Protein AF-0000000079748696 (afdb_homodimer)

Organism: Coffea canephora (NCBI:txid49390)

Radius of gyration: 29.3 Å; Cα contacts (8 Å, |Δi|>4): 399; chains: 2; bounding box: 88×90×46 Å

Foldseek 3Di:
DVVVVVVVVVVVVVVVVVVVVVVVVVVVVVVVVVQVVLFVVLVVVVVPPPDPDPDQKDKDWALQFDLVLLLVQLVVPDDPVVSVVRSVVVSVVLLVVLQDPVDDQWDWDDDPNDTDIAGNCPDPVLVVCCVPRHDVNSCRSRRSSVRCCVPPVPRSGIDIFIARPVVGGGDDSVRSVVRVVVVVVVPDDDPPPD/DVVVVVVVVVVVVVVVVVVVVVVVVVVVVVVVVVQVVLQVVLVVVVVPPPPPDDDLKDKDWALQFDLVLLLVQQVVPDDPVVSVVRSVVVSVVLLVVLQDPVDDQWDWDDDPNDTDIAGNCPDPVLVVCCVPRHDVNSVRSRRSSVRCCVPPVPRSGIDIFIARPVVGGGDHSVRSVVVVVVVVVVPDDDPPPD

pLDDT: mean 88.08, std 11.52, range [34.28, 98.06]

Solvent-accessible surface area (backbone atoms only — not comparable to full-atom values): 21493 Å² total; per-residue (Å²): 112,69,62,59,53,50,49,51,53,48,50,51,50,48,52,52,50,49,53,52,47,50,53,50,52,53,51,40,50,54,52,49,49,50,52,52,50,22,49,53,44,48,53,55,47,56,70,67,52,86,66,83,70,97,59,69,59,42,82,40,54,42,32,50,63,59,58,60,45,38,42,57,60,23,61,78,74,40,57,77,78,51,15,57,55,50,19,50,52,53,50,50,54,49,53,52,50,62,38,33,87,88,55,74,60,57,41,77,42,78,53,92,91,36,80,41,79,41,77,37,82,79,32,65,71,57,42,50,44,30,72,75,63,30,67,61,40,37,48,27,51,51,51,13,43,51,34,16,56,68,76,24,63,86,75,34,50,60,44,79,40,52,25,23,68,87,76,70,41,73,53,50,64,31,57,51,52,51,50,56,43,50,55,36,57,68,64,45,77,73,76,74,79,122,112,70,61,56,53,50,48,51,51,51,51,50,50,49,51,52,50,49,54,53,47,51,53,50,51,53,51,40,51,54,52,49,49,52,50,52,50,22,50,54,44,47,51,54,46,55,70,68,52,83,62,91,62,92,57,64,56,42,81,38,56,41,32,51,62,59,61,61,45,38,41,58,60,23,60,77,74,42,58,76,76,52,16,55,56,51,20,49,51,54,51,49,53,49,52,51,49,64,37,33,89,87,56,74,60,57,41,76,44,77,54,94,90,36,80,40,79,42,78,35,79,80,31,66,70,58,42,50,43,31,71,74,62,30,68,61,40,38,49,28,50,52,51,14,44,52,34,17,56,69,77,23,62,86,74,35,52,61,44,79,39,53,24,22,66,85,78,71,41,73,53,51,65,32,59,50,50,50,51,55,43,53,54,35,58,70,64,45,79,74,78,74,80,123

Structure (mmCIF, N/CA/C/O backbone):
data_AF-0000000079748696-model_v1
#
loop_
_entity.id
_entity.type
_entity.pdbx_description
1 polymer 'Factor of DNA methylation 1-5/IDN2 domain-containing protein'
#
loop_
_atom_site.group_PDB
_atom_site.id
_atom_site.type_symbol
_atom_site.label_atom_id
_atom_site.label_alt_id
_atom_site.label_comp_id
_atom_site.label_asym_id
_atom_site.label_entity_id
_atom_site.label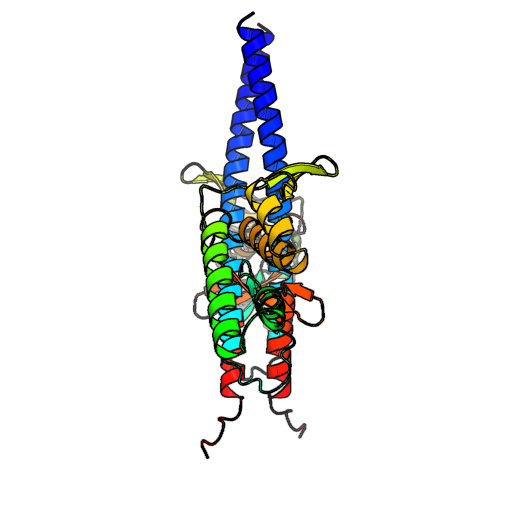_seq_id
_atom_site.pdbx_PDB_ins_code
_atom_site.Cartn_x
_atom_site.Cartn_y
_atom_site.Cartn_z
_atom_site.occupancy
_atom_site.B_iso_or_equiv
_atom_site.auth_seq_id
_atom_site.auth_comp_id
_atom_site.auth_asym_id
_atom_site.auth_atom_id
_atom_site.pdbx_PDB_model_num
ATOM 1 N N . MET A 1 1 ? 48.281 11.656 -5.027 1 63.5 1 MET A N 1
ATOM 2 C CA . MET A 1 1 ? 47.5 12.594 -4.227 1 63.5 1 MET A CA 1
ATOM 3 C C . MET A 1 1 ? 46.062 12.68 -4.738 1 63.5 1 MET A C 1
ATOM 5 O O . MET A 1 1 ? 45.094 12.453 -3.982 1 63.5 1 MET A O 1
ATOM 9 N N . GLN A 1 2 ? 45.875 12.711 -6.09 1 83.38 2 GLN A N 1
ATOM 10 C CA . GLN A 1 2 ? 44.625 12.906 -6.766 1 83.38 2 GLN A CA 1
ATOM 11 C C . GLN A 1 2 ? 43.75 11.648 -6.68 1 83.38 2 GLN A C 1
ATOM 13 O O . GLN A 1 2 ? 42.531 11.727 -6.434 1 83.38 2 GLN A O 1
ATOM 18 N N . LEU A 1 3 ? 44.531 10.578 -6.539 1 82.56 3 LEU A N 1
ATOM 19 C CA . LEU A 1 3 ? 43.812 9.312 -6.523 1 82.56 3 LEU A CA 1
ATOM 20 C C . LEU A 1 3 ? 43.219 9.047 -5.148 1 82.56 3 LEU A C 1
ATOM 22 O O . LEU A 1 3 ? 42.094 8.547 -5.047 1 82.56 3 LEU A O 1
ATOM 26 N N . LYS A 1 4 ? 43.906 9.461 -4.148 1 82.75 4 LYS A N 1
ATOM 27 C CA . LYS A 1 4 ? 43.406 9.281 -2.787 1 82.75 4 LYS A CA 1
ATOM 28 C C . LYS A 1 4 ? 42.188 10.148 -2.521 1 82.75 4 LYS A C 1
ATOM 30 O O . LYS A 1 4 ? 41.25 9.734 -1.826 1 82.75 4 LYS A O 1
ATOM 35 N N . VAL A 1 5 ? 42.281 11.297 -3.023 1 87.94 5 VAL A N 1
ATOM 36 C CA . VAL A 1 5 ? 41.125 12.211 -2.895 1 87.94 5 VAL A CA 1
ATOM 37 C C . VAL A 1 5 ? 39.906 11.625 -3.609 1 87.94 5 VAL A C 1
ATOM 39 O O . VAL A 1 5 ? 38.812 11.656 -3.08 1 87.94 5 VAL A O 1
ATOM 42 N N . TYR A 1 6 ? 40.188 11.164 -4.766 1 87.88 6 TYR A N 1
ATOM 43 C CA . TYR A 1 6 ? 39.125 10.555 -5.543 1 87.88 6 TYR A CA 1
ATOM 44 C C . TYR A 1 6 ? 38.562 9.336 -4.828 1 87.88 6 TYR A C 1
ATOM 46 O O . TYR A 1 6 ? 37.344 9.141 -4.789 1 87.88 6 TYR A O 1
ATOM 54 N N . LEU A 1 7 ? 39.406 8.602 -4.25 1 87 7 LEU A N 1
ATOM 55 C CA . LEU A 1 7 ? 38.969 7.418 -3.506 1 87 7 LEU A CA 1
ATOM 56 C C . LEU A 1 7 ? 38.094 7.805 -2.324 1 87 7 LEU A C 1
ATOM 58 O O . LEU A 1 7 ? 37.062 7.176 -2.086 1 87 7 LEU A O 1
ATOM 62 N N . LYS A 1 8 ? 38.531 8.742 -1.666 1 89.06 8 LYS A N 1
ATOM 63 C CA . LYS A 1 8 ? 37.75 9.195 -0.517 1 89.06 8 LYS A CA 1
ATOM 64 C C . LYS A 1 8 ? 36.375 9.719 -0.95 1 89.06 8 LYS A C 1
ATOM 66 O O . LYS A 1 8 ? 35.375 9.484 -0.273 1 89.06 8 LYS A O 1
ATOM 71 N N . ALA A 1 9 ? 36.344 10.406 -2.035 1 90 9 ALA A N 1
ATOM 72 C CA . ALA A 1 9 ? 35.094 10.898 -2.574 1 90 9 ALA A CA 1
ATOM 73 C C . ALA A 1 9 ? 34.156 9.75 -2.912 1 90 9 ALA A C 1
ATOM 75 O O . ALA A 1 9 ? 32.938 9.844 -2.674 1 90 9 ALA A O 1
ATOM 76 N N . LEU A 1 10 ? 34.656 8.695 -3.432 1 89.31 10 LEU A N 1
ATOM 77 C CA . LEU A 1 10 ? 33.844 7.535 -3.789 1 89.31 10 LEU A CA 1
ATOM 78 C C . LEU A 1 10 ? 33.344 6.828 -2.541 1 89.31 10 LEU A C 1
ATOM 80 O O . LEU A 1 10 ? 32.188 6.387 -2.506 1 89.31 10 LEU A O 1
ATOM 84 N N . GLU A 1 11 ? 34.125 6.742 -1.602 1 89.75 11 GLU A N 1
ATOM 85 C CA . GLU A 1 11 ? 33.719 6.129 -0.338 1 89.75 11 GLU A CA 1
ATOM 86 C C . GLU A 1 11 ? 32.594 6.914 0.323 1 89.75 11 GLU A C 1
ATOM 88 O O . GLU A 1 11 ? 31.672 6.328 0.884 1 89.75 11 GLU A O 1
ATOM 93 N N . ASP A 1 12 ? 32.75 8.164 0.249 1 89.81 12 ASP A N 1
ATOM 94 C CA . ASP A 1 12 ? 31.703 9.008 0.796 1 89.81 12 ASP A CA 1
ATOM 95 C C . ASP A 1 12 ? 30.406 8.828 0.03 1 89.81 12 ASP A C 1
ATOM 97 O O . ASP A 1 12 ? 29.328 8.773 0.629 1 89.81 12 ASP A O 1
ATOM 101 N N . LYS A 1 13 ? 30.562 8.797 -1.211 1 90.19 13 LYS A N 1
ATOM 102 C CA . LYS A 1 13 ? 29.391 8.57 -2.045 1 90.19 13 LYS A CA 1
ATOM 103 C C . LYS A 1 13 ? 28.719 7.254 -1.693 1 90.19 13 LYS A C 1
ATOM 105 O O . LYS A 1 13 ? 27.484 7.184 -1.598 1 90.19 13 LYS A O 1
ATOM 110 N N . ILE A 1 14 ? 29.453 6.258 -1.547 1 90.62 14 ILE A N 1
ATOM 111 C CA . ILE A 1 14 ? 28.938 4.938 -1.211 1 90.62 14 ILE A CA 1
ATOM 112 C C . ILE A 1 14 ? 28.219 4.988 0.135 1 90.62 14 ILE A C 1
ATOM 114 O O . ILE A 1 14 ? 27.125 4.441 0.284 1 90.62 14 ILE A O 1
ATOM 118 N N . SER A 1 15 ? 28.781 5.637 1.047 1 89.12 15 SER A N 1
ATOM 119 C CA . SER A 1 15 ? 28.188 5.766 2.371 1 89.12 15 SER A CA 1
ATOM 120 C C . SER A 1 15 ? 26.844 6.473 2.303 1 89.12 15 SER A C 1
ATOM 122 O O . SER A 1 15 ? 25.875 6.043 2.93 1 89.12 15 SER A O 1
ATOM 124 N N . ASP A 1 16 ? 26.844 7.516 1.519 1 87.56 16 ASP A N 1
ATOM 125 C CA . ASP A 1 16 ? 25.594 8.266 1.33 1 87.56 16 ASP A CA 1
ATOM 126 C C . ASP A 1 16 ? 24.516 7.391 0.683 1 87.56 16 ASP A C 1
ATOM 128 O O . ASP A 1 16 ? 23.359 7.41 1.101 1 87.56 16 ASP A O 1
ATOM 132 N N . MET A 1 17 ? 24.891 6.707 -0.214 1 89.06 17 MET A N 1
ATOM 133 C CA . MET A 1 17 ? 23.969 5.84 -0.935 1 89.06 17 MET A CA 1
ATOM 134 C C . MET A 1 17 ? 23.438 4.734 -0.03 1 89.06 17 MET A C 1
ATOM 136 O O . MET A 1 17 ? 22.266 4.363 -0.11 1 89.06 17 MET A O 1
ATOM 140 N N . GLU A 1 18 ? 24.266 4.25 0.772 1 89.38 18 GLU A N 1
ATOM 141 C CA . GLU A 1 18 ? 23.844 3.203 1.701 1 89.38 18 GLU A CA 1
ATOM 142 C C . GLU A 1 18 ? 22.797 3.721 2.68 1 89.38 18 GLU A C 1
ATOM 144 O O . GLU A 1 18 ? 21.812 3.029 2.973 1 89.38 18 GLU A O 1
ATOM 149 N N . ASP A 1 19 ? 23.031 4.871 3.18 1 86.44 19 ASP A N 1
ATOM 150 C CA . ASP A 1 19 ? 22.078 5.473 4.098 1 86.44 19 ASP A CA 1
ATOM 151 C C . ASP A 1 19 ? 20.719 5.684 3.422 1 86.44 19 ASP A C 1
ATOM 153 O O . ASP A 1 19 ? 19.688 5.348 3.988 1 86.44 19 ASP A O 1
ATOM 157 N N . GLU A 1 20 ? 20.797 6.234 2.297 1 86.81 20 GLU A N 1
ATOM 158 C CA . GLU A 1 20 ? 19.562 6.449 1.542 1 86.81 20 GLU A CA 1
ATOM 159 C C . GLU A 1 20 ? 18.875 5.129 1.226 1 86.81 20 GLU A C 1
ATOM 161 O O . GLU A 1 20 ? 17.641 5.031 1.303 1 86.81 20 GLU A O 1
ATOM 166 N N . HIS A 1 21 ? 19.688 4.242 0.895 1 89.06 21 HIS A N 1
ATOM 167 C CA . HIS A 1 21 ? 19.172 2.918 0.574 1 89.06 21 HIS A CA 1
ATOM 168 C C . HIS A 1 21 ? 18.469 2.293 1.776 1 89.06 21 HIS A C 1
ATOM 170 O O . HIS A 1 21 ? 17.391 1.729 1.642 1 89.06 21 HIS A O 1
ATOM 176 N N . GLN A 1 22 ? 19.016 2.457 2.852 1 88.81 22 GLN A N 1
ATOM 177 C CA . GLN A 1 22 ? 18.422 1.901 4.066 1 88.81 22 GLN A CA 1
ATOM 178 C C . GLN A 1 22 ? 17.109 2.588 4.406 1 88.81 22 GLN A C 1
ATOM 180 O O . GLN A 1 22 ? 16.156 1.934 4.82 1 88.81 22 GLN A O 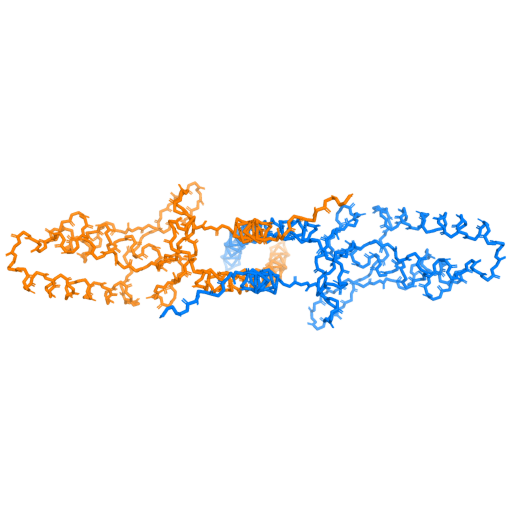1
ATOM 185 N N . ALA A 1 23 ? 17.062 3.867 4.242 1 87 23 ALA A N 1
ATOM 186 C CA . ALA A 1 23 ? 15.828 4.613 4.473 1 87 23 ALA A CA 1
ATOM 187 C C . ALA A 1 23 ? 14.727 4.164 3.518 1 87 23 ALA A C 1
ATOM 189 O O . ALA A 1 23 ? 13.57 3.994 3.922 1 87 23 ALA A O 1
ATOM 190 N N . LEU A 1 24 ? 15.125 3.959 2.305 1 89.56 24 LEU A N 1
ATOM 191 C CA . LEU A 1 24 ? 14.188 3.525 1.28 1 89.56 24 LEU A CA 1
ATOM 192 C C . LEU A 1 24 ? 13.664 2.125 1.58 1 89.56 24 LEU A C 1
ATOM 194 O O . LEU A 1 24 ? 12.469 1.858 1.433 1 89.56 24 LEU A O 1
ATOM 198 N N . ILE A 1 25 ? 14.508 1.269 2.016 1 91.19 25 ILE A N 1
ATOM 199 C CA . ILE A 1 25 ? 14.117 -0.091 2.375 1 91.19 25 ILE A CA 1
ATOM 200 C C . ILE A 1 25 ? 13.102 -0.055 3.512 1 91.19 25 ILE A C 1
ATOM 202 O O . ILE A 1 25 ? 12.094 -0.767 3.475 1 91.19 25 ILE A O 1
ATOM 206 N N . THR A 1 26 ? 13.328 0.753 4.512 1 90.56 26 THR A N 1
ATOM 207 C CA . THR A 1 26 ? 12.43 0.875 5.652 1 90.56 26 THR A CA 1
ATOM 208 C C . THR A 1 26 ? 11.055 1.368 5.211 1 90.56 26 THR A C 1
ATOM 210 O O . THR A 1 26 ? 10.031 0.821 5.621 1 90.56 26 THR A O 1
ATOM 213 N N . LYS A 1 27 ? 11.094 2.344 4.41 1 90.12 27 LYS A N 1
ATOM 214 C CA . LYS A 1 27 ? 9.844 2.896 3.887 1 90.12 27 LYS A CA 1
ATOM 215 C C . LYS A 1 27 ? 9.07 1.848 3.094 1 90.12 27 LYS A C 1
ATOM 217 O O . LYS A 1 27 ? 7.855 1.71 3.258 1 90.12 27 LYS A O 1
ATOM 222 N N . GLU A 1 28 ? 9.727 1.201 2.254 1 91.38 28 GLU A N 1
ATOM 223 C CA . GLU A 1 28 ? 9.148 0.134 1.448 1 91.38 28 GLU A CA 1
ATOM 224 C C . GLU A 1 28 ? 8.523 -0.947 2.33 1 91.38 28 GLU A C 1
ATOM 226 O O . GLU A 1 28 ? 7.422 -1.423 2.055 1 91.38 28 GLU A O 1
ATOM 231 N N . ARG A 1 29 ? 9.227 -1.319 3.293 1 91.5 29 ARG A N 1
ATOM 232 C CA . ARG A 1 29 ? 8.734 -2.35 4.203 1 91.5 29 ARG A CA 1
ATOM 233 C C . ARG A 1 29 ? 7.465 -1.896 4.914 1 91.5 29 ARG A C 1
ATOM 235 O O . ARG A 1 29 ? 6.508 -2.664 5.035 1 91.5 29 ARG A O 1
ATOM 242 N N . MET A 1 30 ? 7.422 -0.702 5.371 1 93.69 30 MET A N 1
ATOM 243 C CA . MET A 1 30 ? 6.246 -0.165 6.055 1 93.69 30 MET A CA 1
ATOM 244 C C . MET A 1 30 ? 5.043 -0.127 5.117 1 93.69 30 MET A C 1
ATOM 246 O O . MET A 1 30 ? 3.939 -0.521 5.496 1 93.69 30 MET A O 1
ATOM 250 N N . MET A 1 31 ? 5.238 0.296 3.924 1 94.06 31 MET A N 1
ATOM 251 C CA . MET A 1 31 ? 4.18 0.347 2.922 1 94.06 31 MET A CA 1
ATOM 252 C C . MET A 1 31 ? 3.684 -1.055 2.58 1 94.06 31 MET A C 1
ATOM 254 O O . MET A 1 31 ? 2.477 -1.288 2.496 1 94.06 31 MET A O 1
ATOM 258 N N . ASN A 1 32 ? 4.617 -1.892 2.4 1 90.62 32 ASN A N 1
ATOM 259 C CA . ASN A 1 32 ? 4.262 -3.271 2.092 1 90.62 32 ASN A CA 1
ATOM 260 C C . ASN A 1 32 ? 3.453 -3.908 3.219 1 90.62 32 ASN A C 1
ATOM 262 O O . ASN A 1 32 ? 2.49 -4.633 2.963 1 90.62 32 ASN A O 1
ATOM 266 N N . ASP A 1 33 ? 3.791 -3.639 4.41 1 94.5 33 ASP A N 1
ATOM 267 C CA . ASP A 1 33 ? 3.043 -4.148 5.555 1 94.5 33 ASP A CA 1
ATOM 268 C C . ASP A 1 33 ? 1.608 -3.627 5.551 1 94.5 33 ASP A C 1
ATOM 270 O O . ASP A 1 33 ? 0.665 -4.387 5.777 1 94.5 33 ASP A O 1
ATOM 274 N N . GLU A 1 34 ? 1.455 -2.414 5.355 1 96.38 34 GLU A N 1
ATOM 275 C CA . GLU A 1 34 ? 0.11 -1.848 5.324 1 96.38 34 GLU A CA 1
ATOM 276 C C . GLU A 1 34 ? -0.722 -2.467 4.203 1 96.38 34 GLU A C 1
ATOM 278 O O . GLU A 1 34 ? -1.889 -2.811 4.406 1 96.38 34 GLU A O 1
ATOM 283 N N . LEU A 1 35 ? -0.113 -2.594 3.072 1 96.06 35 LEU A N 1
ATOM 284 C CA . LEU A 1 35 ? -0.802 -3.188 1.932 1 96.06 35 LEU A CA 1
ATOM 285 C C . LEU A 1 35 ? -1.226 -4.621 2.238 1 96.06 35 LEU A C 1
ATOM 287 O O . LEU A 1 35 ? -2.379 -4.992 2.008 1 96.06 35 LEU A O 1
ATOM 291 N N . GLN A 1 36 ? -0.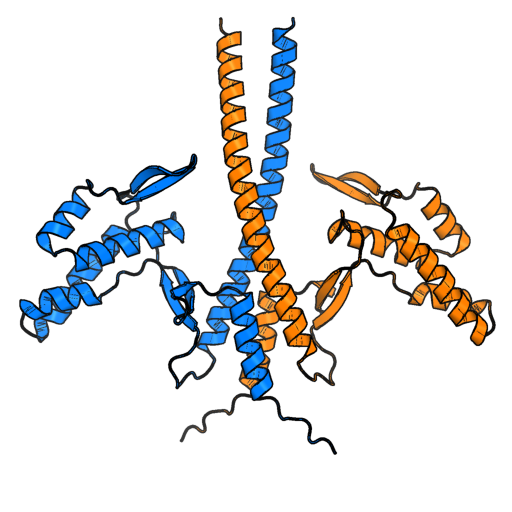31 -5.391 2.729 1 94.06 36 GLN A N 1
ATOM 292 C CA . GLN A 1 36 ? -0.588 -6.797 3.006 1 94.06 36 GLN A CA 1
ATOM 293 C C . GLN A 1 36 ? -1.646 -6.941 4.094 1 94.06 36 GLN A C 1
ATOM 295 O O . GLN A 1 36 ? -2.514 -7.816 4.012 1 94.06 36 GLN A O 1
ATOM 300 N N . ASP A 1 37 ? -1.565 -6.133 5.121 1 96.69 37 ASP A N 1
ATOM 301 C CA . ASP A 1 37 ? -2.586 -6.156 6.164 1 96.69 37 ASP A CA 1
ATOM 302 C C . ASP A 1 37 ? -3.963 -5.824 5.594 1 96.69 37 ASP A C 1
ATOM 304 O O . ASP A 1 37 ? -4.957 -6.473 5.938 1 96.69 37 ASP A O 1
ATOM 308 N N . ALA A 1 38 ? -3.984 -4.812 4.785 1 97.88 38 ALA A N 1
ATOM 309 C CA . ALA A 1 38 ? -5.238 -4.414 4.152 1 97.88 38 ALA A CA 1
ATOM 310 C C . ALA A 1 38 ? -5.789 -5.531 3.271 1 97.88 38 ALA A C 1
ATOM 312 O O . ALA A 1 38 ? -6.992 -5.801 3.283 1 97.88 38 ALA A O 1
ATOM 313 N N . ARG A 1 39 ? -4.945 -6.176 2.529 1 96.25 39 ARG A N 1
ATOM 314 C CA . ARG A 1 39 ? -5.348 -7.266 1.643 1 96.25 39 ARG A CA 1
ATOM 315 C C . ARG A 1 39 ? -5.898 -8.445 2.438 1 96.25 39 ARG A C 1
ATOM 317 O O . ARG A 1 39 ? -6.898 -9.047 2.049 1 96.25 39 ARG A O 1
ATOM 324 N N . LYS A 1 40 ? -5.211 -8.797 3.486 1 95.06 40 LYS A N 1
ATOM 325 C CA . LYS A 1 40 ? -5.695 -9.875 4.344 1 95.06 40 LYS A CA 1
ATOM 326 C C . LYS A 1 40 ? -7.086 -9.562 4.887 1 95.06 40 LYS A C 1
ATOM 328 O O . LYS A 1 40 ? -7.961 -10.43 4.906 1 95.06 40 LYS A O 1
ATOM 333 N N . GLU A 1 41 ? -7.301 -8.344 5.316 1 96.31 41 GLU A N 1
ATOM 334 C CA . GLU A 1 41 ? -8.609 -7.934 5.828 1 96.31 41 GLU A CA 1
ATOM 335 C C . GLU A 1 41 ? -9.664 -7.977 4.727 1 96.31 41 GLU A C 1
ATOM 337 O O . GLU A 1 41 ? -10.812 -8.359 4.973 1 96.31 41 GLU A O 1
ATOM 342 N N . ALA A 1 42 ? -9.289 -7.559 3.574 1 95.25 42 ALA A N 1
ATOM 343 C CA . ALA A 1 42 ? -10.203 -7.594 2.438 1 95.25 42 ALA A CA 1
ATOM 344 C C . ALA A 1 42 ? -10.648 -9.023 2.143 1 95.25 42 ALA A C 1
ATOM 346 O O . ALA A 1 42 ? -11.836 -9.273 1.896 1 95.25 42 ALA A O 1
ATOM 347 N N . ILE A 1 43 ? -9.688 -9.898 2.117 1 92.88 43 ILE A N 1
ATOM 348 C CA . ILE A 1 43 ? -10.008 -11.305 1.901 1 92.88 43 ILE A CA 1
ATOM 349 C C . ILE A 1 43 ? -10.969 -11.789 2.98 1 92.88 43 ILE A C 1
ATOM 351 O O . ILE A 1 43 ? -11.984 -12.414 2.676 1 92.88 43 ILE A O 1
ATOM 355 N N . ARG A 1 44 ? -10.695 -11.508 4.199 1 91.62 44 ARG A N 1
ATOM 356 C CA . ARG A 1 44 ? -11.57 -11.891 5.305 1 91.62 44 ARG A CA 1
ATOM 357 C C . ARG A 1 44 ? -12.969 -11.312 5.129 1 91.62 44 ARG A C 1
ATOM 359 O O . ARG A 1 44 ? -13.969 -12.008 5.328 1 91.62 44 ARG A O 1
ATOM 366 N N . ALA A 1 45 ? -13.055 -10.062 4.781 1 90 45 ALA A N 1
ATOM 367 C CA . ALA A 1 45 ? -14.32 -9.352 4.609 1 90 45 ALA A CA 1
ATOM 368 C C . ALA A 1 45 ? -15.164 -9.992 3.514 1 90 45 ALA A C 1
ATOM 370 O O . ALA A 1 45 ? -16.375 -10.188 3.684 1 90 45 ALA A O 1
ATOM 371 N N . LEU A 1 46 ? -14.578 -10.32 2.504 1 87.38 46 LEU A N 1
ATOM 372 C CA . LEU A 1 46 ? -15.312 -10.828 1.352 1 87.38 46 LEU A CA 1
ATOM 373 C C . LEU A 1 46 ? -15.703 -12.289 1.556 1 87.38 46 LEU A C 1
ATOM 375 O O . LEU A 1 46 ? -16.688 -12.758 0.982 1 87.38 46 LEU A O 1
ATOM 379 N N . GLN A 1 47 ? -14.852 -13 2.25 1 86 47 GLN A N 1
ATOM 380 C CA . GLN A 1 47 ? -15.227 -14.359 2.619 1 86 47 GLN A CA 1
ATOM 381 C C . GLN A 1 47 ? -16.516 -14.375 3.449 1 86 47 GLN A C 1
ATOM 383 O O . GLN A 1 47 ? -17.297 -15.32 3.377 1 86 47 GLN A O 1
ATOM 388 N N . GLY A 1 48 ? -16.828 -13.375 4.227 1 76.5 48 GLY A N 1
ATOM 389 C CA . GLY A 1 48 ? -17.984 -13.289 5.086 1 76.5 48 GLY A CA 1
ATOM 390 C C . GLY A 1 48 ? -19.234 -12.812 4.359 1 76.5 48 GLY A C 1
ATOM 391 O O . GLY A 1 48 ? -20.344 -12.945 4.871 1 76.5 48 GLY A O 1
ATOM 392 N N . LEU A 1 49 ? -19.109 -12.156 3.322 1 73.94 49 LEU A N 1
ATOM 393 C CA . LEU A 1 49 ? -20.25 -11.625 2.588 1 73.94 49 LEU A CA 1
ATOM 394 C C . LEU A 1 49 ? -20.922 -12.727 1.768 1 73.94 49 LEU A C 1
ATOM 396 O O . LEU A 1 49 ? -20.25 -13.609 1.236 1 73.94 49 LEU A O 1
ATOM 400 N N . SER A 1 50 ? -22.297 -13.383 2.121 1 59.72 50 SER A N 1
ATOM 401 C CA . SER A 1 50 ? -23.078 -14.469 1.554 1 59.72 50 SER A CA 1
ATOM 402 C C . SER A 1 50 ? -23.125 -14.383 0.031 1 59.72 50 SER A C 1
ATOM 404 O O . SER A 1 50 ? -23.578 -13.383 -0.527 1 59.72 50 SER A O 1
ATOM 406 N N . THR A 1 51 ? -22.297 -14.758 -0.752 1 52.53 51 THR A N 1
ATOM 407 C CA . THR A 1 51 ? -22.266 -14.562 -2.197 1 52.53 51 THR A CA 1
ATOM 408 C C . THR A 1 51 ? -23.109 -15.625 -2.896 1 52.53 51 THR A C 1
ATOM 410 O O . THR A 1 51 ? -22.75 -16.812 -2.92 1 52.53 51 THR A O 1
ATOM 413 N N . HIS A 1 52 ? -24.453 -15.906 -2.771 1 47.62 52 HIS A N 1
ATOM 414 C CA . HIS A 1 52 ? -24.969 -16.719 -3.867 1 47.62 52 HIS A CA 1
ATOM 415 C C . HIS A 1 52 ? -24.203 -16.453 -5.156 1 47.62 52 HIS A C 1
ATOM 417 O O . HIS A 1 52 ? -24 -17.359 -5.965 1 47.62 52 HIS A O 1
ATOM 423 N N . HIS A 1 53 ? -24.516 -15.359 -6.043 1 45.81 53 HIS A N 1
ATOM 424 C CA . HIS A 1 53 ? -24.078 -15.102 -7.41 1 45.81 53 HIS A CA 1
ATOM 425 C C . HIS A 1 53 ? -22.578 -14.852 -7.477 1 45.81 53 HIS A C 1
ATOM 427 O O . HIS A 1 53 ? -22.047 -14.062 -6.695 1 45.81 53 HIS A O 1
ATOM 433 N N . LEU A 1 54 ? -21.922 -15.805 -8.031 1 51.5 54 LEU A N 1
ATOM 434 C CA . LEU A 1 54 ? -20.531 -15.969 -8.477 1 51.5 54 LEU A CA 1
ATOM 435 C C . LEU A 1 54 ? -19.922 -14.617 -8.859 1 51.5 54 LEU A C 1
ATOM 437 O O . LEU A 1 54 ? -20.297 -14.047 -9.891 1 51.5 54 LEU A O 1
ATOM 441 N N . ARG A 1 55 ? -19.25 -13.594 -7.902 1 63.69 55 ARG A N 1
ATOM 442 C CA . ARG A 1 55 ? -18.844 -12.336 -7.277 1 63.69 55 ARG A CA 1
ATOM 443 C C . ARG A 1 55 ? -17.641 -11.734 -7.984 1 63.69 55 ARG A C 1
ATOM 445 O O . ARG A 1 55 ? -16.938 -12.438 -8.727 1 63.69 55 ARG A O 1
ATOM 452 N N . LYS A 1 56 ? -17.469 -10.547 -8.484 1 83.38 56 LYS A N 1
ATOM 453 C CA . LYS A 1 56 ? -16.438 -9.719 -9.102 1 83.38 56 LYS A CA 1
ATOM 454 C C . LYS A 1 56 ? -15.047 -10.117 -8.602 1 83.38 56 LYS A C 1
ATOM 456 O O . LYS A 1 56 ? -14.109 -10.242 -9.398 1 83.38 56 LYS A O 1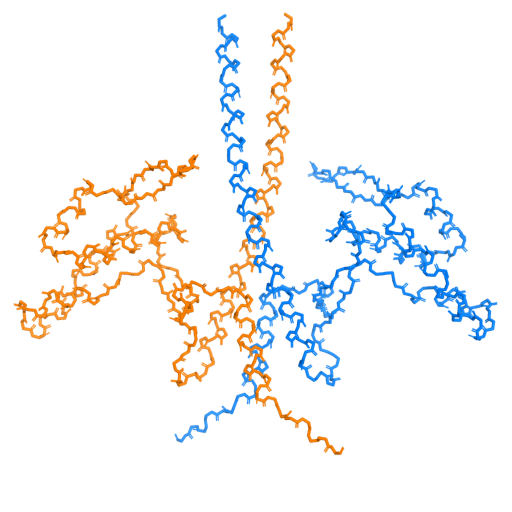
ATOM 461 N N . PHE A 1 57 ? -14.984 -10.578 -7.43 1 90.81 57 PHE A N 1
ATOM 462 C CA . PHE A 1 57 ? -13.703 -10.938 -6.828 1 90.81 57 PHE A CA 1
ATOM 463 C C . PHE A 1 57 ? -13.727 -12.367 -6.316 1 90.81 57 PHE A C 1
ATOM 465 O O . PHE A 1 57 ? -14.727 -12.82 -5.754 1 90.81 57 PHE A O 1
ATOM 472 N N . GLN A 1 58 ? -12.781 -13.172 -6.688 1 90.06 58 GLN A N 1
ATOM 473 C CA . GLN A 1 58 ? -12.586 -14.508 -6.148 1 90.06 58 GLN A CA 1
ATOM 474 C C . GLN A 1 58 ? -11.25 -14.625 -5.422 1 90.06 58 GLN A C 1
ATOM 476 O O . GLN A 1 58 ? -10.32 -13.867 -5.707 1 90.06 58 GLN A O 1
ATOM 481 N N . ILE A 1 59 ? -11.195 -15.445 -4.457 1 91.44 59 ILE A N 1
ATOM 482 C CA . ILE A 1 59 ? -9.93 -15.711 -3.787 1 91.44 59 ILE A CA 1
ATOM 483 C C . ILE A 1 59 ? -9.125 -16.734 -4.59 1 91.44 59 ILE A C 1
ATOM 485 O O . ILE A 1 59 ? -9.562 -17.875 -4.777 1 91.44 59 ILE A O 1
ATOM 489 N N . LYS A 1 60 ? -8.07 -16.344 -5.109 1 92 60 LYS A N 1
ATOM 490 C CA . LYS A 1 60 ? -7.184 -17.219 -5.875 1 92 60 LYS A CA 1
ATOM 491 C C . LYS A 1 60 ? -5.945 -17.594 -5.066 1 92 60 LYS A C 1
ATOM 493 O O . LYS A 1 60 ? -5.324 -16.734 -4.441 1 92 60 LYS A O 1
ATOM 498 N N . ARG A 1 61 ? -5.598 -18.812 -5.031 1 94.19 61 ARG A N 1
ATOM 499 C CA . ARG A 1 61 ? -4.391 -19.297 -4.367 1 94.19 61 ARG A CA 1
ATOM 500 C C . ARG A 1 61 ? -3.205 -19.312 -5.32 1 94.19 61 ARG A C 1
ATOM 502 O O . ARG A 1 61 ? -2.998 -20.281 -6.051 1 94.19 61 ARG A O 1
ATOM 509 N N . MET A 1 62 ? -2.424 -18.25 -5.219 1 93.94 62 MET A N 1
ATOM 510 C CA . MET A 1 62 ? -1.273 -18.109 -6.105 1 93.94 62 MET A CA 1
ATOM 511 C C . MET A 1 62 ? -0.202 -19.141 -5.777 1 93.94 62 MET A C 1
ATOM 513 O O . MET A 1 62 ? 0.252 -19.234 -4.637 1 93.94 62 MET A O 1
ATOM 517 N N . GLY A 1 63 ? 0.146 -19.906 -6.793 1 94.81 63 GLY A N 1
ATOM 518 C CA . GLY A 1 63 ? 1.153 -20.938 -6.586 1 94.81 63 GLY A CA 1
ATOM 519 C C . GLY A 1 63 ? 0.564 -22.312 -6.398 1 94.81 63 GLY A C 1
ATOM 520 O O . GLY A 1 63 ? 1.299 -23.297 -6.312 1 94.81 63 GLY A O 1
ATOM 521 N N . GLN A 1 64 ? -0.76 -22.344 -6.289 1 95.12 64 GLN A N 1
ATOM 522 C CA . GLN A 1 64 ? -1.419 -23.656 -6.238 1 95.12 64 GLN A CA 1
ATOM 523 C C . GLN A 1 64 ? -1.517 -24.281 -7.625 1 95.12 64 GLN A C 1
ATOM 525 O O . GLN A 1 64 ? -1.908 -23.609 -8.586 1 95.12 64 GLN A O 1
ATOM 530 N N . ILE A 1 65 ? -1.198 -25.516 -7.703 1 96.88 65 ILE A N 1
ATOM 531 C CA . ILE A 1 65 ? -1.26 -26.188 -8.992 1 96.88 65 ILE A CA 1
ATOM 532 C C . ILE A 1 65 ? -2.717 -26.422 -9.383 1 96.88 65 ILE A C 1
ATOM 534 O O . ILE A 1 65 ? -3.516 -26.891 -8.562 1 96.88 65 ILE A O 1
ATOM 538 N N . ASP A 1 66 ? -3.055 -26.031 -10.617 1 95.38 66 ASP A N 1
ATOM 539 C CA . ASP A 1 66 ? -4.363 -26.359 -11.172 1 95.38 66 ASP A CA 1
ATOM 540 C C . ASP A 1 66 ? -4.523 -27.875 -11.32 1 95.38 66 ASP A C 1
ATOM 542 O O . ASP A 1 66 ? -3.729 -28.531 -12 1 95.38 66 ASP A O 1
ATOM 546 N N . THR A 1 67 ? -5.551 -28.422 -10.766 1 94.56 67 THR A N 1
ATOM 547 C CA . THR A 1 67 ? -5.727 -29.875 -10.742 1 94.56 67 THR A CA 1
ATOM 548 C C . THR A 1 67 ? -6.426 -30.344 -12.016 1 94.56 67 THR A C 1
ATOM 550 O O . THR A 1 67 ? -6.379 -31.531 -12.344 1 94.56 67 THR A O 1
ATOM 553 N N . LYS A 1 68 ? -6.984 -29.453 -12.758 1 93.94 68 LYS A N 1
ATOM 554 C CA . LYS A 1 68 ? -7.832 -29.812 -13.891 1 93.94 68 LYS A CA 1
ATOM 555 C C . LYS A 1 68 ? -7.031 -30.547 -14.961 1 93.94 68 LYS A C 1
ATOM 557 O O . LYS A 1 68 ? -7.469 -31.594 -15.461 1 93.94 68 LYS A O 1
ATOM 562 N N . PRO A 1 69 ? -5.91 -30.031 -15.289 1 95.5 69 PRO A N 1
ATOM 563 C CA . PRO A 1 69 ? -5.125 -30.75 -16.297 1 95.5 69 PRO A CA 1
ATOM 564 C C . PRO A 1 69 ? -4.75 -32.156 -15.859 1 95.5 69 PRO A C 1
ATOM 566 O O . PRO A 1 69 ? -4.656 -33.062 -16.703 1 95.5 69 PRO A O 1
ATOM 569 N N . PHE A 1 70 ? -4.551 -32.438 -14.586 1 94.81 70 PHE A N 1
ATOM 570 C CA . PHE A 1 70 ? -4.215 -33.75 -14.055 1 94.81 70 PHE A CA 1
ATOM 571 C C . PHE A 1 70 ? -5.41 -34.688 -14.164 1 94.81 70 PHE A C 1
ATOM 573 O O . PHE A 1 70 ? -5.254 -35.844 -14.523 1 94.81 70 PHE A O 1
ATOM 580 N N . GLU A 1 71 ? -6.535 -34.156 -13.844 1 92.56 71 GLU A N 1
ATOM 581 C CA . GLU A 1 71 ? -7.754 -34.938 -13.969 1 92.56 71 GLU A CA 1
ATOM 582 C C . GLU A 1 71 ? -8.008 -35.312 -15.422 1 92.56 71 GLU A C 1
ATOM 584 O O . GLU A 1 71 ? -8.383 -36.469 -15.703 1 92.56 71 GLU A O 1
ATOM 589 N N . ALA A 1 72 ? -7.812 -34.375 -16.281 1 91.81 72 ALA A N 1
ATOM 590 C CA . ALA A 1 72 ? -8.016 -34.625 -17.719 1 91.81 72 ALA A CA 1
ATOM 591 C C . ALA A 1 72 ? -7.043 -35.688 -18.219 1 91.81 72 ALA A C 1
ATOM 593 O O . ALA A 1 72 ? -7.398 -36.5 -19.078 1 91.81 72 ALA A O 1
ATOM 594 N N . LEU A 1 73 ? -5.922 -35.688 -17.734 1 90.81 73 LEU A N 1
ATOM 595 C CA . LEU A 1 73 ? -4.887 -36.656 -18.125 1 90.81 73 LEU A CA 1
ATOM 596 C C . LEU A 1 73 ? -5.332 -38.094 -17.828 1 90.81 73 LEU A C 1
ATOM 598 O O . LEU A 1 73 ? -5.141 -38.969 -18.656 1 90.81 73 LEU A O 1
ATOM 602 N N . PHE A 1 74 ? -6 -38.344 -16.641 1 88.12 74 PHE A N 1
ATOM 603 C CA . PHE A 1 74 ? -6.336 -39.688 -16.234 1 88.12 74 PHE A CA 1
ATOM 604 C C . PHE A 1 74 ? -7.75 -40.062 -16.672 1 88.12 74 PHE A C 1
ATOM 606 O O . PHE A 1 74 ? -8.188 -41.188 -16.484 1 88.12 74 PHE A O 1
ATOM 613 N N . SER A 1 75 ? -8.398 -39 -17.062 1 82.88 75 SER A N 1
ATOM 614 C CA . SER A 1 75 ? -9.734 -39.344 -17.547 1 82.88 75 SER A CA 1
ATOM 615 C C . SER A 1 75 ? -9.68 -40.281 -18.734 1 82.88 75 SER A C 1
ATOM 617 O O . SER A 1 75 ? -10.578 -41.094 -18.922 1 82.88 75 SER A O 1
ATOM 619 N N . LYS A 1 76 ? -8.625 -40.25 -19.391 1 70.88 76 LYS A N 1
ATOM 620 C CA . LYS A 1 76 ? -8.508 -41.031 -20.609 1 70.88 76 LYS A CA 1
ATOM 621 C C . LYS A 1 76 ? -7.934 -42.406 -20.312 1 70.88 76 LYS A C 1
ATOM 623 O O . LYS A 1 76 ? -8.148 -43.344 -21.078 1 70.88 76 LYS A O 1
ATOM 628 N N . LYS A 1 77 ? -7.32 -42.562 -19.203 1 68 77 LYS A N 1
ATOM 629 C CA . LYS A 1 77 ? -6.457 -43.719 -19.047 1 68 77 LYS A CA 1
ATOM 630 C C . LYS A 1 77 ? -7.031 -44.719 -18.031 1 68 77 LYS A C 1
ATOM 632 O O . LYS A 1 77 ? -6.703 -45.906 -18.062 1 68 77 LYS A O 1
ATOM 637 N N . CYS A 1 78 ? -7.789 -44.219 -17.047 1 69.38 78 CYS A N 1
ATOM 638 C CA . CYS A 1 78 ? -8.086 -45.062 -15.891 1 69.38 78 CYS A CA 1
ATOM 639 C C . CYS A 1 78 ? -9.586 -45.125 -15.641 1 69.38 78 CYS A C 1
ATOM 641 O O . CYS A 1 78 ? -10.352 -44.344 -16.203 1 69.38 78 CYS A O 1
ATOM 643 N N . SER A 1 79 ? -9.867 -46.281 -14.938 1 71.75 79 SER A N 1
ATOM 644 C CA . SER A 1 79 ? -11.242 -46.312 -14.461 1 71.75 79 SER A CA 1
ATOM 645 C C . SER A 1 79 ? -11.586 -45.094 -13.625 1 71.75 79 SER A C 1
ATOM 647 O O . SER A 1 79 ? -10.695 -44.406 -13.141 1 71.75 79 SER A O 1
ATOM 649 N N . SER A 1 80 ? -12.859 -44.812 -13.539 1 69.75 80 SER A N 1
ATOM 650 C CA . SER A 1 80 ? -13.352 -43.594 -12.891 1 69.75 80 SER A CA 1
ATOM 651 C C . SER A 1 80 ? -12.828 -43.5 -11.461 1 69.75 80 SER A C 1
ATOM 653 O O . SER A 1 80 ? -12.422 -42.406 -11.031 1 69.75 80 SER A O 1
ATOM 655 N N . GLU A 1 81 ? -12.867 -44.688 -10.758 1 73.44 81 GLU A N 1
ATOM 656 C CA . GLU A 1 81 ? -12.5 -44.688 -9.344 1 73.44 81 GLU A CA 1
ATOM 657 C C . GLU A 1 81 ? -11.008 -44.438 -9.164 1 73.44 81 GLU A C 1
ATOM 659 O O . GLU A 1 81 ? -10.602 -43.688 -8.258 1 73.44 81 GLU A O 1
ATOM 664 N N . ASP A 1 82 ? -10.297 -44.938 -10.109 1 80.81 82 ASP A N 1
ATOM 665 C CA . ASP A 1 82 ? -8.844 -44.844 -10 1 80.81 82 ASP A CA 1
ATOM 666 C C . ASP A 1 82 ? -8.32 -43.531 -10.586 1 80.81 82 ASP A C 1
ATOM 668 O O . ASP A 1 82 ? -7.25 -43.062 -10.188 1 80.81 82 ASP A O 1
ATOM 672 N N . ARG A 1 83 ? -9.148 -42.906 -11.383 1 83.56 83 ARG A N 1
ATOM 673 C CA . ARG A 1 83 ? -8.734 -41.719 -12.109 1 83.56 83 ARG A CA 1
ATOM 674 C C . ARG A 1 83 ? -8.492 -40.562 -11.148 1 83.56 83 ARG A C 1
ATOM 676 O O . ARG A 1 83 ? -7.465 -39.875 -11.234 1 83.56 83 ARG A O 1
ATOM 683 N N . HIS A 1 84 ? -9.484 -40.5 -10.297 1 86.62 84 HIS A N 1
ATOM 684 C CA . HIS A 1 84 ? -9.406 -39.375 -9.344 1 86.62 84 HIS A CA 1
ATOM 685 C C . HIS A 1 84 ? -8.227 -39.562 -8.391 1 86.62 84 HIS A C 1
ATOM 687 O O . HIS A 1 84 ? -7.453 -38.625 -8.172 1 86.62 84 HIS A O 1
ATOM 693 N N . ALA A 1 85 ? -8.133 -40.75 -7.922 1 89.31 85 ALA A N 1
ATOM 694 C CA . ALA A 1 85 ? -7.074 -41.031 -6.961 1 89.31 85 ALA A CA 1
ATOM 695 C C . ALA A 1 85 ? -5.695 -40.875 -7.594 1 89.31 85 ALA A C 1
ATOM 697 O O . ALA A 1 85 ? -4.785 -40.312 -6.977 1 89.31 85 ALA A O 1
ATOM 698 N N . GLU A 1 86 ? -5.516 -41.344 -8.789 1 90.62 86 GLU A N 1
ATOM 699 C CA . GLU A 1 86 ? -4.238 -41.25 -9.492 1 90.62 86 GLU A CA 1
ATOM 700 C C . GLU A 1 86 ? -3.91 -39.781 -9.844 1 90.62 86 GLU A C 1
ATOM 702 O O . GLU A 1 86 ? -2.754 -39.375 -9.758 1 90.62 86 GLU A O 1
ATOM 707 N N . SER A 1 87 ? -4.902 -39.094 -10.281 1 93.44 87 SER A N 1
ATOM 708 C CA . SER A 1 87 ? -4.715 -37.688 -10.594 1 93.44 87 SER A CA 1
ATOM 709 C C . SER A 1 87 ? -4.25 -36.875 -9.375 1 93.44 87 SER A C 1
ATOM 711 O O . SER A 1 87 ? -3.307 -36.094 -9.461 1 93.44 87 SER A O 1
ATOM 713 N N . LEU A 1 88 ? -4.887 -37.125 -8.273 1 92.88 88 LEU A N 1
ATOM 714 C CA . LEU A 1 88 ? -4.543 -36.438 -7.031 1 92.88 88 LEU A CA 1
ATOM 715 C C . LEU A 1 88 ? -3.125 -36.781 -6.59 1 92.88 88 LEU A C 1
ATOM 717 O O . LEU A 1 88 ? -2.389 -35.938 -6.105 1 92.88 88 LEU A O 1
ATOM 721 N N . LYS A 1 89 ? -2.877 -38.031 -6.711 1 94.44 89 LYS A N 1
ATOM 722 C CA . LYS A 1 89 ? -1.549 -38.5 -6.316 1 94.44 89 LYS A CA 1
ATOM 723 C C . LYS A 1 89 ? -0.46 -37.812 -7.125 1 94.44 89 LYS A C 1
ATOM 725 O O . LYS A 1 89 ? 0.522 -37.312 -6.562 1 94.44 89 LYS A O 1
ATOM 730 N N . LEU A 1 90 ? -0.657 -37.781 -8.438 1 94.69 90 LEU A N 1
ATOM 731 C CA . LEU A 1 90 ? 0.322 -37.125 -9.305 1 94.69 90 LEU A CA 1
ATOM 732 C C . LEU A 1 90 ? 0.401 -35.625 -9.023 1 94.69 90 LEU A C 1
ATOM 734 O O . LEU A 1 90 ? 1.493 -35.062 -8.977 1 94.69 90 LEU A O 1
ATOM 738 N N . CYS A 1 91 ? -0.708 -35.031 -8.844 1 95.94 91 CYS A N 1
ATOM 739 C CA . CYS A 1 91 ? -0.745 -33.594 -8.539 1 95.94 91 CYS A CA 1
ATOM 740 C C . CYS A 1 91 ? -0.012 -33.312 -7.23 1 95.94 91 CYS A C 1
ATOM 742 O O . CYS A 1 91 ? 0.791 -32.375 -7.16 1 95.94 91 CYS A O 1
ATOM 744 N N . SER A 1 92 ? -0.224 -34.125 -6.238 1 95.44 92 SER A N 1
ATOM 745 C CA . SER A 1 92 ? 0.42 -33.969 -4.938 1 95.44 92 SER A CA 1
ATOM 746 C C . SER A 1 92 ? 1.935 -34.094 -5.051 1 95.44 92 SER A C 1
ATOM 748 O O . SER A 1 92 ? 2.68 -33.344 -4.406 1 95.44 92 SER A O 1
ATOM 750 N N . LEU A 1 93 ? 2.34 -35 -5.789 1 96.12 93 LEU A N 1
ATOM 751 C CA . LEU A 1 93 ? 3.766 -35.219 -6.023 1 96.12 93 LEU A CA 1
ATOM 752 C C . LEU A 1 93 ? 4.406 -33.938 -6.586 1 96.12 93 LEU A C 1
ATOM 754 O O . LEU A 1 93 ? 5.461 -33.5 -6.113 1 96.12 93 LEU A O 1
ATOM 758 N N . TRP A 1 94 ? 3.748 -33.375 -7.492 1 96.88 94 TRP A N 1
ATOM 759 C CA . TRP A 1 94 ? 4.328 -32.219 -8.141 1 96.88 94 TRP A CA 1
ATOM 760 C C . TRP A 1 94 ? 4.168 -30.969 -7.262 1 96.88 94 TRP A C 1
ATOM 762 O O . TRP A 1 94 ? 4.996 -30.062 -7.312 1 96.88 94 TRP A O 1
ATOM 772 N N . GLU A 1 95 ? 3.15 -30.906 -6.453 1 95.88 95 GLU A N 1
ATOM 773 C CA . GLU A 1 95 ? 3.057 -29.859 -5.441 1 95.88 95 GLU A CA 1
ATOM 774 C C . GLU A 1 95 ? 4.258 -29.891 -4.5 1 95.88 95 GLU A C 1
ATOM 776 O O . GLU A 1 95 ? 4.789 -28.844 -4.129 1 95.88 95 GLU A O 1
ATOM 781 N N . GLU A 1 96 ? 4.625 -31.047 -4.176 1 94.75 96 GLU A N 1
ATOM 782 C CA . GLU A 1 96 ? 5.801 -31.188 -3.32 1 94.75 96 GLU A CA 1
ATOM 783 C C . GLU A 1 96 ? 7.062 -30.719 -4.031 1 94.75 96 GLU A C 1
ATOM 785 O O . GLU A 1 96 ? 7.906 -30.047 -3.43 1 94.75 96 GLU A O 1
ATOM 790 N N . ASN A 1 97 ? 7.191 -31.047 -5.285 1 95.06 97 ASN A N 1
ATOM 791 C CA . ASN A 1 97 ? 8.336 -30.594 -6.07 1 95.06 97 ASN A CA 1
ATOM 792 C C . ASN A 1 97 ? 8.414 -29.078 -6.152 1 95.06 97 ASN A C 1
ATOM 794 O O . ASN A 1 97 ? 9.477 -28.484 -5.934 1 95.06 97 ASN A O 1
ATOM 798 N N . VAL A 1 98 ? 7.293 -28.516 -6.449 1 95.38 98 VAL A N 1
ATOM 799 C CA . VAL A 1 98 ? 7.215 -27.078 -6.656 1 95.38 98 VAL A CA 1
ATOM 800 C C . VAL A 1 98 ? 7.586 -26.344 -5.367 1 95.38 98 VAL A C 1
ATOM 802 O O . VAL A 1 98 ? 8.18 -25.266 -5.41 1 95.38 98 VAL A O 1
ATOM 805 N N . ARG A 1 99 ? 7.379 -26.938 -4.277 1 93.44 99 ARG A N 1
ATOM 806 C CA . ARG A 1 99 ? 7.629 -26.312 -2.988 1 93.44 99 ARG A CA 1
ATOM 807 C C . ARG A 1 99 ? 9.062 -26.562 -2.523 1 93.44 99 ARG A C 1
ATOM 809 O O . ARG A 1 99 ? 9.523 -25.938 -1.569 1 93.44 99 ARG A O 1
ATOM 816 N N . SER A 1 100 ? 9.703 -27.406 -3.211 1 92.5 100 SER A N 1
ATOM 817 C CA . SER A 1 100 ? 11.047 -27.781 -2.793 1 92.5 100 SER A CA 1
ATOM 818 C C . SER A 1 100 ? 12.023 -26.625 -2.959 1 92.5 100 SER A C 1
ATOM 820 O O . SER A 1 100 ? 12.117 -26.031 -4.039 1 92.5 100 SER A O 1
ATOM 822 N N . ALA A 1 101 ? 12.797 -26.344 -1.959 1 87.44 101 ALA A N 1
ATOM 823 C CA . ALA A 1 101 ? 13.797 -25.281 -1.996 1 87.44 101 ALA A CA 1
ATOM 824 C C . ALA A 1 101 ? 15 -25.688 -2.846 1 87.44 101 ALA A C 1
ATOM 826 O O . ALA A 1 101 ? 15.797 -24.828 -3.252 1 87.44 101 ALA A O 1
ATOM 827 N N . ASN A 1 102 ? 15.117 -26.969 -3.094 1 90.69 102 ASN A N 1
ATOM 828 C CA . ASN A 1 102 ? 16.281 -27.484 -3.807 1 90.69 102 ASN A CA 1
ATOM 829 C C . ASN A 1 102 ? 16.031 -27.531 -5.312 1 90.69 102 ASN A C 1
ATOM 831 O O . ASN A 1 102 ? 16.906 -27.969 -6.074 1 90.69 102 ASN A O 1
ATOM 835 N N . TRP A 1 103 ? 14.883 -27.203 -5.742 1 94.25 103 TRP A N 1
ATOM 836 C CA . TRP A 1 103 ? 14.547 -27.203 -7.16 1 94.25 103 TRP A CA 1
ATOM 837 C C . TRP A 1 103 ? 14.234 -25.797 -7.648 1 94.25 103 TRP A C 1
ATOM 839 O O . TRP A 1 103 ? 13.203 -25.234 -7.293 1 94.25 103 TRP A O 1
ATOM 849 N N . HIS A 1 104 ? 15.133 -25.297 -8.461 1 93.19 104 HIS A N 1
ATOM 850 C CA . HIS A 1 104 ? 15 -23.938 -8.953 1 93.19 104 HIS A CA 1
ATOM 851 C C . HIS A 1 104 ? 15.164 -23.875 -10.469 1 93.19 104 HIS A C 1
ATOM 853 O O . HIS A 1 104 ? 16.219 -23.484 -10.969 1 93.19 104 HIS A O 1
ATOM 859 N N . PRO A 1 105 ? 14.055 -24.203 -11.125 1 96.19 105 PRO A N 1
ATOM 860 C CA . PRO A 1 105 ? 14.117 -24.25 -12.586 1 96.19 105 PRO A CA 1
ATOM 861 C C . PRO A 1 105 ? 13.906 -22.891 -13.242 1 96.19 105 PRO A C 1
ATOM 863 O O . PRO A 1 105 ? 12.992 -22.734 -14.062 1 96.19 105 PRO A O 1
ATOM 866 N N . PHE A 1 106 ? 14.719 -21.938 -12.945 1 95.75 106 PHE A N 1
ATOM 867 C CA . PHE A 1 106 ? 14.602 -20.594 -13.492 1 95.75 106 PHE A CA 1
ATOM 868 C C . PHE A 1 106 ? 15.922 -20.141 -14.117 1 95.75 106 PHE A C 1
ATOM 870 O O . PHE A 1 106 ? 16.984 -20.641 -13.742 1 95.75 106 PHE A O 1
ATOM 877 N N . LYS A 1 107 ? 15.82 -19.344 -15.047 1 93.56 107 LYS A N 1
ATOM 878 C CA . LYS A 1 107 ? 16.984 -18.672 -15.625 1 93.56 107 LYS A CA 1
ATOM 879 C C . LYS A 1 107 ? 16.734 -17.172 -15.766 1 93.56 107 LYS A C 1
ATOM 881 O O . LYS A 1 107 ? 15.594 -16.719 -15.758 1 93.56 107 LYS A O 1
ATOM 886 N N . ARG A 1 108 ? 17.812 -16.406 -15.828 1 88.19 108 ARG A N 1
ATOM 887 C CA . ARG A 1 108 ? 17.719 -14.961 -15.953 1 88.19 108 ARG A CA 1
ATOM 888 C C . ARG A 1 108 ? 17.969 -14.516 -17.391 1 88.19 108 ARG A C 1
ATOM 890 O O . ARG A 1 108 ? 18.844 -15.047 -18.062 1 88.19 108 ARG A O 1
ATOM 897 N N . VAL A 1 109 ? 17.031 -13.742 -17.844 1 89.75 109 VAL A N 1
ATOM 898 C CA . VAL A 1 109 ? 17.172 -13.219 -19.203 1 89.75 109 VAL A CA 1
ATOM 899 C C . VAL A 1 109 ? 17.016 -11.703 -19.188 1 89.75 109 VAL A C 1
ATOM 901 O O . VAL A 1 109 ? 16.375 -11.148 -18.297 1 89.75 109 VAL A O 1
ATOM 904 N N . GLU A 1 110 ? 17.781 -11.039 -20.016 1 84.56 110 GLU A N 1
ATOM 905 C CA . GLU A 1 110 ? 17.703 -9.578 -20.109 1 84.56 110 GLU A CA 1
ATOM 906 C C . GLU A 1 110 ? 16.469 -9.141 -20.891 1 84.56 110 GLU A C 1
ATOM 908 O O . GLU A 1 110 ? 16.172 -9.672 -21.953 1 84.56 110 GLU A O 1
ATOM 913 N N . ASN A 1 111 ? 15.695 -8.445 -20.297 1 80.94 111 ASN A N 1
ATOM 914 C CA . ASN A 1 111 ? 14.539 -7.832 -20.938 1 80.94 111 ASN A CA 1
ATOM 915 C C . ASN A 1 111 ? 14.555 -6.312 -20.797 1 80.94 111 ASN A C 1
ATOM 917 O O . ASN A 1 111 ? 14.289 -5.785 -19.719 1 80.94 111 ASN A O 1
ATOM 921 N N . ARG A 1 112 ? 14.828 -5.648 -21.766 1 72 112 ARG A N 1
ATOM 922 C CA . ARG A 1 112 ? 14.859 -4.191 -21.812 1 72 112 ARG A CA 1
ATOM 923 C C . ARG A 1 112 ? 15.789 -3.629 -20.734 1 72 112 ARG A C 1
ATOM 925 O O . ARG A 1 112 ? 15.406 -2.732 -19.984 1 72 112 ARG A O 1
ATOM 932 N N . GLY A 1 113 ? 16.938 -4.242 -20.625 1 70.62 113 GLY A N 1
ATOM 933 C CA . GLY A 1 113 ? 17.953 -3.73 -19.734 1 70.62 113 GLY A CA 1
ATOM 934 C C . GLY A 1 113 ? 17.828 -4.258 -18.312 1 70.62 113 GLY A C 1
ATOM 935 O O . GLY A 1 113 ? 18.656 -3.953 -17.453 1 70.62 113 GLY A O 1
ATOM 936 N N . ARG A 1 114 ? 16.703 -5 -18.078 1 71.75 114 ARG A N 1
ATOM 937 C CA . ARG A 1 114 ? 16.516 -5.566 -16.75 1 71.75 114 ARG A CA 1
ATOM 938 C C . ARG A 1 114 ? 16.609 -7.09 -16.781 1 71.75 114 ARG A C 1
ATOM 940 O O . ARG A 1 114 ? 16.188 -7.719 -17.75 1 71.75 114 ARG A O 1
ATOM 947 N N . LEU A 1 115 ? 17.266 -7.523 -15.781 1 75.69 115 LEU A N 1
ATOM 948 C CA . LEU A 1 115 ? 17.312 -8.977 -15.641 1 75.69 115 LEU A CA 1
ATOM 949 C C . LEU A 1 115 ? 16.031 -9.516 -15.031 1 75.69 115 LEU A C 1
ATOM 951 O O . LEU A 1 115 ? 15.617 -9.07 -13.953 1 75.69 115 LEU A O 1
ATOM 955 N N . ILE A 1 116 ? 15.344 -10.477 -15.875 1 83 116 ILE A N 1
ATOM 956 C CA . ILE A 1 116 ? 14.125 -11.07 -15.344 1 83 116 ILE A CA 1
ATOM 957 C C . ILE A 1 116 ? 14.273 -12.586 -15.266 1 83 116 ILE A C 1
ATOM 959 O O . ILE A 1 116 ? 15.07 -13.18 -16 1 83 116 ILE A O 1
ATOM 963 N N . GLU A 1 117 ? 13.617 -13.102 -14.273 1 87.56 117 GLU A N 1
ATOM 964 C CA . GLU A 1 117 ? 13.656 -14.555 -14.086 1 87.56 117 GLU A CA 1
ATOM 965 C C . GLU A 1 117 ? 12.516 -15.234 -14.828 1 87.56 117 GLU A C 1
ATOM 967 O O . GLU A 1 117 ? 11.367 -14.812 -14.727 1 87.56 117 GLU A O 1
ATOM 972 N N . ILE A 1 118 ? 12.883 -16.203 -15.695 1 92.81 118 ILE A N 1
ATOM 973 C CA . ILE A 1 118 ? 11.875 -16.984 -16.422 1 92.81 118 ILE A CA 1
ATOM 974 C C . ILE A 1 118 ? 12.109 -18.469 -16.188 1 92.81 118 ILE A C 1
ATOM 976 O O . ILE A 1 118 ? 13.164 -18.875 -15.68 1 92.81 118 ILE A O 1
ATOM 980 N N . ILE A 1 119 ? 11.133 -19.25 -16.562 1 95.88 119 ILE A N 1
ATOM 981 C CA . ILE A 1 119 ? 11.25 -20.703 -16.453 1 95.88 119 ILE A CA 1
ATOM 982 C C . ILE A 1 119 ? 12.328 -21.203 -17.406 1 95.88 119 ILE A C 1
ATOM 984 O O . ILE A 1 119 ? 12.383 -20.781 -18.562 1 95.88 119 ILE A O 1
ATOM 988 N N . ASP A 1 120 ? 13.203 -22.062 -16.938 1 96.44 120 ASP A N 1
ATOM 989 C CA . ASP A 1 120 ? 14.195 -22.719 -17.781 1 96.44 120 ASP A CA 1
ATOM 990 C C . ASP A 1 120 ? 13.602 -23.953 -18.453 1 96.44 120 ASP A C 1
ATOM 992 O O . ASP A 1 120 ? 13.508 -25.016 -17.844 1 96.44 120 ASP A O 1
ATOM 996 N N . ALA A 1 121 ? 13.328 -23.875 -19.688 1 90.81 121 ALA A N 1
ATOM 997 C CA . ALA A 1 121 ? 12.703 -24.953 -20.453 1 90.81 121 ALA A CA 1
ATOM 998 C C . ALA A 1 121 ? 13.633 -26.156 -20.547 1 90.81 121 ALA A C 1
ATOM 1000 O O . ALA A 1 121 ? 13.188 -27.266 -20.875 1 90.81 121 ALA A O 1
ATOM 1001 N N . ASN A 1 122 ? 14.898 -25.922 -20.234 1 94.75 122 ASN A N 1
ATOM 1002 C CA . ASN A 1 122 ? 15.867 -27 -20.344 1 94.75 122 ASN A CA 1
ATOM 1003 C C . ASN A 1 122 ? 16.031 -27.75 -19.016 1 94.75 122 ASN A C 1
ATOM 1005 O O . ASN A 1 122 ? 16.812 -28.688 -18.922 1 94.75 122 ASN A O 1
ATOM 1009 N N . ASP A 1 123 ? 15.32 -27.375 -18.078 1 97.44 123 ASP A N 1
ATOM 1010 C CA . ASP A 1 123 ? 15.352 -28.109 -16.812 1 97.44 123 ASP A CA 1
ATOM 1011 C C . ASP A 1 123 ? 14.93 -29.562 -17 1 97.44 123 ASP A C 1
ATOM 1013 O O . ASP A 1 123 ? 13.906 -29.844 -17.625 1 97.44 123 ASP A O 1
ATOM 1017 N N . GLU A 1 124 ? 15.68 -30.469 -16.438 1 96.31 124 GLU A N 1
ATOM 1018 C CA . GLU A 1 124 ? 15.484 -31.906 -16.688 1 96.31 124 GLU A CA 1
ATOM 1019 C C . GLU A 1 124 ? 14.141 -32.375 -16.156 1 96.31 124 GLU A C 1
ATOM 1021 O O . GLU A 1 124 ? 13.43 -33.125 -16.812 1 96.31 124 GLU A O 1
ATOM 1026 N N . LYS A 1 125 ? 13.773 -31.938 -14.961 1 96.5 125 LYS A N 1
ATOM 1027 C CA . LYS A 1 125 ? 12.508 -32.344 -14.359 1 96.5 125 LYS A CA 1
ATOM 1028 C C . LYS A 1 125 ? 11.32 -31.844 -15.164 1 96.5 125 LYS A C 1
ATOM 1030 O O . LYS A 1 125 ? 10.352 -32.562 -15.375 1 96.5 125 LYS A O 1
ATOM 1035 N N . LEU A 1 126 ? 11.406 -30.688 -15.648 1 97.69 126 LEU A N 1
ATOM 1036 C CA . LEU A 1 126 ? 10.336 -30.078 -16.438 1 97.69 126 LEU A CA 1
ATOM 1037 C C . LEU A 1 126 ? 10.227 -30.734 -17.812 1 97.69 126 LEU A C 1
ATOM 1039 O O . LEU A 1 126 ? 9.125 -30.938 -18.328 1 97.69 126 LEU A O 1
ATOM 1043 N N . LYS A 1 127 ? 11.32 -31.094 -18.375 1 97.31 127 LYS A N 1
ATOM 1044 C CA . LYS A 1 127 ? 11.297 -31.812 -19.656 1 97.31 127 LYS A CA 1
ATOM 1045 C C . LYS A 1 127 ? 10.602 -33.156 -19.5 1 97.31 127 LYS A C 1
ATOM 1047 O O . LYS A 1 127 ? 9.789 -33.531 -20.359 1 97.31 127 LYS A O 1
ATOM 1052 N N . GLN A 1 128 ? 10.977 -33.844 -18.484 1 96.5 128 GLN A N 1
ATOM 1053 C CA . GLN A 1 128 ? 10.367 -35.125 -18.219 1 96.5 128 GLN A CA 1
ATOM 1054 C C . GLN A 1 128 ? 8.867 -35 -18 1 96.5 128 GLN A C 1
ATOM 1056 O O . GLN A 1 128 ? 8.078 -35.781 -18.531 1 96.5 128 GLN A O 1
ATOM 1061 N N . LEU A 1 129 ? 8.492 -34 -17.219 1 97.06 129 LEU A N 1
ATOM 1062 C CA . LEU A 1 129 ? 7.086 -33.75 -16.953 1 97.06 129 LEU A CA 1
ATOM 1063 C C . LEU A 1 129 ? 6.316 -33.5 -18.25 1 97.06 129 LEU A C 1
ATOM 1065 O O . LEU A 1 129 ? 5.266 -34.125 -18.469 1 97.06 129 LEU A O 1
ATOM 1069 N N . ARG A 1 130 ? 6.871 -32.719 -19.078 1 96.69 130 ARG A N 1
ATOM 1070 C CA . ARG A 1 130 ? 6.227 -32.375 -20.344 1 96.69 130 ARG A CA 1
ATOM 1071 C C . ARG A 1 130 ? 6.109 -33.594 -21.25 1 96.69 130 ARG A C 1
ATOM 1073 O O . ARG A 1 130 ? 5.059 -33.812 -21.859 1 96.69 130 ARG A O 1
ATOM 1080 N N . SER A 1 131 ? 7.125 -34.344 -21.344 1 96.69 131 SER A N 1
ATOM 1081 C CA . SER A 1 131 ? 7.16 -35.531 -22.203 1 96.69 131 SER A CA 1
ATOM 1082 C C . SER A 1 131 ? 6.195 -36.594 -21.703 1 96.69 131 SER A C 1
ATOM 1084 O O . SER A 1 131 ? 5.484 -37.219 -22.5 1 96.69 131 SER A O 1
ATOM 1086 N N . GLU A 1 132 ? 6.094 -36.719 -20.391 1 95.19 132 GLU A N 1
ATOM 1087 C CA . GLU A 1 132 ? 5.344 -37.844 -19.812 1 95.19 132 GLU A CA 1
ATOM 1088 C C . GLU A 1 132 ? 3.865 -37.5 -19.672 1 95.19 132 GLU A C 1
ATOM 1090 O O . GLU A 1 132 ? 3 -38.344 -19.844 1 95.19 132 GLU A O 1
ATOM 1095 N N . TYR A 1 133 ? 3.619 -36.281 -19.391 1 95.12 133 TYR A N 1
ATOM 1096 C CA . TYR A 1 133 ? 2.244 -36 -18.984 1 95.12 133 TYR A CA 1
ATOM 1097 C C . TYR A 1 133 ? 1.627 -34.938 -19.891 1 95.12 133 TYR A C 1
ATOM 1099 O O . TYR A 1 133 ? 0.454 -34.562 -19.734 1 95.12 133 TYR A O 1
ATOM 1107 N N . GLY A 1 134 ? 2.412 -34.312 -20.797 1 95.12 134 GLY A N 1
ATOM 1108 C CA . GLY A 1 134 ? 1.86 -33.438 -21.828 1 95.12 134 GLY A CA 1
ATOM 1109 C C . GLY A 1 134 ? 1.933 -31.984 -21.469 1 95.12 134 GLY A C 1
ATOM 1110 O O . GLY A 1 134 ? 2.338 -31.625 -20.359 1 95.12 134 GLY A O 1
ATOM 1111 N N . GLU A 1 135 ? 1.423 -31.109 -22.391 1 96.94 135 GLU A N 1
ATOM 1112 C CA . GLU A 1 135 ? 1.577 -29.656 -22.328 1 96.94 135 GLU A CA 1
ATOM 1113 C C . GLU A 1 135 ? 0.692 -29.047 -21.25 1 96.94 135 GLU A C 1
ATOM 1115 O O . GLU A 1 135 ? 1.113 -28.141 -20.531 1 96.94 135 GLU A O 1
ATOM 1120 N N . ASP A 1 136 ? -0.464 -29.562 -21.062 1 96.88 136 ASP A N 1
ATOM 1121 C CA . ASP A 1 136 ? -1.407 -28.969 -20.125 1 96.88 136 ASP A CA 1
ATOM 1122 C C . ASP A 1 136 ? -0.924 -29.141 -18.688 1 96.88 136 ASP A C 1
ATOM 1124 O O . ASP A 1 136 ? -0.988 -28.203 -17.891 1 96.88 136 ASP A O 1
ATOM 1128 N N . VAL A 1 137 ? -0.413 -30.25 -18.406 1 96.94 137 VAL A N 1
ATOM 1129 C CA . VAL A 1 137 ? 0.125 -30.516 -17.078 1 96.94 137 VAL A CA 1
ATOM 1130 C C . VAL A 1 137 ? 1.395 -29.703 -16.844 1 96.94 137 VAL A C 1
ATOM 1132 O O . VAL A 1 137 ? 1.585 -29.109 -15.781 1 96.94 137 VAL A O 1
ATOM 1135 N N . TYR A 1 138 ? 2.178 -29.672 -17.891 1 97.88 138 TYR A N 1
ATOM 1136 C CA . TYR A 1 138 ? 3.387 -28.859 -17.859 1 97.88 138 TYR A CA 1
ATOM 1137 C C . TYR A 1 138 ? 3.061 -27.406 -17.531 1 97.88 138 TYR A C 1
ATOM 1139 O O . TYR A 1 138 ? 3.684 -26.812 -16.656 1 97.88 138 TYR A O 1
ATOM 1147 N N . GLN A 1 139 ? 2.057 -26.875 -18.141 1 97.75 139 GLN A N 1
ATOM 1148 C CA . GLN A 1 139 ? 1.67 -25.484 -17.938 1 97.75 139 GLN A CA 1
ATOM 1149 C C . GLN A 1 139 ? 1.131 -25.266 -16.516 1 97.75 139 GLN A C 1
ATOM 1151 O O . GLN A 1 139 ? 1.41 -24.234 -15.898 1 97.75 139 GLN A O 1
ATOM 1156 N N . ALA A 1 140 ? 0.432 -26.188 -16.062 1 97.69 140 ALA A N 1
ATOM 1157 C CA . ALA A 1 140 ? -0.11 -26.078 -14.711 1 97.69 140 ALA A CA 1
ATOM 1158 C C . ALA A 1 140 ? 1.009 -25.984 -13.68 1 97.69 140 ALA A C 1
ATOM 1160 O O . ALA A 1 140 ? 0.958 -25.125 -12.781 1 97.69 140 ALA A O 1
ATOM 1161 N N . VAL A 1 141 ? 2.027 -26.75 -13.875 1 98 141 VAL A N 1
ATOM 1162 C CA . VAL A 1 141 ? 3.141 -26.797 -12.93 1 98 141 VAL A CA 1
ATOM 1163 C C . VAL A 1 141 ? 3.994 -25.547 -13.07 1 98 141 VAL A C 1
ATOM 1165 O O . VAL A 1 141 ? 4.34 -24.906 -12.07 1 98 141 VAL A O 1
ATOM 1168 N N . THR A 1 142 ? 4.293 -25.156 -14.273 1 97.62 142 THR A N 1
ATOM 1169 C CA . THR A 1 142 ? 5.156 -24 -14.5 1 97.62 142 THR A CA 1
ATOM 1170 C C . THR A 1 142 ? 4.465 -22.703 -14.07 1 97.62 142 THR A C 1
ATOM 1172 O O . THR A 1 142 ? 5.113 -21.797 -13.562 1 97.62 142 THR A O 1
ATOM 1175 N N . ASN A 1 143 ? 3.16 -22.625 -14.258 1 96.06 143 ASN A N 1
ATOM 1176 C CA . ASN A 1 143 ? 2.414 -21.484 -13.758 1 96.06 143 ASN A CA 1
ATOM 1177 C C . ASN A 1 143 ? 2.514 -21.359 -12.242 1 96.06 143 ASN A C 1
ATOM 1179 O O . ASN A 1 143 ? 2.738 -20.266 -11.711 1 96.06 143 ASN A O 1
ATOM 1183 N N . ALA A 1 144 ? 2.398 -22.484 -11.625 1 96.94 144 ALA A N 1
ATOM 1184 C CA . ALA A 1 144 ? 2.494 -22.5 -10.164 1 96.94 144 ALA A CA 1
ATOM 1185 C C . ALA A 1 144 ? 3.891 -22.078 -9.703 1 96.94 144 ALA A C 1
ATOM 1187 O O . ALA A 1 144 ? 4.031 -21.297 -8.766 1 96.94 144 ALA A O 1
ATOM 1188 N N . LEU A 1 145 ? 4.883 -22.562 -10.398 1 96.38 145 LEU A N 1
ATOM 1189 C CA . LEU A 1 145 ? 6.27 -22.234 -10.086 1 96.38 145 LEU A CA 1
ATOM 1190 C C . LEU A 1 145 ? 6.5 -20.719 -10.219 1 96.38 145 LEU A C 1
ATOM 1192 O O . LEU A 1 145 ? 7.09 -20.109 -9.328 1 96.38 145 LEU A O 1
ATOM 1196 N N . MET A 1 146 ? 5.973 -20.219 -11.25 1 94.31 146 MET A N 1
ATOM 1197 C CA . MET A 1 146 ? 6.145 -18.797 -11.508 1 94.31 146 MET A CA 1
ATOM 1198 C C . MET A 1 146 ? 5.426 -17.953 -10.453 1 94.31 146 MET A C 1
ATOM 1200 O O . MET A 1 146 ? 5.977 -16.969 -9.961 1 94.31 146 MET A O 1
ATOM 1204 N N . GLU A 1 147 ? 4.285 -18.359 -10.117 1 93.25 147 GLU A N 1
ATOM 1205 C CA . GLU A 1 147 ? 3.516 -17.641 -9.117 1 93.25 147 GLU A CA 1
ATOM 1206 C C . GLU A 1 147 ? 4.188 -17.703 -7.746 1 93.25 147 GLU A C 1
ATOM 1208 O O . GLU A 1 147 ? 4.27 -16.703 -7.035 1 93.25 147 GLU A O 1
ATOM 1213 N N . LEU A 1 148 ? 4.695 -18.875 -7.414 1 93.81 148 LEU A N 1
ATOM 1214 C CA . LEU A 1 148 ? 5.395 -19.016 -6.145 1 93.81 148 LEU A CA 1
ATOM 1215 C C . LEU A 1 148 ? 6.641 -18.141 -6.109 1 93.81 148 LEU A C 1
ATOM 1217 O O . LEU A 1 148 ? 6.914 -17.469 -5.105 1 93.81 148 LEU A O 1
ATOM 1221 N N . ASN A 1 149 ? 7.262 -18.141 -7.191 1 90.62 149 ASN A N 1
ATOM 1222 C CA . ASN A 1 149 ? 8.484 -17.344 -7.285 1 90.62 149 ASN A CA 1
ATOM 1223 C C . ASN A 1 149 ? 8.195 -15.852 -7.16 1 90.62 149 ASN A C 1
ATOM 1225 O O . ASN A 1 149 ? 9.023 -15.094 -6.652 1 90.62 149 ASN A O 1
ATOM 1229 N N . GLU A 1 150 ? 7.113 -15.523 -7.586 1 87 150 GLU A N 1
ATOM 1230 C CA . GLU A 1 150 ? 6.719 -14.117 -7.551 1 87 150 GLU A CA 1
ATOM 1231 C C . GLU A 1 150 ? 6.156 -13.734 -6.184 1 87 150 GLU A C 1
ATOM 1233 O O . GLU A 1 150 ? 6.492 -12.688 -5.637 1 87 150 GLU A O 1
ATOM 1238 N N . TYR A 1 151 ? 5.363 -14.5 -5.633 1 87.5 151 TYR A N 1
ATOM 1239 C CA . TYR A 1 151 ? 4.559 -14.117 -4.48 1 87.5 151 TYR A CA 1
ATOM 1240 C C . TYR A 1 151 ? 5.191 -14.602 -3.182 1 87.5 151 TYR A C 1
ATOM 1242 O O . TYR A 1 151 ? 4.977 -14.023 -2.117 1 87.5 151 TYR A O 1
ATOM 1250 N N . ASN A 1 152 ? 5.898 -15.625 -3.254 1 88.25 152 ASN A N 1
ATOM 1251 C CA . ASN A 1 152 ? 6.473 -16.219 -2.053 1 88.25 152 ASN A CA 1
ATOM 1252 C C . ASN A 1 152 ? 7.742 -17.016 -2.367 1 88.25 152 ASN A C 1
ATOM 1254 O O . ASN A 1 152 ? 7.793 -18.219 -2.162 1 88.25 152 ASN A O 1
ATOM 1258 N N . PRO A 1 153 ? 8.766 -16.312 -2.785 1 85.38 153 PRO A N 1
ATOM 1259 C CA . PRO A 1 153 ? 9.984 -16.984 -3.236 1 85.38 153 PRO A CA 1
ATOM 1260 C C . PRO A 1 153 ? 10.688 -17.75 -2.115 1 85.38 153 PRO A C 1
ATOM 1262 O O . PRO A 1 153 ? 11.305 -18.797 -2.361 1 85.38 153 PRO A O 1
ATOM 1265 N N . SER A 1 154 ? 10.594 -17.312 -0.916 1 82.56 154 SER A N 1
ATOM 1266 C CA . SER A 1 154 ? 11.328 -17.922 0.185 1 82.56 154 SER A CA 1
ATOM 1267 C C . SER A 1 154 ? 10.5 -19.016 0.858 1 82.56 154 SER A C 1
ATOM 1269 O O . SER A 1 154 ? 11.023 -20.078 1.211 1 82.56 154 SER A O 1
ATOM 1271 N N . GLY A 1 155 ? 9.25 -18.875 0.988 1 86.19 155 GLY A N 1
ATOM 1272 C CA . GLY A 1 155 ? 8.391 -19.828 1.687 1 86.19 155 GLY A CA 1
ATOM 1273 C C . GLY A 1 155 ? 7.891 -20.938 0.795 1 86.19 155 GLY A C 1
ATOM 1274 O O . GLY A 1 155 ? 7.695 -22.062 1.255 1 86.19 155 GLY A O 1
ATOM 1275 N N . ARG A 1 156 ? 7.699 -20.672 -0.424 1 91.44 156 ARG A N 1
ATOM 1276 C CA . ARG A 1 156 ? 7.297 -21.625 -1.455 1 91.44 156 ARG A CA 1
ATOM 1277 C C . ARG A 1 156 ? 5.961 -22.281 -1.104 1 91.44 156 ARG A C 1
ATOM 1279 O O . ARG A 1 156 ? 5.785 -23.484 -1.293 1 91.44 156 ARG A O 1
ATOM 1286 N N . TYR A 1 157 ? 5.113 -21.547 -0.484 1 93.38 157 TYR A N 1
ATOM 1287 C CA . TYR A 1 157 ? 3.736 -21.984 -0.293 1 93.38 157 TYR A CA 1
ATOM 1288 C C . TYR A 1 157 ? 2.758 -21.016 -0.949 1 93.38 157 TYR A C 1
ATOM 1290 O O . TYR A 1 157 ? 3.074 -19.844 -1.143 1 93.38 157 TYR A O 1
ATOM 1298 N N . PRO A 1 158 ? 1.636 -21.531 -1.317 1 94.19 158 PRO A N 1
ATOM 1299 C CA . PRO A 1 158 ? 0.646 -20.688 -1.988 1 94.19 158 PRO A CA 1
ATOM 1300 C C . PRO A 1 158 ? 0.147 -19.547 -1.103 1 94.19 158 PRO A C 1
ATOM 1302 O O . PRO A 1 158 ? 0.068 -19.688 0.119 1 94.19 158 PRO A O 1
ATOM 1305 N N . VAL A 1 159 ? -0.172 -18.422 -1.685 1 92.88 159 VAL A N 1
ATOM 1306 C CA . VAL A 1 159 ? -0.692 -17.234 -0.997 1 92.88 159 VAL A CA 1
ATOM 1307 C C . VAL A 1 159 ? -2.02 -16.828 -1.623 1 92.88 159 VAL A C 1
ATOM 1309 O O . VAL A 1 159 ? -2.17 -16.844 -2.848 1 92.88 159 VAL A O 1
ATOM 1312 N N . SER A 1 160 ? -2.896 -16.484 -0.754 1 93.06 160 SER A N 1
ATOM 1313 C CA . SER A 1 160 ? -4.211 -16.078 -1.244 1 93.06 160 SER A CA 1
ATOM 1314 C C . SER A 1 160 ? -4.211 -14.625 -1.704 1 93.06 160 SER A C 1
ATOM 1316 O O . SER A 1 160 ? -3.605 -13.766 -1.061 1 93.06 160 SER A O 1
ATOM 1318 N N . GLU A 1 161 ? -4.816 -14.398 -2.865 1 93.56 161 GLU A N 1
ATOM 1319 C CA . GLU A 1 161 ? -5.027 -13.055 -3.402 1 93.56 161 GLU A CA 1
ATOM 1320 C C . GLU A 1 161 ? -6.461 -12.883 -3.893 1 93.56 161 GLU A C 1
ATOM 1322 O O . GLU A 1 161 ? -7.105 -13.844 -4.309 1 93.56 161 GLU A O 1
ATOM 1327 N N . LEU A 1 162 ? -6.883 -11.648 -3.756 1 93 162 LEU A N 1
ATOM 1328 C CA . LEU A 1 162 ? -8.172 -11.336 -4.371 1 93 162 LEU A CA 1
ATOM 1329 C C . LEU A 1 162 ? -8.008 -11.086 -5.867 1 93 162 LEU A C 1
ATOM 1331 O O . LEU A 1 162 ? -7.211 -10.234 -6.273 1 93 162 LEU A O 1
ATOM 1335 N N . TRP A 1 163 ? -8.773 -11.906 -6.594 1 92.25 163 TRP A N 1
ATOM 1336 C CA . TRP A 1 163 ? -8.648 -11.922 -8.047 1 92.25 163 TRP A CA 1
ATOM 1337 C C . TRP A 1 163 ? -9.898 -11.344 -8.703 1 92.25 163 TRP A C 1
ATOM 1339 O O . TRP A 1 163 ? -11.023 -11.727 -8.359 1 92.25 163 TRP A O 1
ATOM 1349 N N . ASP A 1 164 ? -9.695 -10.359 -9.516 1 93.31 164 ASP A N 1
ATOM 1350 C CA . ASP A 1 164 ? -10.781 -9.844 -10.336 1 93.31 164 ASP A CA 1
ATOM 1351 C C . ASP A 1 164 ? -11.055 -10.766 -11.523 1 93.31 164 ASP A C 1
ATOM 1353 O O . ASP A 1 164 ? -10.273 -10.812 -12.477 1 93.31 164 ASP A O 1
ATOM 1357 N N . CYS A 1 165 ? -12.117 -11.461 -11.523 1 88.62 165 CYS A N 1
ATOM 1358 C CA . CYS A 1 165 ? -12.422 -12.5 -12.5 1 88.62 165 CYS A CA 1
ATOM 1359 C C . CYS A 1 165 ? -12.695 -11.898 -13.875 1 88.62 165 CYS A C 1
ATOM 1361 O O . CYS A 1 165 ? -12.414 -12.516 -14.898 1 88.62 165 CYS A O 1
ATOM 1363 N N . GLN A 1 166 ? -13.242 -10.727 -13.875 1 90.38 166 GLN A N 1
ATOM 1364 C CA . GLN A 1 166 ? -13.562 -10.07 -15.133 1 90.38 166 GLN A CA 1
ATOM 1365 C C . GLN A 1 166 ? -12.305 -9.547 -15.82 1 90.38 166 GLN A C 1
ATOM 1367 O O . GLN A 1 166 ? -12.156 -9.68 -17.031 1 90.38 166 GLN A O 1
ATOM 1372 N N . LYS A 1 167 ? -11.344 -9.039 -15.078 1 92.94 167 LYS A N 1
ATOM 1373 C CA . LYS A 1 167 ? -10.148 -8.43 -15.648 1 92.94 167 LYS A CA 1
ATOM 1374 C C . LYS A 1 167 ? -9.008 -9.438 -15.727 1 92.94 167 LYS A C 1
ATOM 1376 O O . LYS A 1 167 ? -8.008 -9.195 -16.406 1 92.94 167 LYS A O 1
ATOM 1381 N N . GLY A 1 168 ? -9.102 -10.477 -15 1 90.25 168 GLY A N 1
ATOM 1382 C CA . GLY A 1 168 ? -8.094 -11.523 -15.047 1 90.25 168 GLY A CA 1
ATOM 1383 C C . GLY A 1 168 ? -6.789 -11.125 -14.391 1 90.25 168 GLY A C 1
ATOM 1384 O O . GLY A 1 168 ? -5.711 -11.359 -14.945 1 90.25 168 GLY A O 1
ATOM 1385 N N . ARG A 1 169 ? -6.926 -10.422 -13.289 1 93.25 169 ARG A N 1
ATOM 1386 C CA . ARG A 1 169 ? -5.758 -9.953 -12.547 1 93.25 169 ARG A CA 1
ATOM 1387 C C . ARG A 1 169 ? -6.082 -9.789 -11.062 1 93.25 169 ARG A C 1
ATOM 1389 O O . ARG A 1 169 ? -7.242 -9.867 -10.664 1 93.25 169 ARG A O 1
ATOM 1396 N N . LYS A 1 170 ? -5.023 -9.648 -10.344 1 92.62 170 LYS A N 1
ATOM 1397 C CA . LYS A 1 170 ? -5.199 -9.336 -8.93 1 92.62 170 LYS A CA 1
ATOM 1398 C C . LYS A 1 170 ? -5.984 -8.047 -8.75 1 92.62 170 LYS A C 1
ATOM 1400 O O . LYS A 1 170 ? -5.73 -7.055 -9.438 1 92.62 170 LYS A O 1
ATOM 1405 N N . ALA A 1 171 ? -6.867 -8.008 -7.859 1 95.25 171 ALA A N 1
ATOM 1406 C CA . ALA A 1 171 ? -7.641 -6.797 -7.59 1 95.25 171 ALA A CA 1
ATOM 1407 C C . ALA A 1 171 ? -6.82 -5.785 -6.793 1 95.25 171 ALA A C 1
ATOM 1409 O O . ALA A 1 171 ? -6.078 -6.16 -5.883 1 95.25 171 ALA A O 1
ATOM 1410 N N . SER A 1 172 ? -6.945 -4.504 -7.145 1 96.75 172 SER A N 1
ATOM 1411 C CA . SER A 1 172 ? -6.336 -3.457 -6.332 1 96.75 172 SER A CA 1
ATOM 1412 C C . SER A 1 172 ? -7.18 -3.156 -5.098 1 96.75 172 SER A C 1
ATOM 1414 O O . SER A 1 172 ? -8.375 -3.441 -5.07 1 96.75 172 SER A O 1
ATOM 1416 N N . LEU A 1 173 ? -6.594 -2.598 -4.094 1 97 173 LEU A N 1
ATOM 1417 C CA . LEU A 1 173 ? -7.34 -2.229 -2.895 1 97 173 LEU A CA 1
ATOM 1418 C C . LEU A 1 173 ? -8.414 -1.193 -3.217 1 97 173 LEU A C 1
ATOM 1420 O O . LEU A 1 173 ? -9.484 -1.197 -2.611 1 97 173 LEU A O 1
ATOM 1424 N N . LYS A 1 174 ? -8.07 -0.315 -4.133 1 97.56 174 LYS A N 1
ATOM 1425 C CA . LYS A 1 174 ? -9.062 0.655 -4.582 1 97.56 174 LYS A CA 1
ATOM 1426 C C . LYS A 1 174 ? -10.32 -0.042 -5.09 1 97.56 174 LYS A C 1
ATOM 1428 O O . LYS A 1 174 ? -11.438 0.314 -4.699 1 97.56 174 LYS A O 1
ATOM 1433 N N . GLU A 1 175 ? -10.164 -0.987 -5.945 1 96.19 175 GLU A N 1
ATOM 1434 C CA . GLU A 1 175 ? -11.281 -1.725 -6.527 1 96.19 175 GLU A CA 1
ATOM 1435 C C . GLU A 1 175 ? -12.078 -2.455 -5.453 1 96.19 175 GLU A C 1
ATOM 1437 O O . GLU A 1 175 ? -13.312 -2.529 -5.531 1 96.19 175 GLU A O 1
ATOM 1442 N N . ILE A 1 176 ? -11.445 -2.994 -4.52 1 94.44 176 ILE A N 1
ATOM 1443 C CA . ILE A 1 176 ? -12.086 -3.744 -3.447 1 94.44 176 ILE A CA 1
ATOM 1444 C C . ILE A 1 176 ? -12.922 -2.797 -2.584 1 94.44 176 ILE A C 1
ATOM 1446 O O . ILE A 1 176 ? -14.086 -3.078 -2.289 1 94.44 176 ILE A O 1
ATOM 1450 N N . ILE A 1 177 ? -12.359 -1.705 -2.166 1 95.06 177 ILE A N 1
ATOM 1451 C CA . ILE A 1 177 ? -13.062 -0.714 -1.357 1 95.06 177 ILE A CA 1
ATOM 1452 C C . ILE A 1 177 ? -14.273 -0.189 -2.123 1 95.06 177 ILE A C 1
ATOM 1454 O O . ILE A 1 177 ? -15.359 -0.055 -1.559 1 95.06 177 ILE A O 1
ATOM 1458 N N . GLU A 1 178 ? -14.062 0.1 -3.363 1 94.19 178 GLU A N 1
ATOM 1459 C CA . GLU A 1 178 ? -15.164 0.544 -4.211 1 94.19 178 GLU A CA 1
ATOM 1460 C C . GLU A 1 178 ? -16.297 -0.484 -4.23 1 94.19 178 GLU A C 1
ATOM 1462 O O . GLU A 1 178 ? -17.469 -0.127 -4.113 1 94.19 178 GLU A O 1
ATOM 1467 N N . TYR A 1 179 ? -15.938 -1.67 -4.414 1 92.38 179 TYR A N 1
ATOM 1468 C CA . TYR A 1 179 ? -16.906 -2.754 -4.488 1 92.38 179 TYR A CA 1
ATOM 1469 C C . TYR A 1 179 ? -17.719 -2.85 -3.197 1 92.38 179 TYR A C 1
ATOM 1471 O O . TYR A 1 179 ? -18.953 -2.867 -3.227 1 92.38 179 TYR A O 1
ATOM 1479 N N . ILE A 1 180 ? -17.062 -2.955 -2.062 1 90.69 180 ILE A N 1
ATOM 1480 C CA . ILE A 1 180 ? -17.719 -3.121 -0.773 1 90.69 180 ILE A CA 1
ATOM 1481 C C . ILE A 1 180 ? -18.594 -1.899 -0.475 1 90.69 180 ILE A C 1
ATOM 1483 O O . ILE A 1 180 ? -19.719 -2.031 0.008 1 90.69 180 ILE A O 1
ATOM 1487 N N . SER A 1 181 ? -18.062 -0.752 -0.747 1 91.69 181 SER A N 1
ATOM 1488 C CA . SER A 1 181 ? -18.812 0.476 -0.474 1 91.69 181 SER A CA 1
ATOM 1489 C C . SER A 1 181 ? -20.062 0.568 -1.334 1 91.69 181 SER A C 1
ATOM 1491 O O . SER A 1 181 ? -21.094 1.059 -0.879 1 91.69 181 SER A O 1
ATOM 1493 N N . ASN A 1 182 ? -19.938 0.171 -2.57 1 89.62 182 ASN A N 1
ATOM 1494 C CA . ASN A 1 182 ? -21.109 0.169 -3.445 1 89.62 182 ASN A CA 1
ATOM 1495 C C . ASN A 1 182 ? -22.188 -0.787 -2.941 1 89.62 182 ASN A C 1
ATOM 1497 O O . ASN A 1 182 ? -23.375 -0.484 -3.023 1 89.62 182 ASN A O 1
ATOM 1501 N N . LYS A 1 183 ? -21.844 -1.896 -2.455 1 87 183 LYS A N 1
ATOM 1502 C CA . LYS A 1 183 ? -22.781 -2.836 -1.86 1 87 183 LYS A CA 1
ATOM 1503 C C . LYS A 1 183 ? -23.469 -2.229 -0.641 1 87 183 LYS A C 1
ATOM 1505 O O . LYS A 1 183 ? -24.672 -2.406 -0.447 1 87 183 LYS A O 1
ATOM 1510 N N . LEU A 1 184 ? -22.688 -1.605 0.082 1 86.5 184 LEU A N 1
ATOM 1511 C CA . LEU A 1 184 ? -23.203 -0.946 1.272 1 86.5 184 LEU A CA 1
ATOM 1512 C C . LEU A 1 184 ? -24.234 0.118 0.896 1 86.5 184 LEU A C 1
ATOM 1514 O O . LEU A 1 184 ? -25.297 0.213 1.519 1 86.5 184 LEU A O 1
ATOM 1518 N N . LYS A 1 185 ? -23.875 0.901 -0.081 1 84.81 185 LYS A N 1
ATOM 1519 C CA . LYS A 1 185 ? -24.766 1.967 -0.535 1 84.81 185 LYS A CA 1
ATOM 1520 C C . LYS A 1 185 ? -26.109 1.402 -1.015 1 84.81 185 LYS A C 1
ATOM 1522 O O . LYS A 1 185 ? -27.156 2.012 -0.801 1 84.81 185 LYS A O 1
ATOM 1527 N N . THR A 1 186 ? -26.047 0.312 -1.625 1 84.31 186 THR A N 1
ATOM 1528 C CA . THR A 1 186 ? -27.25 -0.302 -2.162 1 84.31 186 THR A CA 1
ATOM 1529 C C . THR A 1 186 ? -28.141 -0.813 -1.036 1 84.31 186 THR A C 1
ATOM 1531 O O . THR A 1 186 ? -29.359 -0.89 -1.192 1 84.31 186 THR A O 1
ATOM 1534 N N . LEU A 1 187 ? -27.562 -1.202 -0.008 1 81.62 187 LEU A N 1
ATOM 1535 C CA . LEU A 1 187 ? -28.312 -1.782 1.1 1 81.62 187 LEU A CA 1
ATOM 1536 C C . LEU A 1 187 ? -28.828 -0.694 2.037 1 81.62 187 LEU A C 1
ATOM 1538 O O . LEU A 1 187 ? -29.766 -0.925 2.811 1 81.62 187 LEU A O 1
ATOM 1542 N N . GLN A 1 188 ? -28.156 0.356 1.964 1 76.31 188 GLN A N 1
ATOM 1543 C CA . GLN A 1 188 ? -28.578 1.454 2.828 1 76.31 188 GLN A CA 1
ATOM 1544 C C . GLN A 1 188 ? -29.906 2.051 2.359 1 76.31 188 GLN A C 1
ATOM 1546 O O . GLN A 1 188 ? -30.109 2.246 1.16 1 76.31 188 GLN A O 1
ATOM 1551 N N . PRO A 1 189 ? -30.859 2.039 3.344 1 69.19 189 PRO A N 1
ATOM 1552 C CA . PRO A 1 189 ? -32.188 2.582 2.996 1 69.19 189 PRO A CA 1
ATOM 1553 C C . PRO A 1 189 ? -32.094 4.004 2.441 1 69.19 189 PRO A C 1
ATOM 1555 O O . PRO A 1 189 ? -31.234 4.785 2.855 1 69.19 189 PRO A O 1
ATOM 1558 N N . LYS A 1 190 ? -32.719 4.195 1.273 1 61.72 190 LYS A N 1
ATOM 1559 C CA . LYS A 1 190 ? -32.812 5.535 0.707 1 61.72 190 LYS A CA 1
ATOM 1560 C C . LYS A 1 190 ? -33.562 6.477 1.628 1 61.72 190 LYS A C 1
ATOM 1562 O O . LYS A 1 190 ? -34.562 6.074 2.236 1 61.72 190 LYS A O 1
ATOM 1567 N N . ARG A 1 191 ? -33 7.422 2.236 1 50.66 191 ARG A N 1
ATOM 1568 C CA . ARG A 1 191 ? -33.781 8.383 2.992 1 50.66 191 ARG A CA 1
ATOM 1569 C C . ARG A 1 191 ? -35 8.844 2.191 1 50.66 191 ARG A C 1
ATOM 1571 O O . ARG A 1 191 ? -34.875 9.258 1.039 1 50.66 191 ARG A O 1
ATOM 1578 N N . LYS A 1 192 ? -36.281 8.359 2.588 1 47.09 192 LYS A N 1
ATOM 1579 C CA . LYS A 1 192 ? -37.5 8.969 2.049 1 47.09 192 LYS A CA 1
ATOM 1580 C C . LYS A 1 192 ? -37.438 10.492 2.131 1 47.09 192 LYS A C 1
ATOM 1582 O O . LYS A 1 192 ? -37.062 11.047 3.17 1 47.09 192 LYS A O 1
ATOM 1587 N N . ARG A 1 193 ? -37.031 11.125 1.01 1 44.66 193 ARG A N 1
ATOM 1588 C CA . ARG A 1 193 ? -37.375 12.547 1.001 1 44.66 193 ARG A CA 1
ATOM 1589 C C . ARG A 1 193 ? -38.75 12.789 1.58 1 44.66 193 ARG A C 1
ATOM 1591 O O . ARG A 1 193 ? -39.75 12.211 1.113 1 44.66 193 ARG A O 1
ATOM 1598 N N . SER A 1 194 ? -38.844 12.969 2.936 1 34.75 194 SER A N 1
ATOM 1599 C CA . SER A 1 194 ? -40.094 13.672 3.191 1 34.75 194 SER A CA 1
ATOM 1600 C C . SER A 1 194 ? -40.188 14.953 2.367 1 34.75 194 SER A C 1
ATOM 1602 O O . SER A 1 194 ? -39.188 15.641 2.166 1 34.75 194 SER A O 1
ATOM 1604 N N . MET B 1 1 ? 49.156 -0.127 -8.625 1 63.38 1 MET B N 1
ATOM 1605 C CA . MET B 1 1 ? 48.438 -1.245 -9.203 1 63.38 1 MET B CA 1
ATOM 1606 C C . MET B 1 1 ? 47.25 -1.629 -8.312 1 63.38 1 MET B C 1
ATOM 1608 O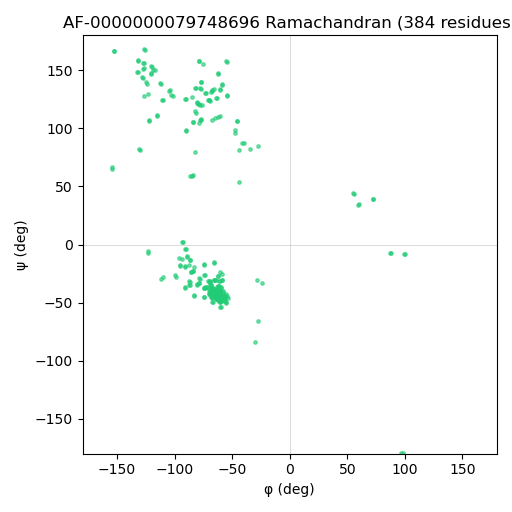 O . MET B 1 1 ? 46.094 -1.67 -8.773 1 63.38 1 MET B O 1
ATOM 1612 N N . GLN B 1 2 ? 47.469 -1.615 -6.957 1 83.19 2 GLN B N 1
ATOM 1613 C CA . GLN B 1 2 ? 46.5 -2.051 -5.953 1 83.19 2 GLN B CA 1
ATOM 1614 C C . GLN B 1 2 ? 45.375 -1.025 -5.777 1 83.19 2 GLN B C 1
ATOM 1616 O O . GLN B 1 2 ? 44.219 -1.389 -5.672 1 83.19 2 GLN B O 1
ATOM 1621 N N . LEU B 1 3 ? 45.844 0.184 -6.121 1 82.19 3 LEU B N 1
ATOM 1622 C CA . LEU B 1 3 ? 44.875 1.248 -5.914 1 82.19 3 LEU B CA 1
ATOM 1623 C C . LEU B 1 3 ? 43.875 1.297 -7.062 1 82.19 3 LEU B C 1
ATOM 1625 O O . LEU B 1 3 ? 42.688 1.525 -6.844 1 82.19 3 LEU B O 1
ATOM 1629 N N . LYS B 1 4 ? 44.344 0.978 -8.219 1 82.12 4 LYS B N 1
ATOM 1630 C CA . LYS B 1 4 ? 43.469 0.98 -9.383 1 82.12 4 LYS B CA 1
ATOM 1631 C C . LYS B 1 4 ? 42.438 -0.155 -9.312 1 82.12 4 LYS B C 1
ATOM 1633 O O . LYS B 1 4 ? 41.281 0.01 -9.719 1 82.12 4 LYS B O 1
ATOM 1638 N N . VAL B 1 5 ? 42.906 -1.216 -8.883 1 87.94 5 VAL B N 1
ATOM 1639 C CA . VAL B 1 5 ? 42.031 -2.361 -8.703 1 87.94 5 VAL B CA 1
ATOM 1640 C C . VAL B 1 5 ? 40.969 -2.029 -7.668 1 87.94 5 VAL B C 1
ATOM 1642 O O . VAL B 1 5 ? 39.781 -2.334 -7.863 1 87.94 5 VAL B O 1
ATOM 1645 N N . TYR B 1 6 ? 41.406 -1.451 -6.637 1 88 6 TYR B N 1
ATOM 1646 C CA . TYR B 1 6 ? 40.5 -1.061 -5.582 1 88 6 TYR B CA 1
ATOM 1647 C C . TYR B 1 6 ? 39.5 -0.028 -6.086 1 88 6 TYR B C 1
ATOM 1649 O O . TYR B 1 6 ? 38.312 -0.108 -5.781 1 88 6 TYR B O 1
ATOM 1657 N N . LEU B 1 7 ? 39.938 0.846 -6.875 1 87.06 7 LEU B N 1
ATOM 1658 C CA . LEU B 1 7 ? 39.062 1.867 -7.453 1 87.06 7 LEU B CA 1
ATOM 1659 C C . LEU B 1 7 ? 38 1.235 -8.344 1 87.06 7 LEU B C 1
ATOM 1661 O O . LEU B 1 7 ? 36.844 1.604 -8.273 1 87.06 7 LEU B O 1
ATOM 1665 N N . LYS B 1 8 ? 38.438 0.392 -9.117 1 89.31 8 LYS B N 1
ATOM 1666 C CA . LYS B 1 8 ? 37.5 -0.282 -10.008 1 89.31 8 LYS B CA 1
ATOM 1667 C C . LYS B 1 8 ? 36.469 -1.073 -9.219 1 89.31 8 LYS B C 1
ATOM 1669 O O . LYS B 1 8 ? 35.281 -1.099 -9.586 1 89.31 8 LYS B O 1
ATOM 1674 N N . ALA B 1 9 ? 36.906 -1.692 -8.188 1 90.06 9 ALA B N 1
ATOM 1675 C CA . ALA B 1 9 ? 36 -2.436 -7.328 1 90.06 9 ALA B CA 1
ATOM 1676 C C . ALA B 1 9 ? 34.938 -1.511 -6.719 1 90.06 9 ALA B C 1
ATOM 1678 O O . ALA B 1 9 ? 33.781 -1.876 -6.613 1 90.06 9 ALA B O 1
ATOM 1679 N N . LEU B 1 10 ? 35.312 -0.353 -6.328 1 89.31 10 LEU B N 1
ATOM 1680 C CA . LEU B 1 10 ? 34.406 0.614 -5.738 1 89.31 10 LEU B CA 1
ATOM 1681 C C . LEU B 1 10 ? 33.406 1.13 -6.781 1 89.31 10 LEU B C 1
ATOM 1683 O O . LEU B 1 10 ? 32.219 1.296 -6.488 1 89.31 10 LEU B O 1
ATOM 1687 N N . GLU B 1 11 ? 33.875 1.356 -7.906 1 89.69 11 GLU B N 1
ATOM 1688 C CA . GLU B 1 11 ? 33.031 1.811 -8.992 1 89.69 11 GLU B CA 1
ATOM 1689 C C . GLU B 1 11 ? 31.969 0.764 -9.336 1 89.69 11 GLU B C 1
ATOM 1691 O O . GLU B 1 11 ? 30.812 1.104 -9.609 1 89.69 11 GLU B O 1
ATOM 1696 N N . ASP B 1 12 ? 32.438 -0.402 -9.344 1 89.88 12 ASP B N 1
ATOM 1697 C CA . ASP B 1 12 ? 31.484 -1.489 -9.602 1 89.88 12 ASP B CA 1
ATOM 1698 C C . ASP B 1 12 ? 30.438 -1.575 -8.5 1 89.88 12 ASP B C 1
ATOM 1700 O O . ASP B 1 12 ? 29.25 -1.791 -8.773 1 89.88 12 ASP B O 1
ATOM 1704 N N . LYS B 1 13 ? 30.906 -1.466 -7.355 1 90.31 13 LYS B N 1
ATOM 1705 C CA . LYS B 1 13 ? 29.984 -1.479 -6.227 1 90.31 13 LYS B CA 1
ATOM 1706 C C . LYS B 1 13 ? 28.953 -0.358 -6.344 1 90.31 13 LYS B C 1
ATOM 1708 O O . LYS B 1 13 ? 27.766 -0.568 -6.09 1 90.31 13 LYS B O 1
ATOM 1713 N N . ILE B 1 14 ? 29.391 0.773 -6.66 1 90.62 14 ILE B N 1
ATOM 1714 C CA . ILE B 1 14 ? 28.516 1.932 -6.809 1 90.62 14 ILE B CA 1
ATOM 1715 C C . ILE B 1 14 ? 27.484 1.663 -7.902 1 90.62 14 ILE B C 1
ATOM 1717 O O . ILE B 1 14 ? 26.297 1.942 -7.727 1 90.62 14 ILE B O 1
ATOM 1721 N N . SER B 1 15 ? 27.906 1.133 -8.945 1 89.06 15 SER B N 1
ATOM 1722 C CA . SER B 1 15 ? 27.016 0.821 -10.055 1 89.06 15 SER B CA 1
ATOM 1723 C C . SER B 1 15 ? 25.938 -0.172 -9.633 1 89.06 15 SER B C 1
ATOM 1725 O O . SER B 1 15 ? 24.766 0.007 -9.953 1 89.06 15 SER B O 1
ATOM 1727 N N . ASP B 1 16 ? 26.391 -1.165 -8.922 1 87.81 16 ASP B N 1
ATOM 1728 C CA . ASP B 1 16 ? 25.453 -2.166 -8.414 1 87.81 16 ASP B CA 1
ATOM 1729 C C . ASP B 1 16 ? 24.422 -1.534 -7.473 1 87.81 16 ASP B C 1
ATOM 1731 O O . ASP B 1 16 ? 23.234 -1.836 -7.551 1 87.81 16 ASP B O 1
ATOM 1735 N N . MET B 1 17 ? 24.859 -0.741 -6.688 1 89.31 17 MET B N 1
ATOM 1736 C CA . MET B 1 17 ? 24 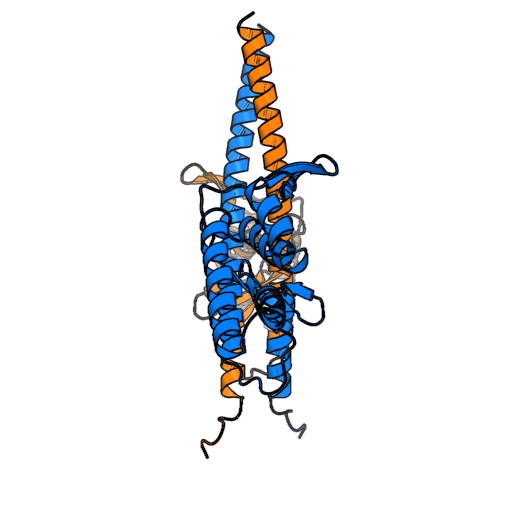-0.081 -5.715 1 89.31 17 MET B CA 1
ATOM 1737 C C . MET B 1 17 ? 23 0.842 -6.414 1 89.31 17 MET B C 1
ATOM 1739 O O . MET B 1 17 ? 21.844 0.937 -6.004 1 89.31 17 MET B O 1
ATOM 1743 N N . GLU B 1 18 ? 23.438 1.466 -7.402 1 89.31 18 GLU B N 1
ATOM 1744 C CA . GLU B 1 18 ? 22.547 2.355 -8.156 1 89.31 18 GLU B CA 1
ATOM 1745 C C . GLU B 1 18 ? 21.422 1.577 -8.82 1 89.31 18 GLU B C 1
ATOM 1747 O O . GLU B 1 18 ? 20.266 2.018 -8.82 1 89.31 18 GLU B O 1
ATOM 1752 N N . ASP B 1 19 ? 21.766 0.503 -9.391 1 86.44 19 ASP B N 1
ATOM 1753 C CA . ASP B 1 19 ? 20.766 -0.336 -10.031 1 86.44 19 ASP B CA 1
ATOM 1754 C C . ASP B 1 19 ? 19.734 -0.821 -9.016 1 86.44 19 ASP B C 1
ATOM 1756 O O . ASP B 1 19 ? 18.531 -0.746 -9.266 1 86.44 19 ASP B O 1
ATOM 1760 N N . GLU B 1 20 ? 20.219 -1.304 -7.965 1 87.06 20 GLU B N 1
ATOM 1761 C CA . GLU B 1 20 ? 19.328 -1.769 -6.91 1 87.06 20 GLU B CA 1
ATOM 1762 C C . GLU B 1 20 ? 18.469 -0.627 -6.375 1 87.06 20 GLU B C 1
ATOM 1764 O O . GLU B 1 20 ? 17.281 -0.812 -6.109 1 87.06 20 GLU B O 1
ATOM 1769 N N . HIS B 1 21 ? 19.141 0.438 -6.258 1 89.12 21 HIS B N 1
ATOM 1770 C CA . HIS B 1 21 ? 18.438 1.622 -5.766 1 89.12 21 HIS B CA 1
ATOM 1771 C C . HIS B 1 21 ? 17.312 2.029 -6.711 1 89.12 21 HIS B C 1
ATOM 1773 O O . HIS B 1 21 ? 16.203 2.34 -6.266 1 89.12 21 HIS B O 1
ATOM 1779 N N . GLN B 1 22 ? 17.562 1.956 -7.895 1 88.94 22 GLN B N 1
ATOM 1780 C CA . GLN B 1 22 ? 16.562 2.324 -8.883 1 88.94 22 GLN B CA 1
ATOM 1781 C C . GLN B 1 22 ? 15.383 1.347 -8.867 1 88.94 22 GLN B C 1
ATOM 1783 O O . GLN B 1 22 ? 14.227 1.755 -8.977 1 88.94 22 GLN B O 1
ATOM 1788 N N . ALA B 1 23 ? 15.664 0.094 -8.734 1 87.19 23 ALA B N 1
ATOM 1789 C CA . ALA B 1 23 ? 14.617 -0.918 -8.641 1 87.19 23 ALA B CA 1
ATOM 1790 C C . ALA B 1 23 ? 13.75 -0.696 -7.402 1 87.19 23 ALA B C 1
ATOM 1792 O O . ALA B 1 23 ? 12.523 -0.809 -7.469 1 87.19 23 ALA B O 1
ATOM 1793 N N . LEU B 1 24 ? 14.406 -0.364 -6.344 1 89.62 24 LEU B N 1
ATOM 1794 C CA . LEU B 1 24 ? 13.711 -0.12 -5.086 1 89.62 24 LEU B CA 1
ATOM 1795 C C . LEU B 1 24 ? 12.828 1.117 -5.188 1 89.62 24 LEU B C 1
ATOM 1797 O O . LEU B 1 24 ? 11.688 1.112 -4.711 1 89.62 24 LEU B O 1
ATOM 1801 N N . ILE B 1 25 ? 13.305 2.131 -5.805 1 91.25 25 ILE B N 1
ATOM 1802 C CA . ILE B 1 25 ? 12.539 3.355 -6 1 91.25 25 ILE B CA 1
ATOM 1803 C C . ILE B 1 25 ? 11.289 3.055 -6.816 1 91.25 25 ILE B C 1
ATOM 1805 O O . ILE B 1 25 ? 10.195 3.521 -6.484 1 91.25 25 ILE B O 1
ATOM 1809 N N . THR B 1 26 ? 11.414 2.293 -7.863 1 90.69 26 THR B N 1
ATOM 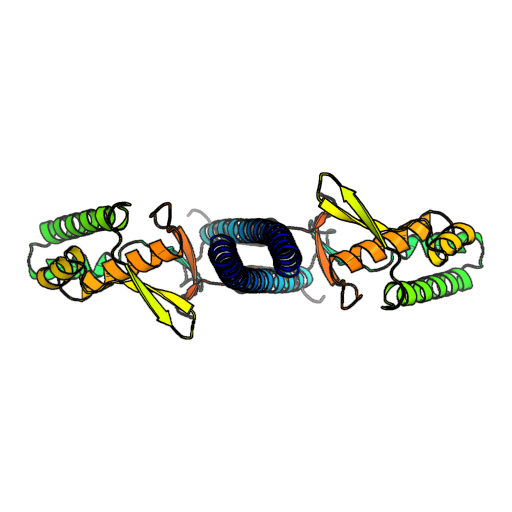1810 C CA . THR B 1 26 ? 10.289 1.936 -8.719 1 90.69 26 THR B CA 1
ATOM 1811 C C . THR B 1 26 ? 9.234 1.16 -7.93 1 90.69 26 THR B C 1
ATOM 1813 O O . THR B 1 26 ? 8.039 1.454 -8.023 1 90.69 26 THR B O 1
ATOM 1816 N N . LYS B 1 27 ? 9.703 0.238 -7.211 1 90.19 27 LYS B N 1
ATOM 1817 C CA . LYS B 1 27 ? 8.805 -0.564 -6.387 1 90.19 27 LYS B CA 1
ATOM 1818 C C . LYS B 1 27 ? 8.062 0.305 -5.375 1 90.19 27 LYS B C 1
ATOM 1820 O O . LYS B 1 27 ? 6.852 0.161 -5.195 1 90.19 27 LYS B O 1
ATOM 1825 N N . GLU B 1 28 ? 8.766 1.114 -4.723 1 91.38 28 GLU B N 1
ATOM 1826 C CA . GLU B 1 28 ? 8.195 2.047 -3.75 1 91.38 28 GLU B CA 1
ATOM 1827 C C . GLU B 1 28 ? 7.137 2.934 -4.391 1 91.38 28 GLU B C 1
ATOM 1829 O O . GLU B 1 28 ? 6.074 3.16 -3.809 1 91.38 28 GLU B O 1
ATOM 1834 N N . ARG B 1 29 ? 7.438 3.426 -5.496 1 91.38 29 ARG B N 1
ATOM 1835 C CA . ARG B 1 29 ? 6.5 4.293 -6.207 1 91.38 29 ARG B CA 1
ATOM 1836 C C . ARG B 1 29 ? 5.219 3.545 -6.555 1 91.38 29 ARG B C 1
ATOM 1838 O O . ARG B 1 29 ? 4.121 4.078 -6.383 1 91.38 29 ARG B O 1
ATOM 1845 N N . MET B 1 30 ? 5.316 2.354 -7.016 1 93.81 30 MET B N 1
ATOM 1846 C CA . MET B 1 30 ? 4.152 1.547 -7.367 1 93.81 30 MET B CA 1
ATOM 1847 C C . MET B 1 30 ? 3.295 1.266 -6.141 1 93.81 30 MET B C 1
ATOM 1849 O O . MET B 1 30 ? 2.07 1.394 -6.191 1 93.81 30 MET B O 1
ATOM 1853 N N . MET B 1 31 ? 3.902 0.929 -5.062 1 94.06 31 MET B N 1
ATOM 1854 C CA . MET B 1 31 ? 3.199 0.669 -3.809 1 94.06 31 MET B CA 1
ATOM 1855 C C . MET B 1 31 ? 2.52 1.933 -3.295 1 94.06 31 MET B C 1
ATOM 1857 O O . MET B 1 31 ? 1.362 1.892 -2.871 1 94.06 31 MET B O 1
ATOM 1861 N N . ASN B 1 32 ? 3.252 2.965 -3.361 1 90.12 32 ASN B N 1
ATOM 1862 C CA . ASN B 1 32 ? 2.695 4.238 -2.918 1 90.12 32 ASN B CA 1
ATOM 1863 C C . ASN B 1 32 ? 1.487 4.645 -3.758 1 90.12 32 ASN B C 1
ATOM 1865 O O . ASN B 1 32 ? 0.496 5.145 -3.223 1 90.12 32 ASN B O 1
ATOM 1869 N N . ASP B 1 33 ? 1.527 4.422 -5 1 94.25 33 ASP B N 1
ATOM 1870 C CA . ASP B 1 33 ? 0.398 4.719 -5.875 1 94.25 33 ASP B CA 1
ATOM 1871 C C . ASP B 1 33 ? -0.826 3.891 -5.492 1 94.25 33 ASP B C 1
ATOM 1873 O O . ASP B 1 33 ? -1.94 4.414 -5.426 1 94.25 33 ASP B O 1
ATOM 1877 N N . GLU B 1 34 ? -0.637 2.68 -5.312 1 96.25 34 GLU B N 1
ATOM 1878 C CA . GLU B 1 34 ? -1.759 1.829 -4.93 1 96.25 34 GLU B CA 1
ATOM 1879 C C . GLU B 1 34 ? -2.365 2.281 -3.604 1 96.25 34 GLU B C 1
ATOM 1881 O O . GLU B 1 34 ? -3.588 2.348 -3.465 1 96.25 34 GLU B O 1
ATOM 1886 N N . LEU B 1 35 ? -1.52 2.572 -2.668 1 95.94 35 LEU B N 1
ATOM 1887 C CA . LEU B 1 35 ? -1.979 3.031 -1.362 1 95.94 35 LEU B CA 1
ATOM 1888 C C . LEU B 1 35 ? -2.781 4.324 -1.492 1 95.94 35 LEU B C 1
ATOM 1890 O O . LEU B 1 35 ? -3.877 4.438 -0.938 1 95.94 35 LEU B O 1
ATOM 1894 N N . GLN B 1 36 ? -2.234 5.254 -2.195 1 93.88 36 GLN B N 1
ATOM 1895 C CA . GLN B 1 36 ? -2.885 6.555 -2.338 1 93.88 36 GLN B CA 1
ATOM 1896 C C . GLN B 1 36 ? -4.207 6.426 -3.088 1 93.88 36 GLN B C 1
ATOM 1898 O O . GLN B 1 36 ? -5.191 7.082 -2.738 1 93.88 36 GLN B O 1
ATOM 1903 N N . ASP B 1 37 ? -4.23 5.621 -4.121 1 96.62 37 ASP B N 1
ATOM 1904 C CA . ASP B 1 37 ? -5.48 5.383 -4.84 1 96.62 37 ASP B CA 1
ATOM 1905 C C . ASP B 1 37 ? -6.535 4.77 -3.922 1 96.62 37 ASP B C 1
ATOM 1907 O O . ASP B 1 37 ? -7.703 5.168 -3.957 1 96.62 37 ASP B O 1
ATOM 1911 N N . ALA B 1 38 ? -6.105 3.812 -3.168 1 97.81 38 ALA B N 1
ATOM 1912 C CA . ALA B 1 38 ? -7.016 3.162 -2.227 1 97.81 38 ALA B CA 1
ATOM 1913 C C . ALA B 1 38 ? -7.535 4.156 -1.192 1 97.81 38 ALA B C 1
ATOM 1915 O O . ALA B 1 38 ? -8.727 4.148 -0.859 1 97.81 38 ALA B O 1
ATOM 1916 N N . ARG B 1 39 ? -6.68 4.996 -0.692 1 96.12 39 ARG B N 1
ATOM 1917 C CA . ARG B 1 39 ? -7.051 5.996 0.305 1 96.12 39 ARG B CA 1
ATOM 1918 C C . ARG B 1 39 ? -8.047 6.996 -0.268 1 96.12 39 ARG B C 1
ATOM 1920 O O . ARG B 1 39 ? -9.016 7.375 0.403 1 96.12 39 ARG B O 1
ATOM 1927 N N . LYS B 1 40 ? -7.781 7.453 -1.449 1 94.88 40 LYS B N 1
ATOM 1928 C CA . LYS B 1 40 ? -8.711 8.367 -2.104 1 94.88 40 LYS B CA 1
ATOM 1929 C C . LYS B 1 40 ? -10.094 7.734 -2.248 1 94.88 40 LYS B C 1
ATOM 1931 O O . LYS B 1 40 ? -11.109 8.391 -1.998 1 94.88 40 LYS B O 1
ATOM 1936 N N . GLU B 1 41 ? -10.141 6.492 -2.65 1 96.31 41 GLU B N 1
ATOM 1937 C CA . GLU B 1 41 ? -11.406 5.789 -2.791 1 96.31 41 GLU B CA 1
ATOM 1938 C C . GLU B 1 41 ? -12.102 5.621 -1.441 1 96.31 41 GLU B C 1
ATOM 1940 O O . GLU B 1 41 ? -13.32 5.734 -1.348 1 96.31 41 GLU B O 1
ATOM 1945 N N . ALA B 1 42 ? -11.328 5.336 -0.452 1 95.44 42 ALA B N 1
ATOM 1946 C CA . ALA B 1 42 ? -11.883 5.203 0.894 1 95.44 42 ALA B CA 1
ATOM 1947 C C . ALA B 1 42 ? -12.539 6.504 1.347 1 95.44 42 ALA B C 1
ATOM 1949 O O . ALA B 1 42 ? -13.625 6.488 1.92 1 95.44 42 ALA B O 1
ATOM 1950 N N . ILE B 1 43 ? -11.836 7.57 1.137 1 93 43 ILE B N 1
ATOM 1951 C CA . ILE B 1 43 ? -12.383 8.883 1.475 1 93 43 ILE B CA 1
ATOM 1952 C C . ILE B 1 43 ? -13.688 9.102 0.72 1 93 43 ILE B C 1
ATOM 1954 O O . ILE B 1 43 ? -14.695 9.492 1.315 1 93 43 ILE B O 1
ATOM 1958 N N . ARG B 1 44 ? -13.711 8.844 -0.532 1 91.62 44 ARG B N 1
ATOM 1959 C CA . ARG B 1 44 ? -14.922 8.984 -1.34 1 91.62 44 ARG B CA 1
ATOM 1960 C C . ARG B 1 44 ? -16.047 8.109 -0.8 1 91.62 44 ARG B C 1
ATOM 1962 O O . ARG B 1 44 ? -17.188 8.555 -0.692 1 91.62 44 ARG B O 1
ATOM 1969 N N . ALA B 1 45 ? -15.742 6.883 -0.489 1 90.12 45 ALA B N 1
ATOM 1970 C CA . ALA B 1 45 ? -16.719 5.91 0.005 1 90.12 45 ALA B CA 1
ATOM 1971 C C . ALA B 1 45 ? -17.344 6.383 1.311 1 90.12 45 ALA B C 1
ATOM 1973 O O . ALA B 1 45 ? -18.562 6.293 1.487 1 90.12 45 ALA B O 1
ATOM 1974 N N . LEU B 1 46 ? -16.578 6.875 2.123 1 87.56 46 LEU B N 1
ATOM 1975 C CA . LEU B 1 46 ? -17.062 7.246 3.447 1 87.56 46 LEU B CA 1
ATOM 1976 C C . LEU B 1 46 ? -17.812 8.57 3.398 1 87.56 46 LEU B C 1
ATOM 1978 O O . LEU B 1 46 ? -18.688 8.828 4.234 1 87.56 46 LEU B O 1
ATOM 1982 N N . GLN B 1 47 ? -17.375 9.438 2.514 1 86.31 47 GLN B N 1
ATOM 1983 C CA . GLN B 1 47 ? -18.125 10.664 2.305 1 86.31 47 GLN B CA 1
ATOM 1984 C C . GLN B 1 47 ? -19.562 10.367 1.869 1 86.31 47 GLN B C 1
ATOM 1986 O O . GLN B 1 47 ? -20.484 11.117 2.191 1 86.31 47 GLN B O 1
ATOM 1991 N N . GLY B 1 48 ? -19.828 9.297 1.176 1 76.5 48 GLY B N 1
ATOM 1992 C CA . GLY B 1 48 ? -21.141 8.922 0.669 1 76.5 48 GLY B CA 1
ATOM 1993 C C . GLY B 1 48 ? -21.984 8.203 1.696 1 76.5 48 GLY B C 1
ATOM 1994 O O . GLY B 1 48 ? -23.203 8.062 1.513 1 76.5 48 GLY B O 1
ATOM 1995 N N . LEU B 1 49 ? -21.438 7.645 2.621 1 74.06 49 LEU B N 1
ATOM 1996 C CA . LEU B 1 49 ? -22.188 6.895 3.625 1 74.06 49 LEU B CA 1
ATOM 1997 C C . LEU B 1 49 ? -22.828 7.832 4.637 1 74.06 49 LEU B C 1
ATOM 1999 O O . LEU B 1 49 ? -22.234 8.836 5.027 1 74.06 49 LEU B O 1
ATOM 2003 N N . SER B 1 50 ? -24.297 8.141 4.613 1 60.09 50 SER B N 1
ATOM 2004 C CA . SER B 1 50 ? -25.125 9.039 5.414 1 60.09 50 SER B CA 1
ATOM 2005 C C . SER B 1 50 ? -24.781 8.938 6.898 1 60.09 50 SER B C 1
ATOM 2007 O O . SER B 1 50 ? -25.062 7.918 7.535 1 60.09 50 SER B O 1
ATOM 2009 N N . THR B 1 51 ? -23.766 9.055 7.402 1 52.41 51 THR B N 1
ATOM 2010 C CA . THR B 1 51 ? -23.641 8.742 8.82 1 52.41 51 THR B CA 1
ATOM 2011 C C . THR B 1 51 ? -24.094 9.922 9.68 1 52.41 51 THR B C 1
ATOM 2013 O O . THR B 1 51 ? -23.516 11.008 9.594 1 52.41 51 THR B O 1
ATOM 2016 N N . HIS B 1 52 ? -25.438 10.172 9.914 1 47.94 52 HIS B N 1
ATOM 2017 C CA . HIS B 1 52 ? -25.781 11.023 11.047 1 47.94 52 HIS B CA 1
ATOM 2018 C C . HIS B 1 52 ? -24.703 10.938 12.133 1 47.94 52 HIS B C 1
ATOM 2020 O O . HIS B 1 52 ? -24.516 11.891 12.891 1 47.94 52 HIS B O 1
ATOM 2026 N N . HIS B 1 53 ? -24.5 9.711 12.812 1 46.34 53 HIS B N 1
ATOM 2027 C CA . HIS B 1 53 ? -23.781 9.555 14.07 1 46.34 53 HIS B CA 1
ATOM 2028 C C . HIS B 1 53 ? -22.281 9.664 13.875 1 46.34 53 HIS B C 1
ATOM 2030 O O . HIS B 1 53 ? -21.781 9.422 12.773 1 46.34 53 HIS B O 1
ATOM 2036 N N . LEU B 1 54 ? -21.547 10.055 14.984 1 52.81 54 LEU B N 1
ATOM 2037 C CA . LEU B 1 54 ? -20.156 10.258 15.383 1 52.81 54 LEU B CA 1
ATOM 2038 C C . LEU B 1 54 ? -19.25 9.242 14.711 1 52.81 54 LEU B C 1
ATOM 2040 O O . LEU B 1 54 ? -19.25 8.062 15.07 1 52.81 54 LEU B O 1
ATOM 2044 N N . ARG B 1 55 ? -18.75 9.375 13.406 1 67.12 55 ARG B N 1
ATOM 2045 C CA . ARG B 1 55 ? -18.062 8.477 12.492 1 67.12 55 ARG B CA 1
ATOM 2046 C C . ARG B 1 55 ? -16.656 8.133 13.008 1 67.12 55 ARG B C 1
ATOM 2048 O O . ARG B 1 55 ? -16 8.977 13.617 1 67.12 55 ARG B O 1
ATOM 2055 N N . LYS B 1 56 ? -16.375 6.922 13.516 1 84.38 56 LYS B N 1
ATOM 2056 C CA . LYS B 1 56 ? -15.055 6.359 13.805 1 84.38 56 LYS B CA 1
ATOM 2057 C C . LYS B 1 56 ? -13.969 7.027 12.961 1 84.38 56 LYS B C 1
ATOM 2059 O O . LYS B 1 56 ? -12.898 7.359 13.469 1 84.38 56 LYS B O 1
ATOM 2064 N N . PHE B 1 57 ? -14.336 7.402 11.805 1 91.25 57 PHE B N 1
ATOM 2065 C CA . PHE B 1 57 ? -13.391 8.008 10.883 1 91.25 57 PHE B CA 1
ATOM 2066 C C . PHE B 1 57 ? -13.867 9.391 10.438 1 91.25 57 PHE B C 1
ATOM 2068 O O . PHE B 1 57 ? -15.062 9.586 10.188 1 91.25 57 PHE B O 1
ATOM 2075 N N . GLN B 1 58 ? -13.062 10.352 10.531 1 90.12 58 GLN B N 1
ATOM 2076 C CA . GLN B 1 58 ? -13.32 11.68 9.992 1 90.12 58 GLN B CA 1
ATOM 2077 C C . GLN B 1 58 ? -12.289 12.062 8.938 1 90.12 58 GLN B C 1
ATOM 2079 O O . GLN B 1 58 ? -11.172 11.547 8.938 1 90.12 58 GLN B O 1
ATOM 2084 N N . ILE B 1 59 ? -12.68 12.844 8.031 1 91.56 59 ILE B N 1
ATOM 2085 C CA . ILE B 1 59 ? -11.734 13.367 7.051 1 91.56 59 ILE B CA 1
ATOM 2086 C C . ILE B 1 59 ? -11 14.562 7.641 1 91.56 59 ILE B C 1
ATOM 2088 O O . ILE B 1 59 ? -11.617 15.578 7.969 1 91.56 59 ILE B O 1
ATOM 2092 N N . LYS B 1 60 ? -9.789 14.445 7.828 1 92 60 LYS B N 1
ATOM 2093 C CA . LYS B 1 60 ? -8.945 15.516 8.359 1 92 60 LYS B CA 1
ATOM 2094 C C . LYS B 1 60 ? -8.094 16.141 7.254 1 92 60 LYS B C 1
ATOM 2096 O O . LYS B 1 60 ? -7.48 15.422 6.453 1 92 60 LYS B O 1
ATOM 2101 N N . ARG B 1 61 ? -8.055 17.406 7.172 1 94.12 61 ARG B N 1
ATOM 2102 C CA . ARG B 1 61 ? -7.211 18.125 6.223 1 94.12 61 ARG B CA 1
ATOM 2103 C C . ARG B 1 61 ? -5.84 18.422 6.82 1 94.12 61 ARG B C 1
ATOM 2105 O O . ARG B 1 61 ? -5.672 19.422 7.52 1 94.12 61 ARG B O 1
ATOM 2112 N N . MET B 1 62 ? -4.918 17.578 6.457 1 93.81 62 MET B N 1
ATOM 2113 C CA . MET B 1 62 ? -3.564 17.719 6.988 1 93.81 62 MET B CA 1
ATOM 2114 C C . MET B 1 62 ? -2.881 18.953 6.414 1 93.81 62 MET B C 1
ATOM 2116 O O . MET B 1 62 ? -2.787 19.109 5.195 1 93.81 62 MET B O 1
ATOM 2120 N N . GLY B 1 63 ? -2.438 19.781 7.324 1 94.81 63 GLY B N 1
ATOM 2121 C CA . GLY B 1 63 ? -1.772 21 6.879 1 94.81 63 GLY B CA 1
ATOM 2122 C C . GLY B 1 63 ? -2.678 22.219 6.906 1 94.81 63 GLY B C 1
ATOM 2123 O O . GLY B 1 63 ? -2.225 23.344 6.664 1 94.81 63 GLY B O 1
ATOM 2124 N N . GLN B 1 64 ? -3.955 21.953 7.16 1 95.12 64 GLN B N 1
ATOM 2125 C CA . GLN B 1 64 ? -4.871 23.078 7.328 1 95.12 64 GLN B CA 1
ATOM 2126 C C . GLN B 1 64 ? -4.715 23.719 8.711 1 95.12 64 GLN B C 1
ATOM 2128 O O . GLN B 1 64 ? -4.676 23.016 9.719 1 95.12 64 GLN B O 1
ATOM 2133 N N . ILE B 1 65 ? -4.652 25 8.734 1 96.88 65 ILE B N 1
ATOM 2134 C CA . ILE B 1 65 ? -4.496 25.672 10.016 1 96.88 65 ILE B CA 1
ATOM 2135 C C . ILE B 1 65 ? -5.809 25.609 10.797 1 96.88 65 ILE B C 1
ATOM 2137 O O . ILE B 1 65 ? -6.879 25.859 10.242 1 96.88 65 ILE B O 1
ATOM 2141 N N . ASP B 1 66 ? -5.703 25.188 12.055 1 95.44 66 ASP B N 1
ATOM 2142 C CA . ASP B 1 66 ? -6.848 25.25 12.953 1 95.44 66 ASP B CA 1
ATOM 2143 C C . ASP B 1 66 ? -7.281 26.703 13.188 1 95.44 66 ASP B C 1
ATOM 2145 O O . ASP B 1 66 ? -6.488 27.531 13.641 1 95.44 66 ASP B O 1
ATOM 2149 N N . THR B 1 67 ? -8.516 27 12.961 1 94.69 67 THR B N 1
ATOM 2150 C CA . THR B 1 67 ? -9 28.375 13.039 1 94.69 67 THR B CA 1
ATOM 2151 C C . THR B 1 67 ? -9.406 28.719 14.461 1 94.69 67 THR B C 1
ATOM 2153 O O . THR B 1 67 ? -9.531 29.906 14.805 1 94.69 67 THR B O 1
ATOM 2156 N N . LYS B 1 68 ? -9.531 27.75 15.305 1 94 68 LYS B N 1
ATOM 2157 C CA . LYS B 1 68 ? -10.094 27.969 16.641 1 94 68 LYS B CA 1
ATOM 2158 C C . LYS B 1 68 ? -9.211 28.891 17.469 1 94 68 LYS B C 1
ATOM 2160 O O . LYS B 1 68 ? -9.703 29.828 18.094 1 94 68 LYS B O 1
ATOM 2165 N N . PRO B 1 69 ? -7.953 28.641 17.453 1 95.5 69 PRO B N 1
ATOM 2166 C CA . PRO B 1 69 ? -7.098 29.531 18.234 1 95.5 69 PRO B CA 1
ATOM 2167 C C . PRO B 1 69 ? -7.168 30.984 17.75 1 95.5 69 PRO B C 1
ATOM 2169 O O . PRO B 1 69 ? -7.043 31.906 18.547 1 95.5 69 PRO B O 1
ATOM 2172 N N . PHE B 1 70 ? -7.391 31.219 16.484 1 94.81 70 PHE B N 1
ATOM 2173 C CA . PHE B 1 70 ? -7.504 32.562 15.922 1 94.81 70 PHE B CA 1
ATOM 2174 C C . PHE B 1 70 ? -8.797 33.25 16.375 1 94.81 70 PHE B C 1
ATOM 2176 O O . PHE B 1 70 ? -8.805 34.406 16.719 1 94.81 70 PHE B O 1
ATOM 2183 N N . GLU B 1 71 ? -9.82 32.469 16.375 1 92.62 71 GLU B N 1
ATOM 2184 C CA . GLU B 1 71 ? -11.102 32.969 16.859 1 92.62 71 GLU B CA 1
ATOM 2185 C C . GLU B 1 71 ? -11.023 33.344 18.328 1 92.62 71 GLU B C 1
ATOM 2187 O O . GLU B 1 71 ? -11.547 34.375 18.734 1 92.62 71 GLU B O 1
ATOM 2192 N N . ALA B 1 72 ? -10.398 32.469 19.078 1 91.88 72 ALA B N 1
ATOM 2193 C CA . ALA B 1 72 ? -10.25 32.719 20.516 1 91.88 72 ALA B CA 1
ATOM 2194 C C . ALA B 1 72 ? -9.438 34 20.766 1 91.88 72 ALA B C 1
ATOM 2196 O O . ALA B 1 72 ? -9.703 34.719 21.719 1 91.88 72 ALA B O 1
ATOM 2197 N N . LEU B 1 73 ? -8.523 34.25 20 1 90.88 73 LEU B N 1
ATOM 2198 C CA . LEU B 1 73 ? -7.652 35.406 20.109 1 90.88 73 LEU B CA 1
ATOM 2199 C C . LEU B 1 73 ? -8.461 36.688 20 1 90.88 73 LEU B C 1
ATOM 2201 O O . LEU B 1 73 ? -8.242 37.625 20.766 1 90.88 73 LEU B O 1
ATOM 2205 N N . PHE B 1 74 ? -9.477 36.75 19.062 1 88.12 74 PHE B N 1
ATOM 2206 C CA . PHE B 1 74 ? -10.203 38 18.812 1 88.12 74 PHE B CA 1
ATOM 2207 C C . PHE B 1 74 ? -11.492 38.031 19.625 1 88.12 74 PHE B C 1
ATOM 2209 O O . PHE B 1 74 ? -12.203 39.062 19.594 1 88.12 74 PHE B O 1
ATOM 2216 N N . SER B 1 75 ? -11.766 36.906 20.141 1 82.5 75 SER B N 1
ATOM 2217 C CA . SER B 1 75 ? -12.969 36.938 20.969 1 82.5 75 SER B CA 1
ATOM 2218 C C . SER B 1 75 ? -12.828 37.938 22.109 1 82.5 75 SER B C 1
ATOM 2220 O O . SER B 1 75 ? -13.812 38.562 22.547 1 82.5 75 SER B O 1
ATOM 2222 N N . LYS B 1 76 ? -11.672 38.188 22.484 1 70.44 76 LYS B N 1
ATOM 2223 C CA . LYS B 1 76 ? -11.453 39.031 23.641 1 70.44 76 LYS B CA 1
ATOM 2224 C C . LYS B 1 76 ? -11.32 40.5 23.234 1 70.44 76 LYS B C 1
ATOM 2226 O O . LYS B 1 76 ? -11.562 41.406 24.031 1 70.44 76 LYS B O 1
ATOM 2231 N N . LYS B 1 77 ? -11.039 40.719 22.016 1 67.75 77 LYS B N 1
ATOM 2232 C CA . LYS B 1 77 ? -10.547 42.062 21.672 1 67.75 77 LYS B CA 1
ATOM 2233 C C . LYS B 1 77 ? -11.586 42.812 20.859 1 67.75 77 LYS B C 1
ATOM 2235 O O . LYS B 1 77 ? -11.547 44.062 20.828 1 67.75 77 LYS B O 1
ATOM 2240 N N . CYS B 1 78 ? -12.445 42.156 20.109 1 68.75 78 CYS B N 1
ATOM 2241 C CA . CYS B 1 78 ? -13.227 42.844 19.094 1 68.75 78 CYS B CA 1
ATOM 2242 C C . CYS B 1 78 ? -14.711 42.562 19.234 1 68.75 78 CYS B C 1
ATOM 2244 O O . CYS B 1 78 ? -15.094 41.656 19.969 1 68.75 78 CYS B O 1
ATOM 2246 N N . SER B 1 79 ? -15.438 43.562 18.672 1 71.62 79 SER B N 1
ATOM 2247 C CA . SER B 1 79 ? -16.859 43.25 18.547 1 71.62 79 SER B CA 1
ATOM 2248 C C . SER B 1 79 ? -17.094 41.938 17.797 1 71.62 79 SER B C 1
ATOM 2250 O O . SER B 1 79 ? -16.188 41.469 17.094 1 71.62 79 SER B O 1
ATOM 2252 N N . SER B 1 80 ? -18.234 41.344 18.031 1 69.75 80 SER B N 1
ATOM 2253 C CA . SER B 1 80 ? -18.547 40.031 17.5 1 69.75 80 SER B CA 1
ATOM 2254 C C . SER B 1 80 ? -18.375 40 15.984 1 69.75 80 SER B C 1
ATOM 2256 O O . SER B 1 80 ? -17.812 39.031 15.445 1 69.75 80 SER B O 1
ATOM 2258 N N . GLU B 1 81 ? -18.891 41.094 15.32 1 73.31 81 GLU B N 1
ATOM 2259 C CA . GLU B 1 81 ? -18.875 41.125 13.859 1 73.31 81 GLU B CA 1
ATOM 2260 C C . GLU B 1 81 ? -17.438 41.25 13.336 1 73.31 81 GLU B C 1
ATOM 2262 O O . GLU B 1 81 ? -17.078 40.594 12.359 1 73.31 81 GLU B O 1
ATOM 2267 N N . ASP B 1 82 ? -16.719 42 14.094 1 80.94 82 ASP B N 1
ATOM 2268 C CA . ASP B 1 82 ? -15.352 42.281 13.656 1 80.94 82 ASP B CA 1
ATOM 2269 C C . ASP B 1 82 ? -14.398 41.156 14.047 1 80.94 82 ASP B C 1
ATOM 2271 O O . ASP B 1 82 ? -13.406 40.906 13.367 1 80.94 82 ASP B O 1
ATOM 2275 N N . ARG B 1 83 ? -14.844 40.375 15.016 1 83.75 83 ARG B N 1
ATOM 2276 C CA . ARG B 1 83 ? -14 39.312 15.562 1 83.75 83 ARG B CA 1
ATOM 2277 C C . ARG B 1 83 ? -13.789 38.219 14.539 1 83.75 83 ARG B C 1
ATOM 2279 O O . ARG B 1 83 ? -12.656 37.781 14.312 1 83.75 83 ARG B O 1
ATOM 2286 N N . HIS B 1 84 ? -14.93 37.906 13.961 1 86.69 84 HIS B N 1
ATOM 2287 C CA . HIS B 1 84 ? -14.875 36.812 12.984 1 86.69 84 HIS B CA 1
ATOM 2288 C C . HIS B 1 84 ? -14.078 37.219 11.758 1 86.69 84 HIS B C 1
ATOM 2290 O O . HIS B 1 84 ? -13.203 36.469 11.305 1 86.69 84 HIS B O 1
ATOM 2296 N N . ALA B 1 85 ? -14.375 38.375 11.328 1 89.56 85 ALA B N 1
ATOM 2297 C CA . ALA B 1 85 ? -13.703 38.875 10.125 1 89.56 85 ALA B CA 1
ATOM 2298 C C . ALA B 1 85 ? -12.203 39 10.352 1 89.56 85 ALA B C 1
ATOM 2300 O O . ALA B 1 85 ? -11.398 38.656 9.492 1 89.56 85 ALA B O 1
ATOM 2301 N N . GLU B 1 86 ? -11.812 39.531 11.469 1 90.69 86 GLU B N 1
ATOM 2302 C CA . GLU B 1 86 ? -10.398 39.719 11.789 1 90.69 86 GLU B CA 1
ATOM 2303 C C . GLU B 1 86 ? -9.68 38.406 11.992 1 90.69 86 GLU B C 1
ATOM 2305 O O . GLU B 1 86 ? -8.531 38.25 11.57 1 90.69 86 GLU B O 1
ATOM 2310 N N . SER B 1 87 ? -10.336 37.5 12.648 1 93.5 87 SER B N 1
ATOM 2311 C CA . SER B 1 87 ? -9.773 36.188 12.859 1 93.5 87 SER B CA 1
ATOM 2312 C C . SER B 1 87 ? -9.5 35.469 11.531 1 93.5 87 SER B C 1
ATOM 2314 O O . SER B 1 87 ? -8.422 34.938 11.328 1 93.5 87 SER B O 1
ATOM 2316 N N . LEU B 1 88 ? -10.453 35.562 10.648 1 93 88 LEU B N 1
ATOM 2317 C CA . LEU B 1 88 ? -10.32 34.906 9.344 1 93 88 LEU B CA 1
ATOM 2318 C C . LEU B 1 88 ? -9.188 35.562 8.539 1 93 88 LEU B C 1
ATOM 2320 O O . LEU B 1 88 ? -8.445 34.844 7.848 1 93 88 LEU B O 1
ATOM 2324 N N . LYS B 1 89 ? -9.203 36.844 8.625 1 94.56 89 LYS B N 1
ATOM 2325 C CA . LYS B 1 89 ? -8.164 37.562 7.895 1 94.56 89 LYS B CA 1
ATOM 2326 C C . LYS B 1 89 ? -6.77 37.125 8.352 1 94.56 89 LYS B C 1
ATOM 2328 O O . LYS B 1 89 ? -5.898 36.844 7.527 1 94.56 89 LYS B O 1
ATOM 2333 N N . LEU B 1 90 ? -6.586 37.094 9.672 1 94.81 90 LEU B N 1
ATOM 2334 C CA . LEU B 1 90 ? -5.289 36.719 10.211 1 94.81 90 LEU B CA 1
ATOM 2335 C C . LEU B 1 90 ? -4.973 35.25 9.875 1 94.81 90 LEU B C 1
ATOM 2337 O O . LEU B 1 90 ? -3.84 34.938 9.508 1 94.81 90 LEU B O 1
ATOM 2341 N N . CYS B 1 91 ? -5.93 34.438 9.992 1 96.06 91 CYS B N 1
ATOM 2342 C CA . CYS B 1 91 ? -5.738 33.031 9.656 1 96.06 91 CYS B CA 1
ATOM 2343 C C . CYS B 1 91 ? -5.348 32.844 8.195 1 96.06 91 CYS B C 1
ATOM 2345 O O . CYS B 1 91 ? -4.418 32.125 7.875 1 96.06 91 CYS B O 1
ATOM 2347 N N . SER B 1 92 ? -5.996 33.562 7.332 1 95.5 92 SER B N 1
ATOM 2348 C CA . SER B 1 92 ? -5.719 33.5 5.898 1 95.5 92 SER B CA 1
ATOM 2349 C C . SER B 1 92 ? -4.297 33.969 5.594 1 95.5 92 SER B C 1
ATOM 2351 O O . SER B 1 92 ? -3.617 33.406 4.75 1 95.5 92 SER B O 1
ATOM 2353 N N . LEU B 1 93 ? -3.922 34.969 6.219 1 96.12 93 LEU B N 1
ATOM 2354 C CA . LEU B 1 93 ? -2.564 35.469 6.059 1 96.12 93 LEU B CA 1
ATOM 2355 C C . LEU B 1 93 ? -1.538 34.406 6.383 1 96.12 93 LEU B C 1
ATOM 2357 O O . LEU B 1 93 ? -0.59 34.188 5.621 1 96.12 93 LEU B O 1
ATOM 2361 N N . TRP B 1 94 ? -1.776 33.75 7.414 1 96.88 94 TRP B N 1
ATOM 2362 C CA . TRP B 1 94 ? -0.802 32.75 7.84 1 96.88 94 TRP B CA 1
ATOM 2363 C C . TRP B 1 94 ? -0.922 31.484 7.004 1 96.88 94 TRP B C 1
ATOM 2365 O O . TRP B 1 94 ? 0.065 30.766 6.797 1 96.88 94 TRP B O 1
ATOM 2375 N N . GLU B 1 95 ? -2.084 31.172 6.504 1 95.94 95 GLU B N 1
ATOM 2376 C CA . GLU B 1 95 ? -2.223 30.094 5.523 1 95.94 95 GLU B CA 1
ATOM 2377 C C . GLU B 1 95 ? -1.364 30.359 4.293 1 95.94 95 GLU B C 1
ATOM 2379 O O . GLU B 1 95 ? -0.739 29.438 3.758 1 95.94 95 GLU B O 1
ATOM 2384 N N . GLU B 1 96 ? -1.369 31.562 3.908 1 94.75 96 GLU B N 1
ATOM 2385 C CA . GLU B 1 96 ? -0.539 31.922 2.766 1 94.75 96 GLU B CA 1
ATOM 2386 C C . GLU B 1 96 ? 0.944 31.766 3.084 1 94.75 96 GLU B C 1
ATOM 2388 O O . GLU B 1 96 ? 1.71 31.266 2.252 1 94.75 96 GLU B O 1
ATOM 2393 N N . ASN B 1 97 ? 1.338 32.125 4.258 1 95.06 97 ASN B N 1
ATOM 2394 C CA . ASN B 1 97 ? 2.727 31.969 4.68 1 95.06 97 ASN B CA 1
ATOM 2395 C C . ASN B 1 97 ? 3.145 30.5 4.691 1 95.06 97 ASN B C 1
ATOM 2397 O O . ASN B 1 97 ? 4.203 30.156 4.164 1 95.06 97 ASN B O 1
ATOM 2401 N N . VAL B 1 98 ? 2.314 29.719 5.27 1 95.38 98 VAL B N 1
ATOM 2402 C CA . VAL B 1 98 ? 2.611 28.297 5.449 1 95.38 98 VAL B CA 1
ATOM 2403 C C . VAL B 1 98 ? 2.762 27.625 4.086 1 95.38 98 VAL B C 1
ATOM 2405 O O . VAL B 1 98 ? 3.562 26.703 3.928 1 95.38 98 VAL B O 1
ATOM 2408 N N . ARG B 1 99 ? 2.131 28.141 3.129 1 93.44 99 ARG B N 1
ATOM 2409 C CA . ARG B 1 99 ? 2.143 27.531 1.8 1 93.44 99 ARG B CA 1
ATOM 2410 C C . ARG B 1 99 ? 3.305 28.062 0.968 1 93.44 99 ARG B C 1
ATOM 2412 O O . ARG B 1 99 ? 3.615 27.516 -0.093 1 93.44 99 ARG B O 1
ATOM 2419 N N . SER B 1 100 ? 3.908 29.062 1.459 1 92.56 100 SER B N 1
ATOM 2420 C CA . SER B 1 100 ? 4.973 29.703 0.697 1 92.56 100 SER B CA 1
ATOM 2421 C C . SER B 1 100 ? 6.184 28.781 0.553 1 92.56 100 SER B C 1
ATOM 2423 O O . SER B 1 100 ? 6.695 28.266 1.545 1 92.56 100 SER B O 1
ATOM 2425 N N . ALA B 1 101 ? 6.691 28.656 -0.628 1 87.38 101 ALA B N 1
ATOM 2426 C CA . ALA B 1 101 ? 7.867 27.828 -0.897 1 87.38 101 ALA B CA 1
ATOM 2427 C C . ALA B 1 101 ? 9.141 28.516 -0.398 1 87.38 101 ALA B C 1
ATOM 2429 O O . ALA B 1 101 ? 10.18 27.859 -0.24 1 87.38 101 ALA B O 1
ATOM 2430 N N . ASN B 1 102 ? 9.047 29.797 -0.172 1 90.69 102 ASN B N 1
ATOM 2431 C CA . ASN B 1 102 ? 10.219 30.578 0.207 1 90.69 102 ASN B CA 1
ATOM 2432 C C . ASN B 1 102 ? 10.398 30.625 1.722 1 90.69 102 ASN B C 1
ATOM 2434 O O . ASN B 1 102 ? 11.336 31.25 2.223 1 90.69 102 ASN B O 1
ATOM 2438 N N . TRP B 1 103 ? 9.508 30.078 2.441 1 94.31 103 TRP B N 1
ATOM 2439 C CA . TRP B 1 103 ? 9.586 30.047 3.898 1 94.31 103 TRP B CA 1
ATOM 2440 C C . TRP B 1 103 ? 9.734 28.625 4.414 1 94.31 103 TRP B C 1
ATOM 2442 O O . TRP B 1 103 ? 8.797 27.828 4.328 1 94.31 103 TRP B O 1
ATOM 2452 N N . HIS B 1 104 ? 10.898 28.359 4.941 1 93.19 104 HIS B N 1
ATOM 2453 C CA . HIS B 1 104 ? 11.203 27.016 5.41 1 93.19 104 HIS B CA 1
ATOM 2454 C C . HIS B 1 104 ? 11.789 27.047 6.82 1 93.19 104 HIS B C 1
ATOM 2456 O O . HIS B 1 104 ? 13 26.906 7 1 93.19 104 HIS B O 1
ATOM 2462 N N . PRO B 1 105 ? 10.852 27.125 7.773 1 96.25 105 PRO B N 1
ATOM 2463 C CA . PRO B 1 105 ? 11.305 27.25 9.164 1 96.25 105 PRO B CA 1
ATOM 2464 C C . PRO B 1 105 ? 11.578 25.891 9.812 1 96.25 105 PRO B C 1
ATOM 2466 O O . PRO B 1 105 ? 10.984 25.562 10.844 1 96.25 105 PRO B O 1
ATOM 2469 N N . PHE B 1 106 ? 12.461 25.125 9.266 1 95.69 106 PHE B N 1
ATOM 2470 C CA . PHE B 1 106 ? 12.797 23.812 9.789 1 95.69 106 PHE B CA 1
ATOM 2471 C C . PHE B 1 106 ? 14.305 23.688 10.008 1 95.69 106 PHE B C 1
ATOM 2473 O O . PHE B 1 106 ? 15.086 24.391 9.367 1 95.69 106 PHE B O 1
ATOM 2480 N N . LYS B 1 107 ? 14.633 22.906 10.906 1 93.44 107 LYS B N 1
ATOM 2481 C CA . LYS B 1 107 ? 16.031 22.516 11.117 1 93.44 107 LYS B CA 1
ATOM 2482 C C . LYS B 1 107 ? 16.156 21.016 11.266 1 93.44 107 LYS B C 1
ATOM 2484 O O . LYS B 1 107 ? 15.188 20.312 11.562 1 93.44 107 LYS B O 1
ATOM 2489 N N . ARG B 1 108 ? 17.359 20.484 11.023 1 87.94 108 ARG B N 1
ATOM 2490 C CA . ARG B 1 108 ? 17.609 19.047 11.109 1 87.94 108 ARG B CA 1
ATOM 2491 C C . ARG B 1 108 ? 18.344 18.703 12.406 1 87.94 108 ARG B C 1
ATOM 2493 O O . ARG B 1 108 ? 19.234 19.438 12.836 1 87.94 108 ARG B O 1
ATOM 2500 N N . VAL B 1 109 ? 17.75 17.75 13.062 1 89.56 109 VAL B N 1
ATOM 2501 C CA . VAL B 1 109 ? 18.375 17.312 14.305 1 89.56 109 VAL B CA 1
ATOM 2502 C C . VAL B 1 109 ? 18.547 15.789 14.281 1 89.56 109 VAL B C 1
ATOM 2504 O O . VAL B 1 109 ? 17.828 15.086 13.578 1 89.56 109 VAL B O 1
ATOM 2507 N N . GLU B 1 110 ? 19.625 15.328 14.859 1 84.19 110 GLU B N 1
ATOM 2508 C CA . GLU B 1 110 ? 19.891 13.898 14.906 1 84.19 110 GLU B CA 1
ATOM 2509 C C . GLU B 1 110 ? 19.062 13.219 15.984 1 84.19 110 GLU B C 1
ATOM 2511 O O . GLU B 1 110 ? 18.969 13.703 17.109 1 84.19 110 GLU B O 1
ATOM 2516 N N . ASN B 1 111 ? 18.312 12.359 15.602 1 80.06 111 ASN B N 1
ATOM 2517 C CA . ASN B 1 111 ? 17.547 11.531 16.531 1 80.06 111 ASN B CA 1
ATOM 2518 C C . ASN B 1 111 ? 17.859 10.047 16.328 1 80.06 111 ASN B C 1
ATOM 2520 O O . ASN B 1 111 ? 17.422 9.445 15.352 1 80.06 111 ASN B O 1
ATOM 2524 N N . ARG B 1 112 ? 18.516 9.484 17.141 1 70.88 112 ARG B N 1
ATOM 2525 C CA . ARG B 1 112 ? 18.859 8.062 17.125 1 70.88 112 ARG B CA 1
ATOM 2526 C C . ARG B 1 112 ? 19.562 7.691 15.812 1 70.88 112 ARG B C 1
ATOM 2528 O O . ARG B 1 112 ? 19.188 6.711 15.164 1 70.88 112 ARG B O 1
ATOM 2535 N N . GLY B 1 113 ? 20.484 8.555 15.414 1 70.25 113 GLY B N 1
ATOM 2536 C CA . GLY B 1 113 ? 21.297 8.258 14.25 1 70.25 113 GLY B CA 1
ATOM 2537 C C . GLY B 1 113 ? 20.672 8.703 12.945 1 70.25 113 GLY B C 1
ATOM 2538 O O . GLY B 1 113 ? 21.266 8.57 11.883 1 70.25 113 GLY B O 1
ATOM 2539 N N . ARG B 1 114 ? 19.391 9.164 13.062 1 71.44 114 ARG B N 1
ATOM 2540 C CA . ARG B 1 114 ? 18.719 9.641 11.859 1 71.44 114 ARG B CA 1
ATOM 2541 C C . ARG B 1 114 ? 18.484 11.141 11.922 1 71.44 114 ARG B C 1
ATOM 2543 O O . ARG B 1 114 ? 18.234 11.695 12.992 1 71.44 114 ARG B O 1
ATOM 2550 N N . LEU B 1 115 ? 18.734 11.688 10.789 1 75.5 115 LEU B N 1
ATOM 2551 C CA . LEU B 1 115 ? 18.438 13.109 10.68 1 75.5 115 LEU B CA 1
ATOM 2552 C C . LEU B 1 115 ? 16.953 13.344 10.469 1 75.5 115 LEU B C 1
ATOM 2554 O O . LEU B 1 115 ? 16.344 12.789 9.547 1 75.5 115 LEU B O 1
ATOM 2558 N N . ILE B 1 116 ? 16.344 14.164 11.516 1 82.56 116 ILE B N 1
ATOM 2559 C CA . ILE B 1 116 ? 14.922 14.461 11.367 1 82.56 116 ILE B CA 1
ATOM 2560 C C . ILE B 1 116 ? 14.719 15.977 11.297 1 82.56 116 ILE B C 1
ATOM 2562 O O . ILE B 1 116 ? 15.539 16.734 11.812 1 82.56 116 ILE B O 1
ATOM 2566 N N . GLU B 1 117 ? 13.734 16.312 10.539 1 87.31 117 GLU B N 1
ATOM 2567 C CA . GLU B 1 117 ? 13.406 17.719 10.398 1 87.31 117 GLU B CA 1
ATOM 2568 C C . GLU B 1 117 ? 12.391 18.172 11.453 1 87.31 117 GLU B C 1
ATOM 2570 O O . GLU B 1 117 ? 11.375 17.5 11.648 1 87.31 117 GLU B O 1
ATOM 2575 N N . ILE B 1 118 ? 12.742 19.219 12.203 1 92.88 118 ILE B N 1
ATOM 2576 C CA . ILE B 1 118 ? 11.836 19.781 13.203 1 92.88 118 ILE B CA 1
ATOM 2577 C C . ILE B 1 118 ? 11.672 21.281 12.969 1 92.88 118 ILE B C 1
ATOM 2579 O O . ILE B 1 118 ? 12.43 21.875 12.211 1 92.88 118 ILE B O 1
ATOM 2583 N N . ILE B 1 119 ? 10.703 21.844 13.641 1 95.88 119 ILE B N 1
ATOM 2584 C CA . ILE B 1 119 ? 10.469 23.281 13.555 1 95.88 119 ILE B CA 1
ATOM 2585 C C . ILE B 1 119 ? 11.633 24.031 14.195 1 95.88 119 ILE B C 1
ATOM 2587 O O . ILE B 1 119 ? 12.102 23.656 15.273 1 95.88 119 ILE B O 1
ATOM 2591 N N . ASP B 1 120 ? 12.125 25.031 13.531 1 96.5 120 ASP B N 1
ATOM 2592 C CA . ASP B 1 120 ? 13.141 25.906 14.086 1 96.5 120 ASP B CA 1
ATOM 2593 C C . ASP B 1 120 ? 12.516 27 14.945 1 96.5 120 ASP B C 1
ATOM 2595 O O . ASP B 1 120 ? 12.031 28.016 14.414 1 96.5 120 ASP B O 1
ATOM 2599 N N . ALA B 1 121 ? 12.617 26.906 16.188 1 90.81 121 ALA B N 1
ATOM 2600 C CA . ALA B 1 121 ? 12.016 27.844 17.141 1 90.81 121 ALA B CA 1
ATOM 2601 C C . ALA B 1 121 ? 12.648 29.219 17.016 1 90.81 121 ALA B C 1
ATOM 2603 O O . ALA B 1 121 ? 12.094 30.219 17.484 1 90.81 121 ALA B O 1
ATOM 2604 N N . ASN B 1 122 ? 13.797 29.266 16.344 1 94.69 122 ASN B N 1
ATOM 2605 C CA . ASN B 1 122 ? 14.5 30.531 16.219 1 94.69 122 ASN B CA 1
ATOM 2606 C C . ASN B 1 122 ? 14.117 31.25 14.922 1 94.69 122 ASN B C 1
ATOM 2608 O O . ASN B 1 122 ? 14.617 32.344 14.641 1 94.69 122 ASN B O 1
ATOM 2612 N N . ASP B 1 123 ? 13.281 30.719 14.211 1 97.44 123 ASP B N 1
ATOM 2613 C CA . ASP B 1 123 ? 12.797 31.391 13.008 1 97.44 123 ASP B CA 1
ATOM 2614 C C . ASP B 1 123 ? 12.141 32.719 13.352 1 97.44 123 ASP B C 1
ATOM 2616 O O . ASP B 1 123 ? 11.297 32.781 14.242 1 97.44 123 ASP B O 1
ATOM 2620 N N . GLU B 1 124 ? 12.477 33.75 12.625 1 96.31 124 GLU B N 1
ATOM 2621 C CA . GLU B 1 124 ? 12.047 35.125 12.961 1 96.31 124 GLU B CA 1
ATOM 2622 C C . GLU B 1 124 ? 10.539 35.281 12.836 1 96.31 124 GLU B C 1
ATOM 2624 O O . GLU B 1 124 ? 9.898 35.875 13.688 1 96.31 124 GLU B O 1
ATOM 2629 N N . LYS B 1 125 ? 9.977 34.719 11.773 1 96.56 125 LYS B N 1
ATOM 2630 C CA . LYS B 1 125 ? 8.539 34.844 11.562 1 96.56 125 LYS B CA 1
ATOM 2631 C C . LYS B 1 125 ? 7.758 34.094 12.648 1 96.56 125 LYS B C 1
ATOM 2633 O O . LYS B 1 125 ? 6.75 34.594 13.148 1 96.56 125 LYS B O 1
ATOM 2638 N N . LEU B 1 126 ? 8.219 33 13.047 1 97.75 126 LEU B N 1
ATOM 2639 C CA . LEU B 1 126 ? 7.562 32.219 14.078 1 97.75 126 LEU B CA 1
ATOM 2640 C C . LEU B 1 126 ? 7.699 32.875 15.445 1 97.75 126 LEU B C 1
ATOM 2642 O O . LEU B 1 126 ? 6.77 32.844 16.25 1 97.75 126 LEU B O 1
ATOM 2646 N N . LYS B 1 127 ? 8.797 33.469 15.711 1 97.31 127 LYS B N 1
ATOM 2647 C CA . LYS B 1 127 ? 8.977 34.219 16.953 1 97.31 127 LYS B CA 1
ATOM 2648 C C . LYS B 1 127 ? 7.988 35.375 17.047 1 97.31 127 LYS B C 1
ATOM 2650 O O . LYS B 1 127 ? 7.379 35.594 18.109 1 97.31 127 LYS B O 1
ATOM 2655 N N . GLN B 1 128 ? 7.922 36.094 16 1 96.5 128 GLN B N 1
ATOM 2656 C CA . GLN B 1 128 ? 7 37.219 15.953 1 96.5 128 GLN B CA 1
ATOM 2657 C C . GLN B 1 128 ? 5.559 36.75 16.156 1 96.5 128 GLN B C 1
ATOM 2659 O O . GLN B 1 128 ? 4.801 37.375 16.906 1 96.5 128 GLN B O 1
ATOM 2664 N N . LEU B 1 129 ? 5.211 35.688 15.477 1 97.12 129 LEU B N 1
ATOM 2665 C CA . LEU B 1 129 ? 3.873 35.094 15.602 1 97.12 129 LEU B CA 1
ATOM 2666 C C . LEU B 1 129 ? 3.564 34.75 17.047 1 97.12 129 LEU B C 1
ATOM 2668 O O . LEU B 1 129 ? 2.506 35.125 17.578 1 97.12 129 LEU B O 1
ATOM 2672 N N . ARG B 1 130 ? 4.484 34.094 17.656 1 96.69 130 ARG B N 1
ATOM 2673 C CA . ARG B 1 130 ? 4.305 33.656 19.047 1 96.69 130 ARG B CA 1
ATOM 2674 C C . ARG B 1 130 ? 4.18 34.844 19.984 1 96.69 130 ARG B C 1
ATOM 2676 O O . ARG B 1 130 ? 3.316 34.875 20.859 1 96.69 130 ARG B O 1
ATOM 2683 N N . SER B 1 131 ? 4.984 35.844 19.828 1 96.75 131 SER B N 1
ATOM 2684 C CA . SER B 1 131 ? 4.996 37.031 20.672 1 96.75 131 SER B CA 1
ATOM 2685 C C . SER B 1 131 ? 3.725 37.844 20.5 1 96.75 131 SER B C 1
ATOM 2687 O O . SER B 1 131 ? 3.148 38.312 21.469 1 96.75 131 SER B O 1
ATOM 2689 N N . GLU B 1 132 ? 3.244 37.906 19.266 1 95.25 132 GLU B N 1
ATOM 2690 C CA . GLU B 1 132 ? 2.141 38.812 18.953 1 95.25 132 GLU B CA 1
ATOM 2691 C C . GLU B 1 132 ? 0.792 38.156 19.219 1 95.25 132 GLU B C 1
ATOM 2693 O O . GLU B 1 132 ? -0.156 38.812 19.641 1 95.25 132 GLU B O 1
ATOM 2698 N N . TYR B 1 133 ? 0.748 36.906 18.969 1 95.06 133 TYR B N 1
ATOM 2699 C CA . TYR B 1 133 ? -0.587 36.312 18.969 1 95.06 133 TYR B CA 1
ATOM 2700 C C . TYR B 1 133 ? -0.687 35.156 19.969 1 95.06 133 TYR B C 1
ATOM 2702 O O . TYR B 1 133 ? -1.755 34.562 20.125 1 95.06 133 TYR B O 1
ATOM 2710 N N . GLY B 1 134 ? 0.437 34.781 20.594 1 95.25 134 GLY B N 1
ATOM 2711 C CA . GLY B 1 134 ? 0.393 33.844 21.703 1 95.25 134 GLY B CA 1
ATOM 2712 C C . GLY B 1 134 ? 0.678 32.406 21.297 1 95.25 134 GLY B C 1
ATOM 2713 O O . GLY B 1 134 ? 0.829 32.094 20.109 1 95.25 134 GLY B O 1
ATOM 2714 N N . GLU B 1 135 ? 0.64 31.484 22.281 1 97 135 GLU B N 1
ATOM 2715 C CA . GLU B 1 135 ? 1.082 30.094 22.141 1 97 135 GLU B CA 1
ATOM 2716 C C . GLU B 1 135 ? 0.083 29.281 21.328 1 97 135 GLU B C 1
ATOM 2718 O O . GLU B 1 135 ? 0.477 28.453 20.5 1 97 135 GLU B O 1
ATOM 2723 N N . ASP B 1 136 ? -1.162 29.531 21.5 1 96.88 136 ASP B N 1
ATOM 2724 C CA . ASP B 1 136 ? -2.178 28.719 20.828 1 96.88 136 ASP B CA 1
ATOM 2725 C C . ASP B 1 136 ? -2.156 28.953 19.312 1 96.88 136 ASP B C 1
ATOM 2727 O O . ASP B 1 136 ? -2.232 28 18.547 1 96.88 136 ASP B O 1
ATOM 2731 N N . VAL B 1 137 ? -2 30.125 18.938 1 96.94 137 VAL B N 1
ATOM 2732 C CA . VAL B 1 137 ? -1.921 30.469 17.516 1 96.94 137 VAL B CA 1
ATOM 2733 C C . VAL B 1 137 ? -0.618 29.922 16.938 1 96.94 137 VAL B C 1
ATOM 2735 O O . VAL B 1 137 ? -0.61 29.359 15.828 1 96.94 137 VAL B O 1
ATOM 2738 N N . TYR B 1 138 ? 0.406 30.109 17.703 1 97.88 138 TYR B N 1
ATOM 2739 C CA . TYR B 1 138 ? 1.706 29.562 17.328 1 97.88 138 TYR B CA 1
ATOM 2740 C C . TYR B 1 138 ? 1.619 28.062 17.047 1 97.88 138 TYR B C 1
ATOM 2742 O O . TYR B 1 138 ? 2.09 27.594 16.016 1 97.88 138 TYR B O 1
ATOM 2750 N N . GLN B 1 139 ? 0.965 27.344 17.906 1 97.75 139 GLN B N 1
ATOM 2751 C CA . GLN B 1 139 ? 0.848 25.906 17.766 1 97.75 139 GLN B CA 1
ATOM 2752 C C . GLN B 1 139 ? 0.002 25.531 16.562 1 97.75 139 GLN B C 1
ATOM 2754 O O . GLN B 1 139 ? 0.31 24.562 15.852 1 97.75 139 GLN B O 1
ATOM 2759 N N . ALA B 1 140 ? -0.974 26.266 16.328 1 97.69 140 ALA B N 1
ATOM 2760 C CA . ALA B 1 140 ? -1.828 26 15.18 1 97.69 140 ALA B CA 1
ATOM 2761 C C . ALA B 1 140 ? -1.041 26.109 13.875 1 97.69 140 ALA B C 1
ATOM 2763 O O . ALA B 1 140 ? -1.15 25.25 13 1 97.69 140 ALA B O 1
ATOM 2764 N N . VAL B 1 141 ? -0.199 27.094 13.805 1 98.06 141 VAL B N 1
ATOM 2765 C CA . VAL B 1 141 ? 0.573 27.359 12.594 1 98.06 141 VAL B CA 1
ATOM 2766 C C . VAL B 1 141 ? 1.682 26.312 12.453 1 98.06 141 VAL B C 1
ATOM 2768 O O . VAL B 1 141 ? 1.867 25.734 11.375 1 98.06 141 VAL B O 1
ATOM 2771 N N . THR B 1 142 ? 2.377 26.031 13.516 1 97.62 142 THR B N 1
ATOM 2772 C CA . THR B 1 142 ? 3.498 25.094 13.461 1 97.62 142 THR B CA 1
ATOM 2773 C C . THR B 1 142 ? 3.01 23.672 13.195 1 97.62 142 THR B C 1
ATOM 2775 O O . THR B 1 142 ? 3.672 22.906 12.508 1 97.62 142 THR B O 1
ATOM 2778 N N . ASN B 1 143 ? 1.854 23.328 13.734 1 96.06 143 ASN B N 1
ATOM 2779 C CA . ASN B 1 143 ? 1.269 22.016 13.422 1 96.06 143 ASN B CA 1
ATOM 2780 C C . ASN B 1 143 ? 0.972 21.875 11.93 1 96.06 143 ASN B C 1
ATOM 2782 O O . ASN B 1 143 ? 1.274 20.844 11.328 1 96.06 143 ASN B O 1
ATOM 2786 N N . ALA B 1 144 ? 0.441 22.938 11.414 1 96.94 144 ALA B N 1
ATOM 2787 C CA . ALA B 1 144 ? 0.131 22.922 9.984 1 96.94 144 ALA B CA 1
ATOM 2788 C C . ALA B 1 144 ? 1.402 22.812 9.148 1 96.94 144 ALA B C 1
ATOM 2790 O O . ALA B 1 144 ? 1.448 22.047 8.18 1 96.94 144 ALA B O 1
ATOM 2791 N N . LEU B 1 145 ? 2.414 23.516 9.547 1 96.44 145 LEU B N 1
ATOM 2792 C CA . LEU B 1 145 ? 3.699 23.469 8.859 1 96.44 145 LEU B CA 1
ATOM 2793 C C . LEU B 1 145 ? 4.273 22.062 8.875 1 96.44 145 LEU B C 1
ATOM 2795 O O . LEU B 1 145 ? 4.715 21.562 7.844 1 96.44 145 LEU B O 1
ATOM 2799 N N . MET B 1 146 ? 4.18 21.484 10 1 94.31 146 MET B N 1
ATOM 2800 C CA . MET B 1 146 ? 4.723 20.141 10.156 1 94.31 146 MET B CA 1
ATOM 2801 C C . MET B 1 146 ? 3.939 19.141 9.312 1 94.31 146 MET B C 1
ATOM 2803 O O . MET B 1 146 ? 4.531 18.281 8.656 1 94.31 146 MET B O 1
ATOM 2807 N N . GLU B 1 147 ? 2.688 19.281 9.32 1 93.31 147 GLU B N 1
ATOM 2808 C CA . GLU B 1 147 ? 1.848 18.375 8.547 1 93.31 147 GLU B CA 1
ATOM 2809 C C . GLU B 1 147 ? 2.088 18.547 7.047 1 93.31 147 GLU B C 1
ATOM 2811 O O . GLU B 1 147 ? 2.189 17.562 6.312 1 93.31 147 GLU B O 1
ATOM 2816 N N . LEU B 1 148 ? 2.213 19.781 6.625 1 93.81 148 LEU B N 1
ATOM 2817 C CA . LEU B 1 148 ? 2.49 20.031 5.215 1 93.81 148 LEU B CA 1
ATOM 2818 C C . LEU B 1 148 ? 3.838 19.438 4.812 1 93.81 148 LEU B C 1
ATOM 2820 O O . LEU B 1 148 ? 3.961 18.812 3.754 1 93.81 148 LEU B O 1
ATOM 2824 N N . ASN B 1 149 ? 4.715 19.609 5.688 1 90.5 149 ASN B N 1
ATOM 2825 C CA . ASN B 1 149 ? 6.055 19.109 5.418 1 90.5 149 ASN B CA 1
ATOM 2826 C C . ASN B 1 149 ? 6.074 17.578 5.336 1 90.5 149 ASN B C 1
ATOM 2828 O O . ASN B 1 149 ? 6.875 17 4.598 1 90.5 149 ASN B O 1
ATOM 2832 N N . GLU B 1 150 ? 5.262 17.031 6.023 1 86.81 150 GLU B N 1
ATOM 2833 C CA . GLU B 1 150 ? 5.188 15.578 6.059 1 86.81 150 GLU B CA 1
ATOM 2834 C C . GLU B 1 150 ? 4.367 15.039 4.891 1 86.81 150 GLU B C 1
ATOM 2836 O O . GLU B 1 150 ? 4.758 14.062 4.242 1 86.81 150 GLU B O 1
ATOM 2841 N N . TYR B 1 151 ? 3.307 15.602 4.602 1 87.31 151 TYR B N 1
ATOM 2842 C CA . TYR B 1 151 ? 2.32 15.008 3.705 1 87.31 151 TYR B CA 1
ATOM 2843 C C . TYR B 1 151 ? 2.443 15.586 2.299 1 87.31 151 TYR B C 1
ATOM 2845 O O . TYR B 1 151 ? 2.066 14.938 1.32 1 87.31 151 TYR B O 1
ATOM 2853 N N . ASN B 1 152 ? 2.914 16.734 2.199 1 88 152 ASN B N 1
ATOM 2854 C CA . ASN B 1 152 ? 2.986 17.406 0.903 1 88 152 ASN B CA 1
ATOM 2855 C C . ASN B 1 152 ? 4.098 18.453 0.875 1 88 152 ASN B C 1
ATOM 2857 O O . ASN B 1 152 ? 3.828 19.641 0.688 1 88 152 ASN B O 1
ATOM 2861 N N . PRO B 1 153 ? 5.316 18.016 0.994 1 85.31 153 PRO B N 1
ATOM 2862 C CA . PRO B 1 153 ? 6.441 18.938 1.109 1 85.31 153 PRO B CA 1
ATOM 2863 C C . PRO B 1 153 ? 6.629 19.797 -0.141 1 85.31 153 PRO B C 1
ATOM 2865 O O . PRO B 1 153 ? 7.043 20.953 -0.045 1 85.31 153 PRO B O 1
ATOM 2868 N N . SER B 1 154 ? 6.297 19.312 -1.278 1 82.56 154 SER B N 1
ATOM 2869 C CA . SER B 1 154 ? 6.547 20.031 -2.52 1 82.56 154 SER B CA 1
ATOM 2870 C C . SER B 1 154 ? 5.355 20.906 -2.904 1 82.56 154 SER B C 1
ATOM 2872 O O . SER B 1 154 ? 5.527 22.031 -3.357 1 82.56 154 SER B O 1
ATOM 2874 N N . GLY B 1 155 ? 4.188 20.5 -2.701 1 86.06 155 GLY B N 1
ATOM 2875 C CA . GLY B 1 155 ? 2.992 21.219 -3.105 1 86.06 155 GLY B CA 1
ATOM 2876 C C . GLY B 1 155 ? 2.529 22.234 -2.076 1 86.06 155 GLY B C 1
ATOM 2877 O O . GLY B 1 155 ? 1.984 23.281 -2.43 1 86.06 155 GLY B O 1
ATOM 2878 N N . ARG B 1 156 ? 2.729 21.969 -0.858 1 91.25 156 ARG B N 1
ATOM 2879 C CA . ARG B 1 156 ? 2.432 22.844 0.272 1 91.25 156 ARG B CA 1
ATOM 2880 C C . ARG B 1 156 ? 0.946 23.188 0.325 1 91.25 156 ARG B C 1
ATOM 2882 O O . ARG B 1 156 ? 0.575 24.328 0.587 1 91.25 156 ARG B O 1
ATOM 2889 N N . TYR B 1 157 ? 0.137 22.25 -0.061 1 93.25 157 TYR B N 1
ATOM 2890 C CA . TYR B 1 157 ? -1.301 22.391 0.149 1 93.25 157 TYR B CA 1
ATOM 2891 C C . TYR B 1 157 ? -1.831 21.25 1.015 1 93.25 157 TYR B C 1
ATOM 2893 O O . TYR B 1 157 ? -1.23 20.172 1.075 1 93.25 157 TYR B O 1
ATOM 2901 N N . PRO B 1 158 ? -2.889 21.516 1.694 1 94.19 158 PRO B N 1
ATOM 2902 C CA . PRO B 1 158 ? -3.453 20.5 2.582 1 94.19 158 PRO B CA 1
ATOM 2903 C C . PRO B 1 158 ? -3.914 19.25 1.832 1 94.19 158 PRO B C 1
ATOM 2905 O O . PRO B 1 158 ? -4.352 19.344 0.683 1 94.19 158 PRO B O 1
ATOM 2908 N N . VAL B 1 159 ? -3.803 18.109 2.443 1 92.81 159 VAL B N 1
ATOM 2909 C CA . VAL B 1 159 ? -4.223 16.828 1.886 1 92.81 159 VAL B CA 1
ATOM 2910 C C . VAL B 1 159 ? -5.199 16.156 2.84 1 92.81 159 VAL B C 1
ATOM 2912 O O . VAL B 1 159 ? -5.008 16.172 4.059 1 92.81 159 VAL B O 1
ATOM 2915 N N . SER B 1 160 ? -6.176 15.586 2.234 1 92.88 160 SER B N 1
ATOM 2916 C CA . SER B 1 160 ? -7.184 14.922 3.055 1 92.88 160 SER B CA 1
ATOM 2917 C C . SER B 1 160 ? -6.727 13.523 3.453 1 92.88 160 SER B C 1
ATOM 2919 O O . SER B 1 160 ? -6.141 12.797 2.645 1 92.88 160 SER B O 1
ATOM 2921 N N . GLU B 1 161 ? -6.914 13.203 4.73 1 93.38 161 GLU B N 1
ATOM 2922 C CA . GLU B 1 161 ? -6.664 11.875 5.266 1 93.38 161 GLU B CA 1
ATOM 2923 C C . GLU B 1 161 ? -7.832 11.391 6.121 1 93.38 161 GLU B C 1
ATOM 2925 O O . GLU B 1 161 ? -8.539 12.203 6.727 1 93.38 161 GLU B O 1
ATOM 2930 N N . LEU B 1 162 ? -7.992 10.086 6.066 1 93.06 162 LEU B N 1
ATOM 2931 C CA . LEU B 1 162 ? -8.961 9.508 6.996 1 93.06 162 LEU B CA 1
ATOM 2932 C C . LEU B 1 162 ? -8.344 9.344 8.383 1 93.06 162 LEU B C 1
ATOM 2934 O O . LEU B 1 162 ? -7.301 8.703 8.531 1 93.06 162 LEU B O 1
ATOM 2938 N N . TRP B 1 163 ? -9.039 10.008 9.312 1 92.25 163 TRP B N 1
ATOM 2939 C CA . TRP B 1 163 ? -8.531 10.094 10.68 1 92.25 163 TRP B CA 1
ATOM 2940 C C . TRP B 1 163 ? -9.391 9.266 11.633 1 92.25 163 TRP B C 1
ATOM 2942 O O . TRP B 1 163 ? -10.625 9.375 11.617 1 92.25 163 TRP B O 1
ATOM 2952 N N . ASP B 1 164 ? -8.773 8.383 12.328 1 93.31 164 ASP B N 1
ATOM 2953 C CA . ASP B 1 164 ? -9.453 7.66 13.398 1 93.31 164 ASP B CA 1
ATOM 2954 C C . ASP B 1 164 ? -9.594 8.531 14.648 1 93.31 164 ASP B C 1
ATOM 2956 O O . ASP B 1 164 ? -8.617 8.781 15.352 1 93.31 164 ASP B O 1
ATOM 2960 N N . CYS B 1 165 ? -10.742 8.984 14.953 1 88.62 165 CYS B N 1
ATOM 2961 C CA . CYS B 1 165 ? -10.992 9.961 16.016 1 88.62 165 CYS B CA 1
ATOM 2962 C C . CYS B 1 165 ? -10.75 9.352 17.391 1 88.62 165 CYS B C 1
ATOM 2964 O O . CYS B 1 165 ? -10.352 10.055 18.312 1 88.62 165 CYS B O 1
ATOM 2966 N N . GLN B 1 166 ? -11 8.086 17.484 1 90.38 166 GLN B N 1
ATOM 2967 C CA . GLN B 1 166 ? -10.812 7.41 18.766 1 90.38 166 GLN B CA 1
ATOM 2968 C C . GLN B 1 166 ? -9.328 7.207 19.062 1 90.38 166 GLN B C 1
ATOM 2970 O O . GLN B 1 166 ? -8.891 7.402 20.203 1 90.38 166 GLN B O 1
ATOM 2975 N N . LYS B 1 167 ? -8.516 6.906 18.078 1 92.88 167 LYS B N 1
ATOM 2976 C CA . LYS B 1 167 ? -7.105 6.598 18.297 1 92.88 167 LYS B CA 1
ATOM 2977 C C . LYS B 1 167 ? -6.238 7.836 18.094 1 92.88 167 LYS B C 1
ATOM 2979 O O . LYS B 1 167 ? -5.066 7.852 18.484 1 92.88 167 LYS B O 1
ATOM 2984 N N . GLY B 1 168 ? -6.754 8.812 17.453 1 90.31 168 GLY B N 1
ATOM 2985 C CA . GLY B 1 168 ? -6.031 10.055 17.25 1 90.31 168 GLY B CA 1
ATOM 2986 C C . GLY B 1 168 ? -4.898 9.938 16.25 1 90.31 168 GLY B C 1
ATOM 2987 O O . GLY B 1 168 ? -3.793 10.422 16.5 1 90.31 168 GLY B O 1
ATOM 2988 N N . ARG B 1 169 ? -5.168 9.18 15.203 1 93.12 169 ARG B N 1
ATOM 2989 C CA . ARG B 1 169 ? -4.172 8.969 14.164 1 93.12 169 ARG B CA 1
ATOM 2990 C C . ARG B 1 169 ? -4.836 8.68 12.82 1 93.12 169 ARG B C 1
ATOM 2992 O O . ARG B 1 169 ? -6.055 8.492 12.75 1 93.12 169 ARG B O 1
ATOM 2999 N N . LYS B 1 170 ? -4.012 8.758 11.836 1 92.62 170 LYS B N 1
ATOM 3000 C CA . LYS B 1 170 ? -4.492 8.375 10.516 1 92.62 170 LYS B CA 1
ATOM 3001 C C . LYS B 1 170 ? -4.984 6.934 10.5 1 92.62 170 LYS B C 1
ATOM 3003 O O . LYS B 1 170 ? -4.336 6.047 11.07 1 92.62 170 LYS B O 1
ATOM 3008 N N . ALA B 1 171 ? -6.035 6.672 9.891 1 95.25 171 ALA B N 1
ATOM 3009 C CA . ALA B 1 171 ? -6.566 5.312 9.805 1 95.25 171 ALA B CA 1
ATOM 3010 C C . ALA B 1 171 ? -5.793 4.488 8.773 1 95.25 171 ALA B C 1
ATOM 3012 O O . ALA B 1 171 ? -5.43 4.996 7.711 1 95.25 171 ALA B O 1
ATOM 3013 N N . SER B 1 172 ? -5.527 3.225 9.102 1 96.81 172 SER B N 1
ATOM 3014 C CA . SER B 1 172 ? -4.949 2.316 8.117 1 96.81 172 SER B CA 1
ATOM 3015 C C . SER B 1 172 ? -6.012 1.797 7.152 1 96.81 172 SER B C 1
ATOM 3017 O O . SER B 1 172 ? -7.203 1.81 7.465 1 96.81 172 SER B O 1
ATOM 3019 N N . LEU B 1 173 ? -5.621 1.356 6.016 1 97.06 173 LEU B N 1
ATOM 3020 C CA . LEU B 1 173 ? -6.566 0.792 5.055 1 97.06 173 LEU B CA 1
ATOM 3021 C C . LEU B 1 173 ? -7.242 -0.448 5.625 1 97.06 173 LEU B C 1
ATOM 3023 O O . LEU B 1 173 ? -8.414 -0.709 5.336 1 97.06 173 LEU B O 1
ATOM 3027 N N . LYS B 1 174 ? -6.469 -1.203 6.387 1 97.5 174 LYS B N 1
ATOM 3028 C CA . LYS B 1 174 ? -7.059 -2.357 7.059 1 97.5 174 LYS B CA 1
ATOM 3029 C C . LYS B 1 174 ? -8.25 -1.944 7.914 1 97.5 174 LYS B C 1
ATOM 3031 O O . LYS B 1 174 ? -9.32 -2.555 7.84 1 97.5 174 LYS B O 1
ATOM 3036 N N . GLU B 1 175 ? -8.086 -0.954 8.719 1 96.25 175 GLU B N 1
ATOM 3037 C CA . GLU B 1 175 ? -9.133 -0.466 9.617 1 96.25 175 GLU B CA 1
ATOM 3038 C C . GLU B 1 175 ? -10.336 0.03 8.828 1 96.25 175 GLU B C 1
ATOM 3040 O O . GLU B 1 175 ? -11.484 -0.173 9.242 1 96.25 175 GLU B O 1
ATOM 3045 N N . ILE B 1 176 ? -10.117 0.661 7.766 1 94.56 176 ILE B N 1
ATOM 3046 C CA . ILE B 1 176 ? -11.188 1.213 6.941 1 94.56 176 ILE B CA 1
ATOM 3047 C C . ILE B 1 176 ? -11.992 0.078 6.309 1 94.56 176 ILE B C 1
ATOM 3049 O O . ILE B 1 176 ? -13.227 0.078 6.355 1 94.56 176 ILE B O 1
ATOM 3053 N N . ILE B 1 177 ? -11.336 -0.865 5.715 1 95.12 177 ILE B N 1
ATOM 3054 C CA . ILE B 1 177 ? -11.992 -2.014 5.102 1 95.12 177 ILE B CA 1
ATOM 3055 C C . ILE B 1 177 ? -12.797 -2.775 6.152 1 95.12 177 ILE B C 1
ATOM 3057 O O . ILE B 1 177 ? -13.938 -3.168 5.906 1 95.12 177 ILE B O 1
ATOM 3061 N N . GLU B 1 178 ? -12.195 -2.977 7.285 1 94.25 178 GLU B N 1
ATOM 3062 C CA . GLU B 1 178 ? -12.898 -3.631 8.383 1 94.25 178 GLU B CA 1
ATOM 3063 C C . GLU B 1 178 ? -14.172 -2.883 8.75 1 94.25 178 GLU B C 1
ATOM 3065 O O . GLU B 1 178 ? -15.227 -3.496 8.945 1 94.25 178 GLU B O 1
ATOM 3070 N N . TYR B 1 179 ? -14.062 -1.638 8.859 1 92.44 179 TYR B N 1
ATOM 3071 C CA . TYR B 1 179 ? -15.195 -0.799 9.234 1 92.44 179 TYR B CA 1
ATOM 3072 C C . TYR B 1 179 ? -16.328 -0.924 8.219 1 92.44 179 TYR B C 1
ATOM 3074 O O . TYR B 1 179 ? -17.469 -1.182 8.586 1 92.44 179 TYR B O 1
ATOM 3082 N N . ILE B 1 180 ? -16.047 -0.708 6.949 1 90.81 180 ILE B N 1
ATOM 3083 C CA . ILE B 1 180 ? -17.062 -0.732 5.898 1 90.81 180 ILE B CA 1
ATOM 3084 C C . ILE B 1 180 ? -17.672 -2.127 5.809 1 90.81 180 ILE B C 1
ATOM 3086 O O . ILE B 1 180 ? -18.891 -2.266 5.648 1 90.81 180 ILE B O 1
ATOM 3090 N N . SER B 1 181 ? -16.844 -3.115 5.891 1 91.62 181 SER B N 1
ATOM 3091 C CA . SER B 1 181 ? -17.344 -4.484 5.789 1 91.62 181 SER B CA 1
ATOM 3092 C C . SER B 1 181 ? -18.266 -4.828 6.957 1 91.62 181 SER B C 1
ATOM 3094 O O . SER B 1 181 ? -19.234 -5.555 6.789 1 91.62 181 SER B O 1
ATOM 3096 N N . ASN B 1 182 ? -17.891 -4.379 8.141 1 89.81 182 ASN B N 1
ATOM 3097 C CA . ASN B 1 182 ? -18.75 -4.609 9.305 1 89.81 182 ASN B CA 1
ATOM 3098 C C . ASN B 1 182 ? -20.109 -3.939 9.141 1 89.81 182 ASN B C 1
ATOM 3100 O O . ASN B 1 182 ? -21.125 -4.5 9.539 1 89.81 182 ASN B O 1
ATOM 3104 N N . LYS B 1 183 ? -20.172 -2.793 8.594 1 87.12 183 LYS B N 1
ATOM 3105 C CA . LYS B 1 183 ? -21.422 -2.109 8.312 1 87.12 183 LYS B CA 1
ATOM 3106 C C . LYS B 1 183 ? -22.266 -2.895 7.309 1 87.12 183 LYS B C 1
ATOM 3108 O O . LYS B 1 183 ? -23.484 -3 7.457 1 87.12 183 LYS B O 1
ATOM 3113 N N . LEU B 1 184 ? -21.578 -3.34 6.379 1 86.38 184 LEU B N 1
ATOM 3114 C CA . LEU B 1 184 ? -22.25 -4.141 5.355 1 86.38 184 LEU B CA 1
ATOM 3115 C C . LEU B 1 184 ? -22.859 -5.395 5.965 1 86.38 184 LEU B C 1
ATOM 3117 O O . LEU B 1 184 ? -24 -5.746 5.652 1 86.38 184 LEU B O 1
ATOM 3121 N N . LYS B 1 185 ? -22.094 -6.043 6.777 1 84.81 185 LYS B N 1
ATOM 3122 C CA . LYS B 1 185 ? -22.562 -7.266 7.426 1 84.81 185 LYS B CA 1
ATOM 3123 C C . LYS B 1 185 ? -23.797 -7 8.266 1 84.81 185 LYS B C 1
ATOM 3125 O O . LYS B 1 185 ? -24.703 -7.836 8.336 1 84.81 185 LYS B O 1
ATOM 3130 N N . THR B 1 186 ? -23.844 -5.887 8.875 1 84.38 186 THR B N 1
ATOM 3131 C CA . THR B 1 186 ? -24.969 -5.543 9.742 1 84.38 186 THR B CA 1
ATOM 3132 C C . THR B 1 186 ? -26.219 -5.281 8.914 1 84.38 186 THR B C 1
ATOM 3134 O O . THR B 1 186 ? -27.344 -5.477 9.398 1 84.38 186 THR B O 1
ATOM 3137 N N . LEU B 1 187 ? -26.062 -4.805 7.773 1 81.44 187 LEU B N 1
ATOM 3138 C CA . LEU B 1 187 ? -27.188 -4.445 6.93 1 81.44 187 LEU B CA 1
ATOM 3139 C C . LEU B 1 187 ? -27.688 -5.652 6.141 1 81.44 187 LEU B C 1
ATOM 3141 O O . LEU B 1 187 ? -28.828 -5.664 5.656 1 81.44 187 LEU B O 1
ATOM 3145 N N . GLN B 1 188 ? -26.797 -6.523 5.996 1 76.19 188 GLN B N 1
ATOM 3146 C CA . GLN B 1 188 ? -27.188 -7.715 5.25 1 76.19 188 GLN B CA 1
ATOM 3147 C C . GLN B 1 188 ? -28.156 -8.578 6.055 1 76.19 188 GLN B C 1
ATOM 3149 O O . GLN B 1 188 ? -27.969 -8.773 7.258 1 76.19 188 GLN B O 1
ATOM 3154 N N . PRO B 1 189 ? -29.344 -8.828 5.379 1 68.75 189 PRO B N 1
ATOM 3155 C CA . PRO B 1 189 ? -30.344 -9.633 6.066 1 68.75 189 PRO B CA 1
ATOM 3156 C C . PRO B 1 189 ? -29.797 -10.977 6.547 1 68.75 189 PRO B C 1
ATOM 3158 O O . PRO B 1 189 ? -28.938 -11.57 5.895 1 68.75 189 PRO B O 1
ATOM 3161 N N . LYS B 1 190 ? -30.016 -11.242 7.836 1 61.44 190 LYS B N 1
ATOM 3162 C CA . LYS B 1 190 ? -29.625 -12.539 8.383 1 61.44 190 LYS B CA 1
ATOM 3163 C C . LYS B 1 190 ? -30.391 -13.672 7.703 1 61.44 190 LYS B C 1
ATOM 3165 O O . LYS B 1 190 ? -31.578 -13.539 7.406 1 61.44 190 LYS B O 1
ATOM 3170 N N . ARG B 1 191 ? -29.812 -14.492 6.91 1 50.22 191 ARG B N 1
ATOM 3171 C 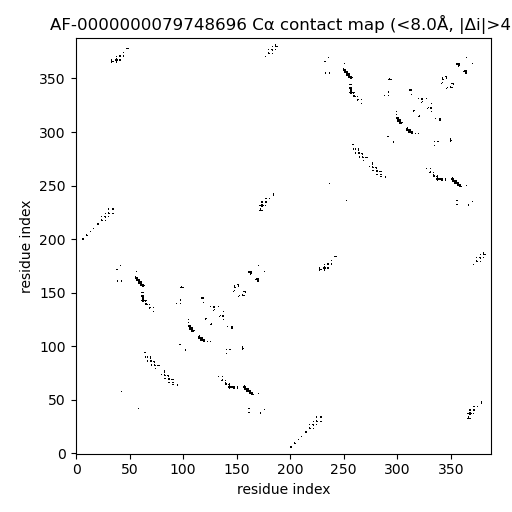CA . ARG B 1 191 ? -30.547 -15.641 6.387 1 50.22 191 ARG B CA 1
ATOM 3172 C C . ARG B 1 191 ? -31.328 -16.344 7.492 1 50.22 191 ARG B C 1
ATOM 3174 O O . ARG B 1 191 ? -30.781 -16.672 8.539 1 50.22 191 ARG B O 1
ATOM 3181 N N . LYS B 1 192 ? -32.781 -16.156 7.508 1 47.09 192 LYS B N 1
ATOM 3182 C CA . LYS B 1 192 ? -33.594 -17 8.352 1 47.09 192 LYS B CA 1
ATOM 3183 C C . LYS B 1 192 ? -33.219 -18.469 8.195 1 47.09 192 LYS B C 1
ATOM 3185 O O . LYS B 1 192 ? -33.062 -18.953 7.074 1 47.09 192 LYS B O 1
ATOM 3190 N N . ARG B 1 193 ? -32.406 -18.969 9.125 1 44.56 193 ARG B N 1
ATOM 3191 C CA . ARG B 1 193 ? -32.406 -20.422 9.172 1 44.56 193 ARG B CA 1
ATOM 3192 C C . ARG B 1 193 ? -33.812 -20.984 9.016 1 44.56 193 ARG B C 1
ATOM 3194 O O . ARG B 1 193 ? -34.719 -20.625 9.773 1 44.56 193 ARG B O 1
ATOM 3201 N N . SER B 1 194 ? -34.25 -21.188 7.746 1 34.28 194 SER B N 1
ATOM 3202 C CA . SER B 1 194 ? -35.344 -22.156 7.844 1 34.28 194 SER B CA 1
ATOM 3203 C C . SER B 1 194 ? -34.906 -23.406 8.609 1 34.28 194 SER B C 1
ATOM 3205 O O . SER B 1 194 ? -33.781 -23.859 8.469 1 34.28 194 SER B O 1
#

InterPro domains:
  IPR005379 Factor of DNA methylation 1-5/IDN2 , domain XH [PF03469] (60-188)
  IPR045177 Factor of DNA methylation 1-5/IDN2 [PTHR21596] (4-192)

Sequence (388 aa):
MQLKVYLKALEDKISDMEDEHQALITKERMMNDELQDARKEAIRALQGLSTHHLRKFQIKRMGQIDTKPFEALFSKKCSSEDRHAESLKLCSLWEENVRSANWHPFKRVENRGRLIEIIDANDEKLKQLRSEYGEDVYQAVTNALMELNEYNPSGRYPVSELWDCQKGRKASLKEIIEYISNKLKTLQPKRKRSMQLKVYLKALEDKISDMEDEHQALITKERMMNDELQDARKEAIRALQGLSTHHLRKFQIKRMGQIDTKPFEALFSKKCSSEDRHAESLKLCSLWEENVRSANWHPFKRVENRGRLIEIIDANDEKLKQLRSEYGEDVYQAVTNALMELNEYNPSGRYPVSELWDCQKGRKASLKEIIEYISNKLKTLQPKRKRS

Secondary structure (DSSP, 8-state):
-HHHHHHHHHHHHHHHHHHHHHHHHHHHHHHHHHHHHHHHHHHHHHHHS---S--SEEEEEETPPPSHHHHHHHHTTS-HHHHHHHHHHHHHHHHHHHH-TT---EEEEEETTEEEEEE-TT-HHHHHHHHHH-HHHHHHHHHHHHHHHHH-TTT-S-EEEEEETTTTEEPPHHHHHHHHHHHHHHHS------/-HHHHHHHHHHHHHHHHHHHHHHHHHHHHHHHHHHHHHHHHHHHHHHHS---S--SEEEEEETPPPSHHHHHHHHTTS-HHHHHHHHHHHHHHHHHHHH-TT---EEEEEETTEEEEEE-TT-HHHHHHHHHH-HHHHHHHHHHHHHHHHH-TTT-S-EEEEEETTTTEEPPHHHHHHHHHHHHHHHS------

Nearest PDB structures (foldseek):
  3aei-assembly1_A  TM=2.981E-01  e=9.683E+00  Thermococcus sp. JCM 11816
  3aei-assembly1_A  TM=2.987E-01  e=8.598E+00  Thermococcus sp. JCM 11816